Protein AF-A0A7C7JTZ3-F1 (afdb_monomer)

Structure (mmCIF, N/CA/C/O backbone):
data_AF-A0A7C7JTZ3-F1
#
_entry.id   AF-A0A7C7JTZ3-F1
#
loop_
_atom_site.group_PDB
_atom_site.id
_atom_site.type_symbol
_atom_site.label_atom_id
_atom_site.label_alt_id
_atom_site.label_comp_id
_atom_site.label_asym_id
_atom_site.label_entity_id
_atom_site.label_seq_id
_atom_site.pdbx_PDB_ins_code
_atom_site.Cartn_x
_atom_site.Cartn_y
_atom_site.Cartn_z
_atom_site.occupancy
_atom_site.B_iso_or_equiv
_atom_site.auth_seq_id
_atom_site.auth_comp_id
_atom_site.auth_asym_id
_atom_site.auth_atom_id
_atom_site.pdbx_PDB_model_num
ATOM 1 N N . SER A 1 1 ? -26.915 -16.034 -50.806 1.00 30.05 1 SER A N 1
ATOM 2 C CA . SER A 1 1 ? -27.058 -14.570 -50.838 1.00 30.05 1 SER A CA 1
ATOM 3 C C . SER A 1 1 ? -26.832 -14.041 -49.426 1.00 30.05 1 SER A C 1
ATOM 5 O O . SER A 1 1 ? -27.633 -14.325 -48.550 1.00 30.05 1 SER A O 1
ATOM 7 N N . GLU A 1 2 ? -25.683 -13.461 -49.066 1.00 29.30 2 GLU A N 1
ATOM 8 C CA . GLU A 1 2 ? -24.958 -12.357 -49.740 1.00 29.30 2 GLU A CA 1
ATOM 9 C C . GLU A 1 2 ? -25.869 -11.116 -49.815 1.00 29.30 2 GLU A C 1
ATOM 11 O O . GLU A 1 2 ? -26.897 -11.166 -50.481 1.00 29.30 2 GLU A O 1
ATOM 16 N N . ASN A 1 3 ? -25.588 -9.997 -49.140 1.00 25.86 3 ASN A N 1
ATOM 17 C CA . ASN A 1 3 ? -24.320 -9.267 -49.191 1.00 25.86 3 ASN A CA 1
ATOM 18 C C . ASN A 1 3 ? -24.043 -8.365 -47.968 1.00 25.86 3 ASN A C 1
ATOM 20 O O . ASN A 1 3 ? -24.960 -7.810 -47.376 1.00 25.86 3 ASN A O 1
ATOM 24 N N . ARG A 1 4 ? -22.739 -8.196 -47.700 1.00 25.80 4 ARG A N 1
ATOM 25 C CA . ARG A 1 4 ? -22.006 -7.004 -47.216 1.00 25.80 4 ARG A CA 1
ATOM 26 C C . ARG A 1 4 ? -22.742 -5.934 -46.386 1.00 25.80 4 ARG A C 1
ATOM 28 O O . ARG A 1 4 ? -23.593 -5.209 -46.888 1.00 25.80 4 ARG A O 1
ATOM 35 N N . ILE A 1 5 ? -22.209 -5.708 -45.185 1.00 27.28 5 ILE A N 1
ATOM 36 C CA . ILE A 1 5 ? -22.121 -4.388 -44.545 1.00 27.28 5 ILE A CA 1
ATOM 37 C C . ILE A 1 5 ? -20.621 -4.062 -44.485 1.00 27.28 5 ILE A C 1
ATOM 39 O O . ILE A 1 5 ? -19.844 -4.926 -44.079 1.00 27.28 5 ILE A O 1
ATOM 43 N N . ASP A 1 6 ? -20.210 -2.877 -44.937 1.00 26.05 6 ASP A N 1
ATOM 44 C CA . ASP A 1 6 ? -18.788 -2.532 -45.074 1.00 26.05 6 ASP A CA 1
ATOM 45 C C . ASP A 1 6 ? -18.112 -2.184 -43.738 1.00 26.05 6 ASP A C 1
ATOM 47 O O . ASP A 1 6 ? -18.686 -1.538 -42.858 1.00 26.05 6 ASP A O 1
ATOM 51 N N . GLU A 1 7 ? -16.846 -2.581 -43.607 1.00 28.56 7 GLU A N 1
ATOM 52 C CA . GLU A 1 7 ? -16.004 -2.270 -42.454 1.00 28.56 7 GLU A CA 1
ATOM 53 C C . GLU A 1 7 ? -15.449 -0.840 -42.550 1.00 28.56 7 GLU A C 1
ATOM 55 O O . GLU A 1 7 ? -14.732 -0.502 -43.492 1.00 28.56 7 GLU A O 1
ATOM 60 N N . HIS A 1 8 ? -15.699 -0.008 -41.535 1.00 27.61 8 HIS A N 1
ATOM 61 C CA . HIS A 1 8 ? -14.955 1.237 -41.285 1.00 27.61 8 HIS A CA 1
ATOM 62 C C . HIS A 1 8 ? -14.408 1.253 -39.851 1.00 27.61 8 HIS A C 1
ATOM 64 O O . HIS A 1 8 ? -14.769 2.074 -39.009 1.00 27.61 8 HIS A O 1
ATOM 70 N N . PHE A 1 9 ? -13.515 0.302 -39.577 1.00 28.16 9 PHE A N 1
ATOM 71 C CA . PHE A 1 9 ? -12.684 0.287 -38.377 1.00 28.16 9 PHE A CA 1
ATOM 72 C C . PHE A 1 9 ? -11.387 1.058 -38.667 1.00 28.16 9 PHE A C 1
ATOM 74 O O . PHE A 1 9 ? -10.537 0.558 -39.400 1.00 28.16 9 PHE A O 1
ATOM 81 N N . ASP A 1 10 ? -11.228 2.274 -38.132 1.00 27.84 10 ASP A N 1
ATOM 82 C CA . ASP A 1 10 ? -9.996 3.066 -38.294 1.00 27.84 10 ASP A CA 1
ATOM 83 C C . ASP A 1 10 ? -8.884 2.547 -37.356 1.00 27.84 10 ASP A C 1
ATOM 85 O O . ASP A 1 10 ? -8.991 2.715 -36.138 1.00 27.84 10 ASP A O 1
ATOM 89 N N . PRO A 1 11 ? -7.785 1.953 -37.869 1.00 28.22 11 PRO A N 1
ATOM 90 C CA . PRO A 1 11 ? -6.717 1.423 -37.024 1.00 28.22 11 PRO A CA 1
ATOM 91 C C . PRO A 1 11 ? -5.703 2.494 -36.580 1.00 28.22 11 PRO A C 1
ATOM 93 O O . PRO A 1 11 ? -4.749 2.179 -35.866 1.00 28.22 11 PRO A O 1
ATOM 96 N N . LYS A 1 12 ? -5.822 3.753 -37.033 1.00 28.28 12 LYS A N 1
ATOM 97 C CA . LYS A 1 12 ? -4.743 4.756 -36.968 1.00 28.28 12 LYS A CA 1
ATOM 98 C C . LYS A 1 12 ? -4.912 5.790 -35.856 1.00 28.28 12 LYS A C 1
ATOM 100 O O . LYS A 1 12 ? -4.815 6.995 -36.083 1.00 28.28 12 LYS A O 1
ATOM 105 N N . ARG A 1 13 ? -5.022 5.315 -34.608 1.00 27.22 13 ARG A N 1
ATOM 106 C CA . ARG A 1 13 ? -4.842 6.181 -33.423 1.00 27.22 13 ARG A CA 1
ATOM 107 C C . ARG A 1 13 ? -3.953 5.631 -32.305 1.00 27.22 13 ARG A C 1
ATOM 109 O O . ARG A 1 13 ? -4.123 5.976 -31.140 1.00 27.22 13 ARG A O 1
ATOM 116 N N . ILE A 1 14 ? -2.938 4.852 -32.679 1.00 26.67 14 ILE A N 1
ATOM 117 C CA . ILE A 1 14 ? -1.765 4.617 -31.827 1.00 26.67 14 ILE A CA 1
ATOM 118 C C . ILE A 1 14 ? -0.846 5.846 -31.926 1.00 26.67 14 ILE A C 1
ATOM 120 O O . ILE A 1 14 ? -0.224 6.072 -32.963 1.00 26.67 14 ILE A O 1
ATOM 124 N N . GLU A 1 15 ? -0.732 6.635 -30.854 1.00 24.88 15 GLU A N 1
ATOM 125 C CA . GLU A 1 15 ? 0.334 7.640 -30.747 1.00 24.88 15 GLU A CA 1
ATOM 126 C C . GLU A 1 15 ? 1.686 6.928 -30.579 1.00 24.88 15 GLU A C 1
ATOM 128 O O . GLU A 1 15 ? 1.947 6.276 -29.568 1.00 24.88 15 GLU A O 1
ATOM 133 N N . SER A 1 16 ? 2.560 7.031 -31.583 1.00 24.28 16 SER A N 1
ATOM 134 C CA . SER A 1 16 ? 3.843 6.324 -31.614 1.00 24.28 16 SER A CA 1
ATOM 135 C C . SER A 1 16 ? 4.852 6.906 -30.611 1.00 24.28 16 SER A C 1
ATOM 137 O O . SER A 1 16 ? 5.523 7.905 -30.890 1.00 24.28 16 SER A O 1
ATOM 139 N N . ILE A 1 17 ? 4.999 6.264 -29.450 1.00 26.88 17 ILE A N 1
ATOM 140 C CA . ILE A 1 17 ? 6.024 6.602 -28.454 1.00 26.88 17 ILE A CA 1
ATOM 141 C C . ILE A 1 17 ? 7.334 5.879 -28.810 1.00 26.88 17 ILE A C 1
ATOM 143 O O . ILE A 1 17 ? 7.501 4.697 -28.523 1.00 26.88 17 ILE A O 1
ATOM 147 N N . ASN A 1 18 ? 8.278 6.598 -29.422 1.00 24.00 18 ASN A N 1
ATOM 148 C CA . ASN A 1 18 ? 9.592 6.059 -29.795 1.00 24.00 18 ASN A CA 1
ATOM 149 C C . ASN A 1 18 ? 10.451 5.736 -28.559 1.00 24.00 18 ASN A C 1
ATOM 151 O O . ASN A 1 18 ? 10.996 6.646 -27.933 1.00 24.00 18 ASN A O 1
ATOM 155 N N . LEU A 1 19 ? 10.604 4.450 -28.229 1.00 27.91 19 LEU A N 1
ATOM 156 C CA . LEU A 1 19 ? 11.497 3.940 -27.182 1.00 27.91 19 LEU A CA 1
ATOM 157 C C . LEU A 1 19 ? 12.121 2.593 -27.598 1.00 27.91 19 LEU A C 1
ATOM 159 O O . LEU A 1 19 ? 11.537 1.836 -28.370 1.00 27.91 19 LEU A O 1
ATOM 163 N N . THR A 1 20 ? 13.313 2.305 -27.068 1.00 23.97 20 THR A N 1
ATOM 164 C CA . THR A 1 20 ? 14.224 1.247 -27.540 1.00 23.97 20 THR A CA 1
ATOM 165 C C . THR A 1 20 ? 14.934 0.589 -26.346 1.00 23.97 20 THR A C 1
ATOM 167 O O . THR A 1 20 ? 15.264 1.246 -25.358 1.00 23.97 20 THR A O 1
ATOM 170 N N . LEU A 1 21 ? 15.191 -0.719 -26.439 1.00 30.52 21 LEU A N 1
ATOM 171 C CA . LEU A 1 21 ? 16.138 -1.478 -25.600 1.00 30.52 21 LEU A CA 1
ATOM 172 C C . LEU A 1 21 ? 16.841 -2.546 -26.467 1.00 30.52 21 LEU A C 1
ATOM 174 O O . LEU A 1 21 ? 16.678 -2.490 -27.668 1.00 30.52 21 LEU A O 1
ATOM 178 N N . TYR A 1 22 ? 17.574 -3.530 -25.935 1.00 29.16 22 TYR A N 1
ATOM 179 C CA . TYR A 1 22 ? 17.990 -4.726 -26.705 1.00 29.16 22 TYR A CA 1
ATOM 180 C C . TYR A 1 22 ? 18.096 -5.958 -25.771 1.00 29.16 22 TYR A C 1
ATOM 182 O O . TYR A 1 22 ? 18.015 -5.825 -24.545 1.00 29.16 22 TYR A O 1
ATOM 190 N N . ARG A 1 23 ? 18.184 -7.163 -26.356 1.00 22.94 23 ARG A N 1
ATOM 191 C CA . ARG A 1 23 ? 18.029 -8.491 -25.708 1.00 22.94 23 ARG A CA 1
ATOM 192 C C . ARG A 1 23 ? 19.306 -8.970 -24.985 1.00 22.94 23 ARG A C 1
ATOM 194 O O . ARG A 1 23 ? 20.402 -8.678 -25.445 1.00 22.94 23 ARG A O 1
ATOM 201 N N . TYR A 1 24 ? 19.175 -9.766 -23.911 1.00 28.22 24 TYR A N 1
ATOM 202 C CA . TYR A 1 24 ? 20.323 -10.302 -23.148 1.00 28.22 24 TYR A CA 1
ATOM 203 C C . TYR A 1 24 ? 20.185 -11.752 -22.680 1.00 28.22 24 TYR A C 1
ATOM 205 O O . TYR A 1 24 ? 19.133 -12.167 -22.194 1.00 28.22 24 TYR A O 1
ATOM 213 N N . LEU A 1 25 ? 21.321 -12.455 -22.686 1.00 22.59 25 LEU A N 1
ATOM 214 C CA . LEU A 1 25 ? 21.583 -13.610 -21.825 1.00 22.59 25 LEU A CA 1
ATOM 215 C C . LEU A 1 25 ? 21.685 -13.160 -20.357 1.00 22.59 25 LEU A C 1
ATOM 217 O O . LEU A 1 25 ? 22.253 -12.111 -20.055 1.00 22.59 25 LEU A O 1
ATOM 221 N N . THR A 1 26 ? 21.167 -13.967 -19.432 1.00 24.83 26 THR A N 1
ATOM 222 C CA . THR A 1 26 ? 21.327 -13.752 -17.985 1.00 24.83 26 THR A CA 1
ATOM 223 C C . THR A 1 26 ? 21.881 -15.024 -17.363 1.00 24.83 26 THR A C 1
ATOM 225 O O . THR A 1 26 ? 21.195 -16.038 -17.378 1.00 24.83 26 THR A O 1
ATOM 228 N N . TYR A 1 27 ? 23.095 -14.972 -16.811 1.00 24.34 27 TYR A N 1
ATOM 229 C CA . TYR A 1 27 ? 23.677 -16.100 -16.081 1.00 24.34 27 TYR A CA 1
ATOM 230 C C . TYR A 1 27 ? 23.463 -15.939 -14.571 1.00 24.34 27 TYR A C 1
ATOM 232 O O . TYR A 1 27 ? 23.728 -14.879 -13.993 1.00 24.34 27 TYR A O 1
ATOM 240 N N . THR A 1 28 ? 23.036 -17.019 -13.931 1.00 24.34 28 THR A N 1
ATOM 241 C CA . THR A 1 28 ? 23.018 -17.218 -12.477 1.00 24.34 28 THR A CA 1
ATOM 242 C C . THR A 1 28 ? 23.644 -18.578 -12.212 1.00 24.34 28 THR A C 1
ATOM 244 O O . THR A 1 28 ? 23.187 -19.558 -12.787 1.00 24.34 28 THR A O 1
ATOM 247 N N . LYS A 1 29 ? 24.703 -18.632 -11.394 1.00 23.83 29 LYS A N 1
ATOM 248 C CA . LYS A 1 29 ? 25.282 -19.894 -10.925 1.00 23.83 29 LYS A CA 1
ATOM 249 C C . LYS A 1 29 ? 24.763 -20.175 -9.518 1.00 23.83 29 LYS A C 1
ATOM 251 O O . LYS A 1 29 ? 25.088 -19.413 -8.616 1.00 23.83 29 LYS A O 1
ATOM 256 N N . GLU A 1 30 ? 24.026 -21.268 -9.376 1.00 24.66 30 GLU A N 1
ATOM 257 C CA . GLU A 1 30 ? 23.642 -21.945 -8.132 1.00 24.66 30 GLU A CA 1
ATOM 258 C C . GLU A 1 30 ? 23.160 -23.345 -8.556 1.00 24.66 30 GLU A C 1
ATOM 260 O O . GLU A 1 30 ? 22.302 -23.439 -9.430 1.00 24.66 30 GLU A O 1
ATOM 265 N N . GLY A 1 31 ? 23.759 -24.411 -8.010 1.00 27.39 31 GLY A N 1
ATOM 266 C CA . GLY A 1 31 ? 23.623 -25.778 -8.544 1.00 27.39 31 GLY A CA 1
ATOM 267 C C . GLY A 1 31 ? 24.502 -26.056 -9.777 1.00 27.39 31 GLY A C 1
ATOM 268 O O . GLY A 1 31 ? 24.976 -25.125 -10.434 1.00 27.39 31 GLY A O 1
ATOM 269 N N . ASP A 1 32 ? 24.733 -27.341 -10.066 1.00 25.12 32 ASP A N 1
ATOM 270 C C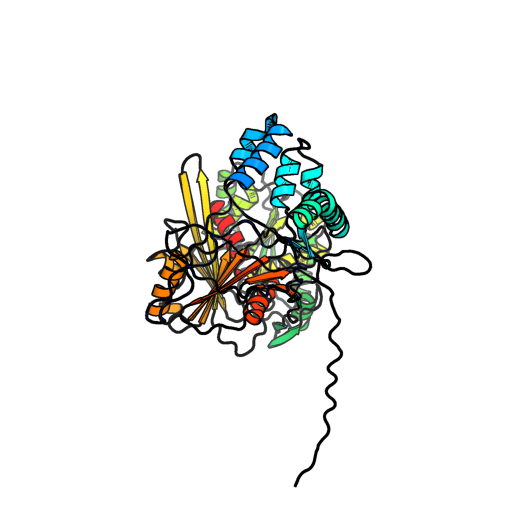A . ASP A 1 32 ? 25.545 -27.822 -11.202 1.00 25.12 32 ASP A CA 1
ATOM 271 C C . ASP A 1 32 ? 24.679 -28.395 -12.356 1.00 25.12 32 ASP A C 1
ATOM 273 O O . ASP A 1 32 ? 25.187 -29.066 -13.254 1.00 25.12 32 ASP A O 1
ATOM 277 N N . ASP A 1 33 ? 23.372 -28.103 -12.367 1.00 23.61 33 ASP A N 1
ATOM 278 C CA . ASP A 1 33 ? 22.416 -28.574 -13.381 1.00 23.61 33 ASP A CA 1
ATOM 279 C C . ASP A 1 33 ? 22.288 -27.626 -14.591 1.00 23.61 33 ASP A C 1
ATOM 281 O O . ASP A 1 33 ? 22.148 -26.405 -14.457 1.00 23.61 33 ASP A O 1
ATOM 285 N N . LEU A 1 34 ? 22.288 -28.191 -15.806 1.00 22.20 34 LEU A N 1
ATOM 286 C CA . LEU A 1 34 ? 22.141 -27.427 -17.051 1.00 22.20 34 LEU A CA 1
ATOM 287 C C . LEU A 1 34 ? 20.689 -26.986 -17.299 1.00 22.20 34 LEU A C 1
ATOM 289 O O . LEU A 1 34 ? 19.790 -27.810 -17.459 1.00 22.20 34 LEU A O 1
ATOM 293 N N . ILE A 1 35 ? 20.494 -25.681 -17.509 1.00 22.86 35 ILE A N 1
ATOM 294 C CA . ILE A 1 35 ? 19.283 -25.123 -18.129 1.00 22.86 35 ILE A CA 1
ATOM 295 C C . ILE A 1 35 ? 19.574 -24.861 -19.612 1.00 22.86 35 ILE A C 1
ATOM 297 O O . ILE A 1 35 ? 20.495 -24.116 -19.950 1.00 22.86 35 ILE A O 1
ATOM 301 N N . SER A 1 36 ? 18.787 -25.459 -20.507 1.00 21.36 36 SER A N 1
ATOM 302 C CA . SER A 1 36 ? 18.920 -25.260 -21.953 1.00 21.36 36 SER A CA 1
ATOM 303 C C . SER A 1 36 ? 18.385 -23.893 -22.404 1.00 21.36 36 SER A C 1
ATOM 305 O O . SER A 1 36 ? 17.415 -23.365 -21.860 1.00 21.36 36 SER A O 1
ATOM 307 N N . ILE A 1 37 ? 19.020 -23.311 -23.427 1.00 24.36 37 ILE A N 1
ATOM 308 C CA . ILE A 1 37 ? 18.621 -22.032 -24.029 1.00 24.36 37 ILE A CA 1
ATOM 309 C C . ILE A 1 37 ? 18.588 -22.209 -25.553 1.00 24.36 37 ILE A C 1
ATOM 311 O O . ILE A 1 37 ? 19.629 -22.448 -26.161 1.00 24.36 37 ILE A O 1
ATOM 315 N N . ASP A 1 38 ? 17.414 -22.069 -26.178 1.00 21.98 38 ASP A N 1
ATOM 316 C CA . ASP A 1 38 ? 17.297 -22.007 -27.644 1.00 21.98 38 ASP A CA 1
ATOM 317 C C . ASP A 1 38 ? 17.670 -20.596 -28.138 1.00 21.98 38 ASP A C 1
ATOM 319 O O . ASP A 1 38 ? 17.090 -19.589 -27.714 1.00 21.98 38 ASP A O 1
ATOM 323 N N . VAL A 1 39 ? 18.666 -20.516 -29.026 1.00 25.95 39 VAL A N 1
ATOM 324 C CA . VAL A 1 39 ? 19.197 -19.262 -29.574 1.00 25.95 39 VAL A CA 1
ATOM 325 C C . VAL A 1 39 ? 19.335 -19.371 -31.089 1.00 25.95 39 VAL A C 1
ATOM 327 O O . VAL A 1 39 ? 20.321 -19.883 -31.616 1.00 25.95 39 VAL A O 1
ATOM 330 N N . ARG A 1 40 ? 18.374 -18.797 -31.815 1.00 23.50 40 ARG A N 1
ATOM 331 C CA . ARG A 1 40 ? 18.474 -18.622 -33.269 1.00 23.50 40 ARG A CA 1
ATOM 332 C C . ARG A 1 40 ? 19.255 -17.353 -33.604 1.00 23.50 40 ARG A C 1
ATOM 334 O O . ARG A 1 40 ? 18.686 -16.264 -33.655 1.00 23.50 40 ARG A O 1
ATOM 341 N N . VAL A 1 41 ? 20.554 -17.505 -33.845 1.00 25.22 41 VAL A N 1
ATOM 342 C CA . VAL A 1 41 ? 21.380 -16.491 -34.519 1.00 25.22 41 VAL A CA 1
ATOM 343 C C . VAL A 1 41 ? 21.202 -16.650 -36.029 1.00 25.22 41 VAL A C 1
ATOM 345 O O . VAL A 1 41 ? 21.241 -17.769 -36.537 1.00 25.22 41 VAL A O 1
ATOM 348 N N . ARG A 1 42 ? 21.034 -15.545 -36.765 1.00 23.86 42 ARG A N 1
ATOM 349 C CA . ARG A 1 42 ? 21.122 -15.547 -38.231 1.00 23.86 42 ARG A CA 1
ATOM 350 C C . ARG A 1 42 ? 22.388 -14.812 -38.645 1.00 23.86 42 ARG A C 1
ATOM 352 O O . ARG A 1 42 ? 22.439 -13.591 -38.563 1.00 23.86 42 ARG A O 1
ATOM 359 N N . GLN A 1 43 ? 23.390 -15.559 -39.097 1.00 24.61 43 GLN A N 1
ATOM 360 C CA . GLN A 1 43 ? 24.540 -14.973 -39.772 1.00 24.61 43 GLN A CA 1
ATOM 361 C C . GLN A 1 43 ? 24.066 -14.409 -41.118 1.00 24.61 43 GLN A C 1
ATOM 363 O O . GLN A 1 43 ? 23.607 -15.155 -41.983 1.00 24.61 43 GLN A O 1
ATOM 368 N N . ILE A 1 44 ? 24.144 -13.090 -41.272 1.00 25.25 44 ILE A N 1
ATOM 369 C CA . ILE A 1 44 ? 24.187 -12.445 -42.583 1.00 25.25 44 ILE A CA 1
ATOM 370 C C . ILE A 1 44 ? 25.678 -12.356 -42.899 1.00 25.25 44 ILE A C 1
ATOM 372 O O . ILE A 1 44 ? 26.435 -11.793 -42.112 1.00 25.25 44 ILE A O 1
ATOM 376 N N . GLY A 1 45 ? 26.110 -13.040 -43.955 1.00 26.67 45 GLY A N 1
ATOM 377 C CA . GLY A 1 45 ? 27.515 -13.091 -44.347 1.00 26.67 45 GLY A CA 1
ATOM 378 C C . GLY A 1 45 ? 27.812 -12.125 -45.483 1.00 26.67 45 GLY A C 1
ATOM 379 O O . GLY A 1 45 ? 26.932 -11.856 -46.298 1.00 26.67 45 GLY A O 1
ATOM 380 N N . ASP A 1 46 ? 29.067 -11.698 -45.562 1.00 29.81 46 ASP A N 1
ATOM 381 C CA . ASP A 1 46 ? 29.650 -11.093 -46.757 1.00 29.81 46 ASP A CA 1
ATOM 382 C C . ASP A 1 46 ? 30.593 -12.085 -47.448 1.00 29.81 46 ASP A C 1
ATOM 384 O O . ASP A 1 46 ? 31.111 -13.029 -46.842 1.00 29.81 46 ASP A O 1
ATOM 388 N N . THR A 1 47 ? 30.783 -11.897 -48.751 1.00 30.78 47 THR A N 1
ATOM 389 C CA . THR A 1 47 ? 31.563 -12.794 -49.609 1.00 30.78 47 THR A CA 1
ATOM 390 C C . THR A 1 47 ? 33.060 -12.724 -49.328 1.00 30.78 47 THR A C 1
ATOM 392 O O . THR A 1 47 ? 33.670 -11.667 -49.482 1.00 30.78 47 THR A O 1
ATOM 395 N N . LEU A 1 48 ? 33.676 -13.880 -49.069 1.00 27.05 48 LEU A N 1
ATOM 396 C CA . LEU A 1 48 ? 35.111 -14.060 -49.287 1.00 27.05 48 LEU A CA 1
ATOM 397 C C . LEU A 1 48 ? 35.396 -14.010 -50.795 1.00 27.05 48 LEU A C 1
ATOM 399 O O . LEU A 1 48 ? 35.045 -14.935 -51.531 1.00 27.05 48 LEU A O 1
ATOM 403 N N . THR A 1 49 ? 36.036 -12.936 -51.253 1.00 29.66 49 THR A N 1
ATOM 404 C CA . THR A 1 49 ? 36.761 -12.930 -52.530 1.00 29.66 49 THR A CA 1
ATOM 405 C C . THR A 1 49 ? 37.975 -13.864 -52.451 1.00 29.66 49 THR A C 1
ATOM 407 O O . THR A 1 49 ? 38.428 -14.207 -51.360 1.00 29.66 49 THR A O 1
ATOM 410 N N . GLY A 1 50 ? 38.470 -14.323 -53.604 1.00 34.03 50 GLY A N 1
ATOM 411 C CA . GLY A 1 50 ? 39.486 -15.378 -53.680 1.00 34.03 50 GLY A CA 1
ATOM 412 C C . GLY A 1 50 ? 40.865 -15.042 -53.090 1.00 34.03 50 GLY A C 1
ATOM 413 O O . GLY A 1 50 ? 41.168 -13.902 -52.755 1.00 34.03 50 GLY A O 1
ATOM 414 N N . ASP A 1 51 ? 41.699 -16.086 -53.053 1.00 28.78 51 ASP A N 1
ATOM 415 C CA . ASP A 1 51 ? 43.168 -16.064 -52.934 1.00 28.78 51 ASP A CA 1
ATOM 416 C C . ASP A 1 51 ? 43.850 -15.935 -51.552 1.00 28.78 51 ASP A C 1
ATOM 418 O O . ASP A 1 51 ? 45.073 -15.841 -51.495 1.00 28.78 51 ASP A O 1
ATOM 422 N N . GLU A 1 52 ? 43.137 -16.148 -50.435 1.00 29.39 52 GLU A N 1
ATOM 423 C CA . GLU A 1 52 ? 43.769 -16.492 -49.130 1.00 29.39 52 GLU A CA 1
ATOM 424 C C . GLU A 1 52 ? 43.444 -17.917 -48.609 1.00 29.39 52 GLU A C 1
ATOM 426 O O . GLU A 1 52 ? 43.695 -18.266 -47.456 1.00 29.39 52 GLU A O 1
ATOM 431 N N . VAL A 1 53 ? 42.941 -18.817 -49.464 1.00 33.38 53 VAL A N 1
ATOM 432 C CA . VAL A 1 53 ? 42.462 -20.166 -49.065 1.00 33.38 53 VAL A CA 1
ATOM 433 C C . VAL A 1 53 ? 43.581 -21.236 -49.028 1.00 33.38 53 VAL A C 1
ATOM 435 O O . VAL A 1 53 ? 43.357 -22.405 -49.343 1.00 33.38 53 VAL A O 1
ATOM 438 N N . VAL A 1 54 ? 44.813 -20.880 -48.628 1.00 34.16 54 VAL A N 1
ATOM 439 C CA . VAL A 1 54 ? 45.931 -21.846 -48.482 1.00 34.16 54 VAL A CA 1
ATOM 440 C C . VAL A 1 54 ? 46.839 -21.551 -47.274 1.00 34.16 54 VAL A C 1
ATOM 442 O O . VAL A 1 54 ? 47.992 -21.166 -47.461 1.00 34.16 54 VAL A O 1
ATOM 445 N N . LYS A 1 55 ? 46.346 -21.797 -46.042 1.00 30.56 55 LYS A N 1
ATOM 446 C CA . LYS A 1 55 ? 47.095 -22.367 -44.879 1.00 30.56 55 LYS A CA 1
ATOM 447 C C . LYS A 1 55 ? 46.296 -22.344 -43.552 1.00 30.56 55 LYS A C 1
ATOM 449 O O . LYS A 1 55 ? 46.682 -21.654 -42.623 1.00 30.56 55 LYS A O 1
ATOM 454 N N . ASP A 1 56 ? 45.261 -23.182 -43.419 1.00 28.72 56 ASP A N 1
ATOM 455 C CA . ASP A 1 56 ? 45.192 -24.096 -42.254 1.00 28.72 56 ASP A CA 1
ATOM 456 C C . ASP A 1 56 ? 44.207 -25.270 -42.461 1.00 28.72 56 ASP A C 1
ATOM 458 O O . ASP A 1 56 ? 42.994 -25.177 -42.257 1.00 28.72 56 ASP A O 1
ATOM 462 N N . ARG A 1 57 ? 44.719 -26.425 -42.905 1.00 28.89 57 ARG A N 1
ATOM 463 C CA . ARG A 1 57 ? 43.909 -27.638 -43.137 1.00 28.89 57 ARG A CA 1
ATOM 464 C C . ARG A 1 57 ? 43.754 -28.460 -41.851 1.00 28.89 57 ARG A C 1
ATOM 466 O O . ARG A 1 57 ? 44.303 -29.556 -41.759 1.00 28.89 57 ARG A O 1
ATOM 473 N N . LYS A 1 58 ? 42.971 -27.969 -40.881 1.00 30.05 58 LYS A N 1
ATOM 474 C CA . LYS A 1 58 ? 42.585 -28.768 -39.693 1.00 30.05 58 LYS A CA 1
ATOM 475 C C . LYS A 1 58 ? 41.140 -28.647 -39.192 1.00 30.05 58 LYS A C 1
ATOM 477 O O . LYS A 1 58 ? 40.765 -29.430 -38.327 1.00 30.05 58 LYS A O 1
ATOM 482 N N . PHE A 1 59 ? 40.308 -27.757 -39.745 1.00 26.61 59 PHE A N 1
ATOM 483 C CA . PHE A 1 59 ? 38.961 -27.498 -39.196 1.00 26.61 59 PHE A CA 1
ATOM 484 C C . PHE A 1 59 ? 37.802 -28.324 -39.804 1.00 26.61 59 PHE A C 1
ATOM 486 O O . PHE A 1 59 ? 36.680 -28.269 -39.312 1.00 26.61 59 PHE A O 1
ATOM 493 N N . PHE A 1 60 ? 38.045 -29.125 -40.848 1.00 27.77 60 PHE A N 1
ATOM 494 C CA . PHE A 1 60 ? 37.016 -29.952 -41.499 1.00 27.77 60 PHE A CA 1
ATOM 495 C C . PHE A 1 60 ? 37.354 -31.447 -41.429 1.00 27.77 60 PHE A C 1
ATOM 497 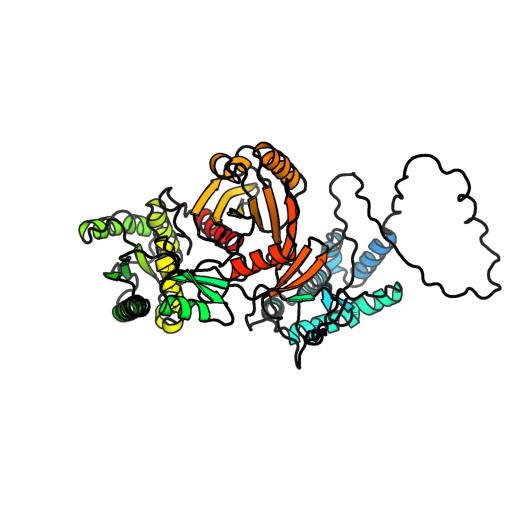O O . PHE A 1 60 ? 38.088 -31.938 -42.283 1.00 27.77 60 PHE A O 1
ATOM 504 N N . ASN A 1 61 ? 36.799 -32.173 -40.442 1.00 26.56 61 ASN A N 1
ATOM 505 C CA . ASN A 1 61 ? 36.595 -33.634 -40.552 1.00 26.56 61 ASN A CA 1
ATOM 506 C C . ASN A 1 61 ? 35.648 -34.308 -39.522 1.00 26.56 61 ASN A C 1
ATOM 508 O O . ASN A 1 61 ? 35.533 -35.530 -39.541 1.00 26.56 61 ASN A O 1
ATOM 512 N N . VAL A 1 62 ? 34.933 -33.575 -38.652 1.00 26.22 62 VAL A N 1
ATOM 513 C CA . VAL A 1 62 ? 34.031 -34.175 -37.628 1.00 26.22 62 VAL A CA 1
ATOM 514 C C . VAL A 1 62 ? 32.555 -33.781 -37.832 1.00 26.22 62 VAL A C 1
ATOM 516 O O . VAL A 1 62 ? 31.818 -33.522 -36.891 1.00 26.22 62 VAL A O 1
ATOM 519 N N . LEU A 1 63 ? 32.099 -33.748 -39.090 1.00 27.28 63 LEU A N 1
ATOM 520 C CA . LEU A 1 63 ? 30.682 -33.555 -39.447 1.00 27.28 63 LEU A CA 1
ATOM 521 C C . LEU A 1 63 ? 30.204 -34.557 -40.512 1.00 27.28 63 LEU A C 1
ATOM 523 O O . LEU A 1 63 ? 29.637 -34.182 -41.537 1.00 27.28 63 LEU A O 1
ATOM 527 N N . ARG A 1 64 ? 30.417 -35.860 -40.268 1.00 26.38 64 ARG A N 1
ATOM 528 C CA . ARG A 1 64 ? 29.691 -36.930 -40.981 1.00 26.38 64 ARG A CA 1
ATOM 529 C C . ARG A 1 64 ? 29.744 -38.290 -40.267 1.00 26.38 64 ARG A C 1
ATOM 531 O O . ARG A 1 64 ? 30.582 -39.123 -40.589 1.00 26.38 64 ARG A O 1
ATOM 538 N N . GLN A 1 65 ? 28.774 -38.559 -39.387 1.00 24.09 65 GLN A N 1
ATOM 539 C CA . GLN A 1 65 ? 28.022 -39.826 -39.421 1.00 24.09 65 GLN A CA 1
ATOM 540 C C . GLN A 1 65 ? 26.773 -39.827 -38.516 1.00 24.09 65 GLN A C 1
ATOM 542 O O . GLN A 1 65 ? 26.826 -39.396 -37.374 1.00 24.09 65 GLN A O 1
ATOM 547 N N . LYS A 1 66 ? 25.696 -40.409 -39.063 1.00 24.28 66 LYS A N 1
ATOM 548 C CA . LYS A 1 66 ? 24.547 -41.062 -38.401 1.00 24.28 66 LYS A CA 1
ATOM 549 C C . LYS A 1 66 ? 23.727 -40.272 -37.367 1.00 24.28 66 LYS A C 1
ATOM 551 O O . LYS A 1 66 ? 24.063 -40.149 -36.198 1.00 24.28 66 LYS A O 1
ATOM 556 N N . SER A 1 67 ? 22.519 -39.928 -37.799 1.00 37.56 67 SER A N 1
ATOM 557 C CA . SER A 1 67 ? 21.349 -39.706 -36.951 1.00 37.56 67 SER A CA 1
ATOM 558 C C . SER A 1 67 ? 20.909 -40.988 -36.221 1.00 37.56 67 SER A C 1
ATOM 560 O O . SER A 1 67 ? 20.320 -41.853 -36.862 1.00 37.56 67 SER A O 1
ATOM 562 N N . THR A 1 68 ? 21.114 -41.080 -34.902 1.00 29.62 68 THR A N 1
ATOM 563 C CA . THR A 1 68 ? 20.296 -41.886 -33.960 1.00 29.62 68 THR A CA 1
ATOM 564 C C . THR A 1 68 ? 20.668 -41.564 -32.509 1.00 29.62 68 THR A C 1
ATOM 566 O O . THR A 1 68 ? 21.811 -41.786 -32.120 1.00 29.62 68 THR A O 1
ATOM 569 N N . GLY A 1 69 ? 19.686 -41.173 -31.689 1.00 27.05 69 GLY A N 1
ATOM 570 C CA . GLY A 1 69 ? 19.817 -41.089 -30.226 1.00 27.05 69 GLY A CA 1
ATOM 571 C C . GLY A 1 69 ? 20.377 -39.767 -29.676 1.00 27.05 69 GLY A C 1
ATOM 572 O O . GLY A 1 69 ? 21.222 -39.145 -30.302 1.00 27.05 69 GLY A O 1
ATOM 573 N N . LYS A 1 70 ? 19.864 -39.385 -28.492 1.00 24.00 70 LYS A N 1
ATOM 574 C CA . LYS A 1 70 ? 20.237 -38.264 -27.595 1.00 24.00 70 LYS A CA 1
ATOM 575 C C . LYS A 1 70 ? 20.614 -36.911 -28.235 1.00 24.00 70 LYS A C 1
ATOM 577 O O . LYS A 1 70 ? 21.634 -36.754 -28.894 1.00 24.00 70 LYS A O 1
ATOM 582 N N . LEU A 1 71 ? 19.856 -35.876 -27.863 1.00 23.11 71 LEU A N 1
ATOM 583 C CA . LEU A 1 71 ? 20.340 -34.493 -27.882 1.00 23.11 71 LEU A CA 1
ATOM 584 C C . LEU A 1 71 ? 21.546 -34.380 -26.937 1.00 23.11 71 LEU A C 1
ATOM 586 O O . LEU A 1 71 ? 21.375 -34.337 -25.720 1.00 23.11 71 LEU A O 1
ATOM 590 N N . ASN A 1 72 ? 22.755 -34.354 -27.496 1.00 23.38 72 ASN A N 1
ATOM 591 C CA . ASN A 1 72 ? 23.952 -34.017 -26.734 1.00 23.38 72 ASN A CA 1
ATOM 592 C C . ASN A 1 72 ? 23.908 -32.529 -26.369 1.00 23.38 72 ASN A C 1
ATOM 594 O O . ASN A 1 72 ? 23.673 -31.675 -27.227 1.00 23.38 72 ASN A O 1
ATOM 598 N N . SER A 1 73 ? 24.154 -32.223 -25.099 1.00 25.53 73 SER A N 1
ATOM 599 C CA . SER A 1 73 ? 24.373 -30.861 -24.625 1.00 25.53 73 SER A CA 1
ATOM 600 C C . SER A 1 73 ? 25.609 -30.268 -25.298 1.00 25.53 73 SER A C 1
ATOM 602 O O . SER A 1 73 ? 26.707 -30.806 -25.165 1.00 25.53 73 SER A O 1
ATOM 604 N N . ILE A 1 74 ? 25.439 -29.143 -25.994 1.00 25.39 74 ILE A N 1
ATOM 605 C CA . ILE A 1 74 ? 26.568 -28.302 -26.395 1.00 25.39 74 ILE A CA 1
ATOM 606 C C . ILE A 1 74 ? 27.007 -27.548 -25.140 1.00 25.39 74 ILE A C 1
ATOM 608 O O . ILE A 1 74 ? 26.376 -26.565 -24.746 1.00 25.39 74 ILE A O 1
ATOM 612 N N . GLU A 1 75 ? 28.055 -28.042 -24.485 1.00 24.30 75 GLU A N 1
ATOM 613 C CA . GLU A 1 75 ? 28.737 -27.284 -23.440 1.00 24.30 75 GLU A CA 1
ATOM 614 C C . GLU A 1 75 ? 29.333 -26.010 -24.051 1.00 24.30 75 GLU A C 1
ATOM 616 O O . GLU A 1 75 ? 29.908 -26.030 -25.140 1.00 24.30 75 GLU A O 1
ATOM 621 N N . TRP A 1 76 ? 29.169 -24.884 -23.359 1.00 26.44 76 TRP A N 1
ATOM 622 C CA . TRP A 1 76 ? 29.803 -23.634 -23.762 1.00 26.44 76 TRP A CA 1
ATOM 623 C C . TRP A 1 76 ? 31.249 -23.628 -23.278 1.00 26.44 76 TRP A C 1
ATOM 625 O O . TRP A 1 76 ? 31.492 -23.641 -22.069 1.00 26.44 76 TRP A O 1
ATOM 635 N N . GLU A 1 77 ? 32.200 -23.536 -24.210 1.00 30.88 77 GLU A N 1
ATOM 636 C CA . GLU A 1 77 ? 33.577 -23.184 -23.865 1.00 30.88 77 GLU A CA 1
ATOM 637 C C . GLU A 1 77 ? 33.605 -21.848 -23.103 1.00 30.88 77 GLU A C 1
ATOM 639 O O . GLU A 1 77 ? 32.785 -20.948 -23.315 1.00 30.88 77 GLU A O 1
ATOM 644 N N . GLU A 1 78 ? 34.517 -21.750 -22.137 1.00 34.66 78 GLU A N 1
ATOM 645 C CA . GLU A 1 78 ? 34.431 -20.747 -21.079 1.00 34.66 78 GLU A CA 1
ATOM 646 C C . GLU A 1 78 ? 34.512 -19.302 -21.591 1.00 34.66 78 GLU A C 1
ATOM 648 O O . GLU A 1 78 ? 35.287 -18.973 -22.491 1.00 34.66 78 GLU A O 1
ATOM 653 N N . VAL A 1 79 ? 33.805 -18.388 -20.911 1.00 38.88 79 VAL A N 1
ATOM 654 C CA . VAL A 1 79 ? 34.030 -16.942 -21.071 1.00 38.88 79 VAL A CA 1
ATOM 655 C C . VAL A 1 79 ? 35.499 -16.636 -20.780 1.00 38.88 79 VAL A C 1
ATOM 657 O O . VAL A 1 79 ? 35.923 -16.697 -19.620 1.00 38.88 79 VAL A O 1
ATOM 660 N N . ASP A 1 80 ? 36.227 -16.296 -21.846 1.00 41.09 80 ASP A N 1
ATOM 661 C CA . ASP A 1 80 ? 37.681 -16.150 -21.904 1.00 41.09 80 ASP A CA 1
ATOM 662 C C . ASP A 1 80 ? 38.260 -15.492 -20.641 1.00 41.09 80 ASP A C 1
ATOM 664 O O . ASP A 1 80 ? 38.134 -14.284 -20.395 1.00 41.09 80 ASP A O 1
ATOM 668 N N . LYS A 1 81 ? 38.910 -16.333 -19.828 1.00 41.66 81 LYS A N 1
ATOM 669 C CA . LYS A 1 81 ? 39.535 -15.947 -18.560 1.00 41.66 81 LYS A CA 1
ATOM 670 C C . LYS A 1 81 ? 40.591 -14.861 -18.769 1.00 41.66 81 LYS A C 1
ATOM 672 O O . LYS A 1 81 ? 40.725 -13.998 -17.904 1.00 41.66 81 LYS A O 1
ATOM 677 N N . LYS A 1 82 ? 41.280 -14.859 -19.916 1.00 42.16 82 LYS A N 1
ATOM 678 C CA . LYS A 1 82 ? 42.325 -13.890 -20.247 1.00 42.16 82 LYS A CA 1
ATOM 679 C C . LYS A 1 82 ? 41.746 -12.484 -20.386 1.00 42.16 82 LYS A C 1
ATOM 681 O O . LYS A 1 82 ? 42.219 -11.582 -19.712 1.00 42.16 82 LYS A O 1
ATOM 686 N N . LYS A 1 83 ? 40.648 -12.311 -21.133 1.00 42.53 83 LYS A N 1
ATOM 687 C CA . LYS A 1 83 ? 39.988 -10.999 -21.327 1.00 42.53 83 LYS A CA 1
ATOM 688 C C . LYS A 1 83 ? 39.472 -10.380 -20.023 1.00 42.53 83 LYS A C 1
ATOM 690 O O . LYS A 1 83 ? 39.500 -9.162 -19.862 1.00 42.53 83 LYS A O 1
ATOM 695 N N . ILE A 1 84 ? 39.025 -11.205 -19.072 1.00 41.59 84 ILE A N 1
ATOM 696 C CA . ILE A 1 84 ? 38.634 -10.737 -17.730 1.00 41.59 84 ILE A CA 1
ATOM 697 C C . ILE A 1 84 ? 39.860 -10.244 -16.945 1.00 41.59 84 ILE A C 1
ATOM 699 O O . ILE A 1 84 ? 39.776 -9.228 -16.250 1.00 41.59 84 ILE A O 1
ATOM 703 N N . GLU A 1 85 ? 40.995 -10.929 -17.067 1.00 45.16 85 GLU A N 1
ATOM 704 C CA . GLU A 1 85 ? 42.232 -10.563 -16.378 1.00 45.16 85 GLU A CA 1
ATOM 705 C C . GLU A 1 85 ? 42.944 -9.370 -17.034 1.00 45.16 85 GLU A C 1
ATOM 707 O O . GLU A 1 85 ? 43.385 -8.477 -16.318 1.00 45.16 85 GLU A O 1
ATOM 712 N N . ASP A 1 86 ? 42.941 -9.259 -18.364 1.00 45.56 86 ASP A N 1
ATOM 713 C CA . ASP A 1 86 ? 43.438 -8.096 -19.112 1.00 45.56 86 ASP A CA 1
ATOM 714 C C . ASP A 1 86 ? 42.660 -6.818 -18.734 1.00 45.56 86 ASP A C 1
ATOM 716 O O . ASP A 1 86 ? 43.255 -5.766 -18.484 1.00 45.56 86 ASP A O 1
ATOM 720 N N . ALA A 1 87 ? 41.331 -6.912 -18.581 1.00 41.16 87 ALA A N 1
ATOM 721 C CA . ALA A 1 87 ? 40.498 -5.801 -18.115 1.00 41.16 87 ALA A CA 1
ATOM 722 C C . ALA A 1 87 ? 40.805 -5.392 -16.659 1.00 41.16 87 ALA A C 1
ATOM 724 O O . ALA A 1 87 ? 40.848 -4.197 -16.346 1.00 41.16 87 ALA A O 1
ATOM 725 N N . LYS A 1 88 ? 41.071 -6.354 -15.760 1.00 43.56 88 LYS A N 1
ATOM 726 C CA . LYS A 1 88 ? 41.559 -6.057 -14.399 1.00 43.56 88 LYS A CA 1
ATOM 727 C C . LYS A 1 88 ? 42.937 -5.400 -14.442 1.00 43.56 88 LYS A C 1
ATOM 729 O O . LYS A 1 88 ? 43.126 -4.375 -13.795 1.00 43.56 88 LYS A O 1
ATOM 734 N N . LEU A 1 89 ? 43.879 -5.955 -15.208 1.00 46.38 89 LEU A N 1
ATOM 735 C CA . LEU A 1 89 ? 45.248 -5.453 -15.351 1.00 46.38 89 LEU A CA 1
ATOM 736 C C . LEU A 1 89 ? 45.261 -4.017 -15.879 1.00 46.38 89 LEU A C 1
ATOM 738 O O . LEU A 1 89 ? 45.979 -3.183 -15.334 1.00 46.38 89 LEU A O 1
ATOM 742 N N . TYR A 1 90 ? 44.412 -3.687 -16.857 1.00 47.06 90 TYR A N 1
ATOM 743 C CA . TYR A 1 90 ? 44.222 -2.313 -17.324 1.00 47.06 90 TYR A CA 1
ATOM 744 C C . TYR A 1 90 ? 43.765 -1.372 -16.196 1.00 47.06 90 TYR A C 1
ATOM 746 O O . TYR A 1 90 ? 44.314 -0.279 -16.042 1.00 47.06 90 TYR A O 1
ATOM 754 N N . ILE A 1 91 ? 42.795 -1.779 -15.371 1.00 39.31 91 ILE A N 1
ATOM 755 C CA . ILE A 1 91 ? 42.300 -0.944 -14.264 1.00 39.31 91 ILE A CA 1
ATOM 756 C C . ILE A 1 91 ? 43.354 -0.811 -13.154 1.00 39.31 91 ILE A C 1
ATOM 758 O O . ILE A 1 91 ? 43.575 0.293 -12.664 1.00 39.31 91 ILE A O 1
ATOM 762 N N . VAL A 1 92 ? 44.054 -1.892 -12.795 1.00 46.12 92 VAL A N 1
ATOM 763 C CA . VAL A 1 92 ? 45.143 -1.881 -11.799 1.00 46.12 92 VAL A CA 1
ATOM 764 C C . VAL A 1 92 ? 46.313 -1.007 -12.263 1.00 46.12 92 VAL A C 1
ATOM 766 O O . VAL A 1 92 ? 46.833 -0.224 -11.473 1.00 46.12 92 VAL A O 1
ATOM 769 N N . LYS A 1 93 ? 46.686 -1.077 -13.547 1.00 44.47 93 LYS A N 1
ATOM 770 C CA . LYS A 1 93 ? 47.758 -0.271 -14.154 1.00 44.47 93 LYS A CA 1
ATOM 771 C C . LYS A 1 93 ? 47.460 1.231 -14.126 1.00 44.47 93 LYS A C 1
ATOM 773 O O . LYS A 1 93 ? 48.377 2.018 -13.922 1.00 44.47 93 LYS A O 1
ATOM 778 N N . ASN A 1 94 ? 46.201 1.627 -14.325 1.00 44.03 94 ASN A N 1
ATOM 779 C CA . ASN A 1 94 ? 45.802 3.039 -14.389 1.00 44.03 94 ASN A CA 1
ATOM 780 C C . ASN A 1 94 ? 45.316 3.615 -13.040 1.00 44.03 94 ASN A C 1
ATOM 782 O O . ASN A 1 94 ? 45.367 4.827 -12.849 1.00 44.03 94 ASN A O 1
ATOM 786 N N . TYR A 1 95 ? 44.869 2.776 -12.096 1.00 44.28 95 TYR A N 1
ATOM 787 C CA . TYR A 1 95 ? 44.320 3.193 -10.794 1.00 44.28 95 TYR A CA 1
ATOM 788 C C . TYR A 1 95 ? 44.850 2.317 -9.631 1.00 44.28 95 TYR A C 1
ATOM 790 O O . TYR A 1 95 ? 44.065 1.692 -8.908 1.00 44.28 95 TYR A O 1
ATOM 798 N N . PRO A 1 96 ? 46.181 2.242 -9.413 1.00 45.34 96 PRO A N 1
ATOM 799 C CA . PRO A 1 96 ? 46.811 1.216 -8.569 1.00 45.34 96 PRO A CA 1
ATOM 800 C C . PRO A 1 96 ? 46.363 1.242 -7.101 1.00 45.34 96 PRO A C 1
ATOM 802 O O . PRO A 1 96 ? 46.131 0.195 -6.500 1.00 45.34 96 PRO A O 1
ATOM 805 N N . HIS A 1 97 ? 46.131 2.429 -6.538 1.00 43.25 97 HIS A N 1
ATOM 806 C CA . HIS A 1 97 ? 45.618 2.622 -5.174 1.00 43.25 97 HIS A CA 1
ATOM 807 C C . HIS A 1 97 ? 44.160 2.142 -4.978 1.00 43.25 97 HIS A C 1
ATOM 809 O O . HIS A 1 97 ? 43.639 2.183 -3.865 1.00 43.25 97 HIS A O 1
ATOM 815 N N . GLN A 1 98 ? 43.494 1.660 -6.035 1.00 43.22 98 GLN A N 1
ATOM 816 C CA . GLN A 1 98 ? 42.128 1.124 -5.996 1.00 43.22 98 GLN A CA 1
ATOM 817 C C . GLN A 1 98 ? 42.055 -0.388 -6.253 1.00 43.22 98 GLN A C 1
ATOM 819 O O . GLN A 1 98 ? 40.993 -0.977 -6.049 1.00 43.22 98 GLN A O 1
ATOM 824 N N . ALA A 1 99 ? 43.168 -1.027 -6.641 1.00 40.06 99 ALA A N 1
ATOM 825 C CA . ALA A 1 99 ? 43.235 -2.425 -7.081 1.00 40.06 99 ALA A CA 1
ATOM 826 C C . ALA A 1 99 ? 42.460 -3.401 -6.176 1.00 40.06 99 ALA A C 1
ATOM 828 O O . ALA A 1 99 ? 41.655 -4.193 -6.663 1.00 40.06 99 ALA A O 1
ATOM 829 N N . LYS A 1 100 ? 42.620 -3.274 -4.851 1.00 41.06 100 LYS A N 1
ATOM 830 C CA . LYS A 1 100 ? 41.983 -4.147 -3.849 1.00 41.06 100 LYS A CA 1
ATOM 831 C C . LYS A 1 100 ? 40.443 -4.101 -3.870 1.00 41.06 100 LYS A C 1
ATOM 833 O O . LYS A 1 100 ? 39.803 -5.119 -3.645 1.00 41.06 100 LYS A O 1
ATOM 838 N N . LYS A 1 101 ? 39.841 -2.954 -4.218 1.00 41.66 101 LYS A N 1
ATOM 839 C CA . LYS A 1 101 ? 38.377 -2.796 -4.381 1.00 41.66 101 LYS A CA 1
ATOM 840 C C . LYS A 1 101 ? 37.861 -3.295 -5.742 1.00 41.66 101 LYS A C 1
ATOM 842 O O . LYS A 1 101 ? 36.650 -3.411 -5.931 1.00 41.66 101 LYS A O 1
ATOM 847 N N . VAL A 1 102 ? 38.762 -3.554 -6.695 1.00 38.38 102 VAL A N 1
ATOM 848 C CA . VAL A 1 102 ? 38.450 -4.043 -8.051 1.00 38.38 102 VAL A CA 1
ATOM 849 C C . VAL A 1 102 ? 38.583 -5.566 -8.126 1.00 38.38 102 VAL A C 1
ATOM 851 O O . VAL A 1 102 ? 37.756 -6.212 -8.764 1.00 38.38 102 VAL A O 1
ATOM 854 N N . SER A 1 103 ? 39.544 -6.158 -7.408 1.00 40.25 103 SER A N 1
ATOM 855 C CA . SER A 1 103 ? 39.669 -7.617 -7.250 1.00 40.25 103 SER A CA 1
ATOM 856 C C . SER A 1 103 ? 38.454 -8.272 -6.578 1.00 40.25 103 SER A C 1
ATOM 858 O O . SER A 1 103 ? 38.166 -9.433 -6.842 1.00 40.25 103 SER A O 1
ATOM 860 N N . GLU A 1 104 ? 37.715 -7.523 -5.756 1.00 40.94 104 GLU A N 1
ATOM 861 C CA . GLU A 1 104 ? 36.495 -7.963 -5.054 1.00 40.94 104 GLU A CA 1
ATOM 862 C C . GLU A 1 104 ? 35.214 -7.865 -5.921 1.00 40.94 104 GLU A C 1
ATOM 864 O O . GLU A 1 104 ? 34.097 -8.018 -5.423 1.00 40.94 104 GLU A O 1
ATOM 869 N N . ILE A 1 105 ? 35.331 -7.571 -7.223 1.00 40.78 105 ILE A N 1
ATOM 870 C CA . ILE A 1 105 ? 34.182 -7.528 -8.139 1.00 40.78 105 ILE A CA 1
ATOM 871 C C . ILE A 1 105 ? 33.905 -8.938 -8.677 1.00 40.78 105 ILE A C 1
ATOM 873 O O . ILE A 1 105 ? 34.492 -9.371 -9.668 1.00 40.78 105 ILE A O 1
ATOM 877 N N . GLU A 1 106 ? 32.964 -9.639 -8.039 1.00 38.00 106 GLU A N 1
ATOM 878 C CA . GLU A 1 106 ? 32.390 -10.879 -8.575 1.00 38.00 106 GLU A CA 1
ATOM 879 C C . GLU A 1 106 ? 31.838 -10.692 -9.999 1.00 38.00 106 GLU A C 1
ATOM 881 O O . GLU A 1 106 ? 31.347 -9.62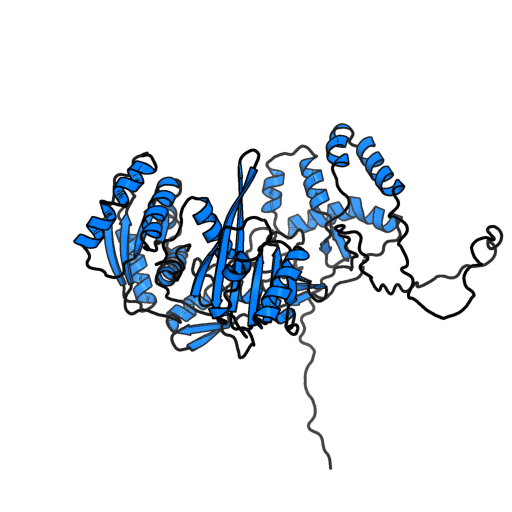1 -10.376 1.00 38.00 106 GLU A O 1
ATOM 886 N N . LYS A 1 107 ? 31.891 -11.761 -10.804 1.00 41.88 107 LYS A N 1
ATOM 887 C CA . LYS A 1 107 ? 31.479 -11.716 -12.212 1.00 41.88 107 LYS A CA 1
ATOM 888 C C . LYS A 1 107 ? 29.980 -11.378 -12.350 1.00 41.88 107 LYS A C 1
ATOM 890 O O . LYS A 1 107 ? 29.124 -12.043 -11.770 1.00 41.88 107 LYS A O 1
ATOM 895 N N . THR A 1 108 ? 29.682 -10.440 -13.258 1.00 39.62 108 THR A N 1
ATOM 896 C CA . THR A 1 108 ? 28.353 -10.015 -13.776 1.00 39.62 108 THR A CA 1
ATOM 897 C C . THR A 1 108 ? 27.482 -9.087 -12.904 1.00 39.62 108 THR A C 1
ATOM 899 O O . THR A 1 108 ? 27.293 -9.323 -11.714 1.00 39.62 108 THR A O 1
ATOM 902 N N . LYS A 1 109 ? 26.867 -8.067 -13.549 1.00 32.59 109 LYS A N 1
ATOM 903 C CA . LYS A 1 109 ? 25.406 -7.748 -13.593 1.00 32.59 109 LYS A CA 1
ATOM 904 C C . LYS A 1 109 ? 25.122 -6.273 -13.991 1.00 32.59 109 LYS A C 1
ATOM 906 O O . LYS A 1 109 ? 25.939 -5.388 -13.754 1.00 32.59 109 LYS A O 1
ATOM 911 N N . TYR A 1 110 ? 23.893 -6.033 -14.480 1.00 31.78 110 TYR A N 1
ATOM 912 C CA . TYR A 1 110 ? 23.173 -4.744 -14.665 1.00 31.78 110 TYR A CA 1
ATOM 913 C C . TYR A 1 110 ? 23.421 -3.905 -15.939 1.00 31.78 110 TYR A C 1
ATOM 915 O O . TYR A 1 110 ? 24.509 -3.386 -16.159 1.00 31.78 110 TYR A O 1
ATOM 923 N N . LEU A 1 111 ? 22.337 -3.703 -16.710 1.00 32.06 111 LEU A N 1
ATOM 924 C CA . LEU A 1 111 ? 22.267 -3.081 -18.046 1.00 32.06 111 LEU A CA 1
ATOM 925 C C . LEU A 1 111 ? 20.951 -2.268 -18.194 1.00 32.06 111 LEU A C 1
ATOM 927 O O . LEU A 1 111 ? 19.966 -2.582 -17.521 1.00 32.06 111 LEU A O 1
ATOM 931 N N . TYR A 1 112 ? 20.947 -1.193 -18.994 1.00 40.09 112 TYR A N 1
ATOM 932 C CA . TYR A 1 112 ? 19.811 -0.286 -19.300 1.00 40.09 112 TYR A CA 1
ATOM 933 C C . TYR A 1 112 ? 20.011 0.244 -20.725 1.00 40.09 112 TYR A C 1
ATOM 935 O O . TYR A 1 112 ? 21.163 0.301 -21.142 1.00 40.09 112 TYR A O 1
ATOM 943 N N . LEU A 1 113 ? 18.975 0.737 -21.415 1.00 34.28 113 LEU A N 1
ATOM 944 C CA . LEU A 1 113 ? 19.152 1.436 -22.694 1.00 34.28 113 LEU A CA 1
ATOM 945 C C . LEU A 1 113 ? 18.219 2.650 -22.862 1.00 34.28 113 LEU A C 1
ATOM 947 O O . LEU A 1 113 ? 17.347 2.883 -22.023 1.00 34.28 113 LEU A O 1
ATOM 951 N N . ASP A 1 114 ? 18.458 3.434 -23.916 1.00 35.78 114 ASP A N 1
ATOM 952 C CA . ASP A 1 114 ? 17.621 4.545 -24.385 1.00 35.78 114 ASP A CA 1
ATOM 953 C C . ASP A 1 114 ? 17.000 4.270 -25.768 1.00 35.78 114 ASP A C 1
ATOM 955 O O . ASP A 1 114 ? 17.300 3.273 -26.422 1.00 35.78 114 ASP A O 1
ATOM 959 N N . GLU A 1 115 ? 16.175 5.217 -26.223 1.00 29.86 115 GLU A N 1
ATOM 960 C CA . GLU A 1 115 ? 15.526 5.302 -27.544 1.00 29.86 115 GLU A CA 1
ATOM 961 C C . GLU A 1 115 ? 16.444 5.093 -28.770 1.00 29.86 115 GLU A C 1
ATOM 963 O O . GLU A 1 115 ? 15.945 4.788 -29.852 1.00 29.86 115 GLU A O 1
ATOM 968 N N . HIS A 1 116 ? 17.764 5.221 -28.605 1.00 29.86 116 HIS A N 1
ATOM 969 C CA . HIS A 1 116 ? 18.769 5.102 -29.660 1.00 29.86 116 HIS A CA 1
ATOM 970 C C . HIS A 1 116 ? 19.642 3.835 -29.527 1.00 29.86 116 HIS A C 1
ATOM 972 O O . HIS A 1 116 ? 20.559 3.655 -30.322 1.00 29.86 116 HIS A O 1
ATOM 978 N N . GLY A 1 117 ? 19.371 2.949 -28.558 1.00 30.77 117 GLY A N 1
ATOM 979 C CA . GLY A 1 117 ? 20.046 1.649 -28.424 1.00 30.77 117 GLY A CA 1
ATOM 980 C C . GLY A 1 117 ? 21.321 1.644 -27.570 1.00 30.77 117 GLY A C 1
ATOM 981 O O . GLY A 1 117 ? 22.116 0.715 -27.663 1.00 30.77 117 GLY A O 1
ATOM 982 N N . ASN A 1 118 ? 21.539 2.641 -26.709 1.00 34.16 118 ASN A N 1
ATOM 983 C CA . ASN A 1 118 ? 22.805 2.804 -25.975 1.00 34.16 118 ASN A CA 1
ATOM 984 C C . ASN A 1 118 ? 22.840 2.089 -24.598 1.00 34.16 118 ASN A C 1
ATOM 986 O O . ASN A 1 118 ? 21.995 2.386 -23.764 1.00 34.16 118 ASN A O 1
ATOM 990 N N . ILE A 1 119 ? 23.818 1.213 -24.290 1.00 38.34 119 ILE A N 1
ATOM 991 C CA . ILE A 1 119 ? 23.898 0.472 -22.994 1.00 38.34 119 ILE A CA 1
ATOM 992 C C . ILE A 1 119 ? 24.493 1.253 -21.818 1.00 38.34 119 ILE A C 1
ATOM 994 O O . ILE A 1 119 ? 25.708 1.385 -21.676 1.00 38.34 119 ILE A O 1
ATOM 998 N N . TYR A 1 120 ? 23.678 1.576 -20.820 1.00 41.97 120 TYR A N 1
ATOM 999 C CA . TYR A 1 120 ? 24.153 2.215 -19.591 1.00 41.97 120 TYR A CA 1
ATOM 1000 C C . TYR A 1 120 ? 24.464 1.223 -18.456 1.00 41.97 120 TYR A C 1
ATOM 1002 O O . TYR A 1 120 ? 23.678 0.320 -18.165 1.00 41.97 120 TYR A O 1
ATOM 1010 N N . PHE A 1 121 ? 25.582 1.464 -17.747 1.00 47.44 121 PHE A N 1
ATOM 1011 C CA . PHE A 1 121 ? 26.094 0.654 -16.621 1.00 47.44 121 PHE A CA 1
ATOM 1012 C C . PHE A 1 121 ? 26.175 1.434 -15.281 1.00 47.44 121 PHE A C 1
ATOM 1014 O O . PHE A 1 121 ? 27.255 1.848 -14.854 1.00 47.44 121 PHE A O 1
ATOM 1021 N N . PRO A 1 122 ? 25.072 1.668 -14.546 1.00 40.94 122 PRO A N 1
ATOM 1022 C CA . PRO A 1 122 ? 25.083 2.581 -13.401 1.00 40.94 122 PRO A CA 1
ATOM 1023 C C . PRO A 1 122 ? 25.525 1.999 -12.055 1.00 40.94 122 PRO A C 1
ATOM 1025 O O . PRO A 1 122 ? 25.756 2.786 -11.143 1.00 40.94 122 PRO A O 1
ATOM 1028 N N . ILE A 1 123 ? 25.702 0.677 -11.899 1.00 43.59 123 ILE A N 1
ATOM 1029 C CA . ILE A 1 123 ? 26.467 0.158 -10.742 1.00 43.59 123 ILE A CA 1
ATOM 1030 C C . ILE A 1 123 ? 27.964 0.410 -10.949 1.00 43.59 123 ILE A C 1
ATOM 1032 O O . ILE A 1 123 ? 28.628 0.834 -10.006 1.00 43.59 123 ILE A O 1
ATOM 1036 N N . PHE A 1 124 ? 28.466 0.259 -12.180 1.00 41.81 124 PHE A N 1
ATOM 1037 C CA . PHE A 1 124 ? 29.820 0.682 -12.538 1.00 41.81 124 PHE A CA 1
ATOM 1038 C C . PHE A 1 124 ? 29.988 2.193 -12.341 1.00 41.81 124 PHE A C 1
ATOM 1040 O O . PHE A 1 124 ? 30.866 2.590 -11.589 1.00 41.81 124 PHE A O 1
ATOM 1047 N N . LEU A 1 125 ? 29.102 3.039 -12.891 1.00 42.50 125 LEU A N 1
ATOM 1048 C CA . LEU A 1 125 ? 29.171 4.495 -12.666 1.00 42.50 125 LEU A CA 1
ATOM 1049 C C . LEU A 1 125 ? 29.075 4.870 -11.181 1.00 42.50 125 LEU A C 1
ATOM 1051 O O . LEU A 1 125 ? 29.810 5.746 -10.740 1.00 42.50 125 LEU A O 1
ATOM 1055 N N . ARG A 1 126 ? 28.212 4.206 -10.398 1.00 43.56 126 ARG A N 1
ATOM 1056 C CA . ARG A 1 126 ? 28.111 4.460 -8.956 1.00 43.56 126 ARG A CA 1
ATOM 1057 C C . ARG A 1 126 ? 29.412 4.104 -8.232 1.00 43.56 126 ARG A C 1
ATOM 1059 O O . ARG A 1 126 ? 29.963 4.983 -7.581 1.00 43.56 126 ARG A O 1
ATOM 1066 N N . LYS A 1 127 ? 29.923 2.875 -8.388 1.00 44.66 127 LYS A N 1
ATOM 1067 C CA . LYS A 1 127 ? 31.193 2.457 -7.768 1.00 44.66 127 LYS A CA 1
ATOM 1068 C C . LYS A 1 127 ? 32.378 3.298 -8.262 1.00 44.66 127 LYS A C 1
ATOM 1070 O O . LYS A 1 127 ? 33.264 3.593 -7.476 1.00 44.66 127 LYS A O 1
ATOM 1075 N N . PHE A 1 128 ? 32.384 3.714 -9.530 1.00 42.62 128 PHE A N 1
ATOM 1076 C CA . PHE A 1 128 ? 33.421 4.570 -10.115 1.00 42.62 128 PHE A CA 1
ATOM 1077 C C . PHE A 1 128 ? 33.413 5.978 -9.500 1.00 42.62 128 PHE A C 1
ATOM 1079 O O . PHE A 1 128 ? 34.470 6.484 -9.148 1.00 42.62 128 PHE A O 1
ATOM 1086 N N . VAL A 1 129 ? 32.241 6.594 -9.298 1.00 43.22 129 VAL A N 1
ATOM 1087 C CA . VAL A 1 129 ? 32.127 7.900 -8.616 1.00 43.22 129 VAL A CA 1
ATOM 1088 C C . VAL A 1 129 ? 32.444 7.782 -7.119 1.00 43.22 129 VAL A C 1
ATOM 1090 O O . VAL A 1 129 ? 33.180 8.612 -6.596 1.00 43.22 129 VAL A O 1
ATOM 1093 N N . GLU A 1 130 ? 31.982 6.722 -6.447 1.00 43.09 130 GLU A N 1
ATOM 1094 C CA . GLU A 1 130 ? 32.372 6.391 -5.061 1.00 43.09 130 GLU A CA 1
ATOM 1095 C C . GLU A 1 130 ? 33.892 6.136 -4.928 1.00 43.09 130 GLU A C 1
ATOM 1097 O O . GLU A 1 130 ? 34.463 6.319 -3.857 1.00 43.09 130 GLU A O 1
ATOM 1102 N N . ALA A 1 131 ? 34.574 5.770 -6.018 1.00 40.94 131 ALA A N 1
ATOM 1103 C CA . ALA A 1 131 ? 36.024 5.605 -6.071 1.00 40.94 131 ALA A CA 1
ATOM 1104 C C . ALA A 1 131 ? 36.799 6.872 -6.492 1.00 40.94 131 ALA A C 1
ATOM 1106 O O . ALA A 1 131 ? 38.021 6.894 -6.376 1.00 40.94 131 ALA A O 1
ATOM 1107 N N . GLN A 1 132 ? 36.136 7.940 -6.952 1.00 43.59 132 GLN A N 1
ATOM 1108 C CA . GLN A 1 132 ? 36.791 9.196 -7.361 1.00 43.59 132 GLN A CA 1
ATOM 1109 C C . GLN A 1 132 ? 36.969 10.202 -6.204 1.00 43.59 132 GLN A C 1
ATOM 1111 O O . GLN A 1 132 ? 37.357 11.339 -6.442 1.00 43.59 132 GLN A O 1
ATOM 1116 N N . GLY A 1 133 ? 36.689 9.815 -4.955 1.00 38.56 133 GLY A N 1
ATOM 1117 C CA . GLY A 1 133 ? 37.007 10.610 -3.757 1.00 38.56 133 GLY A CA 1
ATOM 1118 C C . GLY A 1 133 ? 36.080 11.797 -3.452 1.00 38.56 133 GLY A C 1
ATOM 1119 O O . GLY A 1 133 ? 36.116 12.297 -2.332 1.00 38.56 133 GLY A O 1
ATOM 1120 N N . ASN A 1 134 ? 35.200 12.205 -4.377 1.00 46.22 134 ASN A N 1
ATOM 1121 C CA . ASN A 1 134 ? 34.212 13.284 -4.187 1.00 46.22 134 ASN A CA 1
ATOM 1122 C C . ASN A 1 134 ? 33.034 12.884 -3.262 1.00 46.22 134 ASN A C 1
ATOM 1124 O O . ASN A 1 134 ? 31.849 13.028 -3.596 1.00 46.22 134 ASN A O 1
ATOM 1128 N N . GLU A 1 135 ? 33.335 12.384 -2.064 1.00 50.25 135 GLU A N 1
ATOM 1129 C CA . GLU A 1 135 ? 32.337 12.079 -1.045 1.00 50.25 135 GLU A CA 1
ATOM 1130 C C . GLU A 1 135 ? 31.781 13.357 -0.406 1.00 50.25 135 GLU A C 1
ATOM 1132 O O . GLU A 1 135 ? 32.323 13.892 0.557 1.00 50.25 135 GLU A O 1
ATOM 1137 N N . ASN A 1 136 ? 30.635 13.821 -0.910 1.00 46.72 136 ASN A N 1
ATOM 1138 C CA . ASN A 1 136 ? 29.365 13.798 -0.156 1.00 46.72 136 ASN A CA 1
ATOM 1139 C C . ASN A 1 136 ? 28.263 14.593 -0.870 1.00 46.72 136 ASN A C 1
ATOM 1141 O O . ASN A 1 136 ? 27.096 14.201 -0.825 1.00 46.72 136 ASN A O 1
ATOM 1145 N N . GLN A 1 137 ? 28.607 15.703 -1.527 1.00 42.12 137 GLN A N 1
ATOM 1146 C CA . GLN A 1 137 ? 27.613 16.651 -2.043 1.00 42.12 137 GLN A CA 1
ATOM 1147 C C . GLN A 1 137 ? 27.063 16.227 -3.417 1.00 42.12 137 GLN A C 1
ATOM 1149 O O . GLN A 1 137 ? 25.845 16.149 -3.596 1.00 42.12 137 GLN A O 1
ATOM 1154 N N . GLU A 1 138 ? 27.925 15.822 -4.357 1.00 41.09 138 GLU A N 1
ATOM 1155 C CA . GLU A 1 138 ? 27.480 15.320 -5.667 1.00 41.09 138 GLU A CA 1
ATOM 1156 C C . GLU A 1 138 ? 26.686 14.010 -5.559 1.00 41.09 138 GLU A C 1
ATOM 1158 O O . GLU A 1 138 ? 25.619 13.882 -6.158 1.00 41.09 138 GLU A O 1
ATOM 1163 N N . ILE A 1 139 ? 27.144 13.045 -4.753 1.00 43.56 139 ILE A N 1
ATOM 1164 C CA . ILE A 1 139 ? 26.483 11.734 -4.605 1.00 43.56 139 ILE A CA 1
ATOM 1165 C C . ILE A 1 139 ? 25.080 11.870 -3.981 1.00 43.56 139 ILE A C 1
ATOM 1167 O O . ILE A 1 139 ? 24.161 11.137 -4.362 1.00 43.56 139 ILE A O 1
ATOM 1171 N N . ARG A 1 140 ? 24.864 12.849 -3.087 1.00 41.28 140 ARG A N 1
ATOM 1172 C CA . ARG A 1 140 ? 23.517 13.203 -2.599 1.00 41.28 140 ARG A CA 1
ATOM 1173 C C . ARG A 1 140 ? 22.657 13.775 -3.734 1.00 41.28 140 ARG A C 1
ATOM 1175 O O . ARG A 1 140 ? 21.544 13.286 -3.947 1.00 41.28 140 ARG A O 1
ATOM 1182 N N . ASN A 1 141 ? 23.201 14.700 -4.529 1.00 51.75 141 ASN A N 1
ATOM 1183 C CA . ASN A 1 141 ? 22.522 15.260 -5.704 1.00 51.75 141 ASN A CA 1
ATOM 1184 C C . ASN A 1 141 ? 22.171 14.190 -6.759 1.00 51.75 141 ASN A C 1
ATOM 1186 O O . ASN A 1 141 ? 21.111 14.265 -7.378 1.00 51.75 141 ASN A O 1
ATOM 1190 N N . TYR A 1 142 ? 22.970 13.128 -6.926 1.00 54.41 142 TYR A N 1
ATOM 1191 C CA . TYR A 1 142 ? 22.668 12.030 -7.860 1.00 54.41 142 TYR A CA 1
ATOM 1192 C C . TYR A 1 142 ? 21.343 11.296 -7.580 1.00 54.41 142 TYR A C 1
ATOM 1194 O O . TYR A 1 142 ? 20.825 10.629 -8.483 1.00 54.41 142 TYR A O 1
ATOM 1202 N N . ARG A 1 143 ? 20.734 11.419 -6.390 1.00 52.66 143 ARG A N 1
ATOM 1203 C CA . ARG A 1 143 ? 19.370 10.907 -6.141 1.00 52.66 143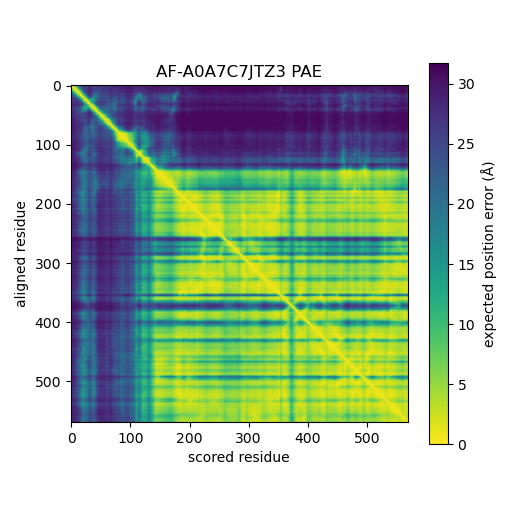 ARG A CA 1
ATOM 1204 C C . ARG A 1 143 ? 18.280 11.879 -6.592 1.00 52.66 143 ARG A C 1
ATOM 1206 O O . ARG A 1 143 ? 17.302 11.421 -7.174 1.00 52.66 143 ARG A O 1
ATOM 1213 N N . THR A 1 144 ? 18.469 13.180 -6.390 1.00 66.69 144 THR A N 1
ATOM 1214 C CA . THR A 1 144 ? 17.509 14.234 -6.761 1.00 66.69 144 THR A CA 1
ATOM 1215 C C . THR A 1 144 ? 17.647 14.728 -8.201 1.00 66.69 144 THR A C 1
ATOM 1217 O O . THR A 1 144 ? 16.739 15.398 -8.671 1.00 66.69 144 THR A O 1
ATOM 1220 N N . LEU A 1 145 ? 18.719 14.371 -8.928 1.00 73.81 145 LEU A N 1
ATOM 1221 C CA . LEU A 1 145 ? 18.915 14.752 -10.335 1.00 73.81 145 LEU A CA 1
ATOM 1222 C C . LEU A 1 145 ? 17.654 14.551 -11.186 1.00 73.81 145 LEU A C 1
ATOM 1224 O O . LEU A 1 145 ? 17.135 13.430 -11.295 1.00 73.81 145 LEU A O 1
ATOM 1228 N N . GLU A 1 146 ? 17.251 15.639 -11.840 1.00 82.69 146 GLU A N 1
ATOM 1229 C CA . GLU A 1 146 ? 16.144 15.696 -12.790 1.00 82.69 146 GLU A CA 1
ATOM 1230 C C . GLU A 1 146 ? 16.380 14.820 -14.033 1.00 82.69 146 GLU A C 1
ATOM 1232 O O . GLU A 1 146 ? 17.538 14.632 -14.433 1.00 82.69 146 GLU A O 1
ATOM 1237 N N . PRO A 1 147 ? 15.311 14.285 -14.666 1.00 81.31 147 PRO A N 1
ATOM 1238 C CA . PRO A 1 147 ? 15.399 13.358 -15.796 1.00 81.31 147 PRO A CA 1
ATOM 1239 C C . PRO A 1 147 ? 16.358 13.811 -16.899 1.00 81.31 147 PRO A C 1
ATOM 1241 O O . PRO A 1 147 ? 17.278 13.066 -17.227 1.00 81.31 147 PRO A O 1
ATOM 1244 N N . GLN A 1 148 ? 16.230 15.050 -17.386 1.00 81.94 148 GLN A N 1
ATOM 1245 C CA . GLN A 1 148 ? 17.111 15.613 -18.412 1.00 81.94 148 GLN A CA 1
ATOM 1246 C C . GLN A 1 148 ? 18.590 15.626 -18.003 1.00 81.94 148 GLN A C 1
ATOM 1248 O O . GLN A 1 148 ? 19.437 15.164 -18.766 1.00 81.94 148 GLN A O 1
ATOM 1253 N N . ARG A 1 149 ? 18.924 16.114 -16.798 1.00 79.31 149 ARG A N 1
ATOM 1254 C CA . ARG A 1 149 ? 20.326 16.204 -16.351 1.00 79.31 149 ARG A CA 1
ATOM 1255 C C . ARG A 1 149 ? 20.925 14.818 -16.115 1.00 79.31 149 ARG A C 1
ATOM 1257 O O . ARG A 1 149 ? 22.081 14.597 -16.470 1.00 79.31 149 ARG A O 1
ATOM 1264 N N . ARG A 1 150 ? 20.148 13.867 -15.579 1.00 77.31 150 ARG A N 1
ATOM 1265 C CA . ARG A 1 150 ? 20.595 12.471 -15.468 1.00 77.31 150 ARG A CA 1
ATOM 1266 C C . ARG A 1 150 ? 20.826 11.856 -16.843 1.00 77.31 150 ARG A C 1
ATOM 1268 O O . ARG A 1 150 ? 21.878 11.259 -17.040 1.00 77.31 150 ARG A O 1
ATOM 1275 N N . HIS A 1 151 ? 19.877 12.013 -17.764 1.00 76.88 151 HIS A N 1
ATOM 1276 C CA . HIS A 1 151 ? 19.971 11.479 -19.119 1.00 76.88 151 HIS A CA 1
ATOM 1277 C C . HIS A 1 151 ? 21.232 11.983 -19.824 1.00 76.88 151 HIS A C 1
ATOM 1279 O O . HIS A 1 151 ? 22.018 11.170 -20.290 1.00 76.88 151 HIS A O 1
ATOM 1285 N N . THR A 1 152 ? 21.498 13.294 -19.811 1.00 74.31 152 THR A N 1
ATOM 1286 C CA . THR A 1 152 ? 22.699 13.871 -20.439 1.00 74.31 152 THR A CA 1
ATOM 1287 C C . THR A 1 152 ? 24.004 13.312 -19.855 1.00 74.31 152 THR A C 1
ATOM 1289 O O . THR A 1 152 ? 24.872 12.900 -20.621 1.00 74.31 152 THR A O 1
ATOM 1292 N N . ILE A 1 153 ? 24.142 13.231 -18.523 1.00 70.88 153 ILE A N 1
ATOM 1293 C CA . ILE A 1 153 ? 25.346 12.669 -17.872 1.00 70.88 153 ILE A CA 1
ATOM 1294 C C . ILE A 1 153 ? 25.544 11.196 -18.262 1.00 70.88 153 ILE A C 1
ATOM 1296 O O . ILE A 1 153 ? 26.656 10.760 -18.558 1.00 70.88 153 ILE A O 1
ATOM 1300 N N . VAL A 1 154 ? 24.455 10.428 -18.273 1.00 65.81 154 VAL A N 1
ATOM 1301 C CA . VAL A 1 154 ? 24.449 8.995 -18.585 1.00 65.81 154 VAL A CA 1
ATOM 1302 C C . VAL A 1 154 ? 24.795 8.763 -20.070 1.00 65.81 154 VAL A C 1
ATOM 1304 O O . VAL A 1 154 ? 25.744 8.032 -20.355 1.00 65.81 154 VAL A O 1
ATOM 1307 N N . ALA A 1 155 ? 24.149 9.490 -20.990 1.00 67.56 155 ALA A N 1
ATOM 1308 C CA . ALA A 1 155 ? 24.411 9.513 -22.437 1.00 67.56 155 ALA A CA 1
ATOM 1309 C C . ALA A 1 155 ? 25.829 9.977 -22.814 1.00 67.56 155 ALA A C 1
ATOM 1311 O O . ALA A 1 155 ? 26.394 9.538 -23.818 1.00 67.56 155 ALA A O 1
ATOM 1312 N N . GLN A 1 156 ? 26.431 10.870 -22.026 1.00 69.75 156 GLN A N 1
ATOM 1313 C CA . GLN A 1 156 ? 27.830 11.257 -22.190 1.00 69.75 156 GLN A CA 1
ATOM 1314 C C . GLN A 1 156 ? 28.769 10.114 -21.781 1.00 69.75 156 GLN A C 1
ATOM 1316 O O . GLN A 1 156 ? 29.560 9.651 -22.601 1.00 69.75 156 GLN A O 1
ATOM 1321 N N . LYS A 1 157 ? 28.663 9.619 -20.538 1.00 64.50 157 LYS A N 1
ATOM 1322 C CA . LYS A 1 157 ? 29.599 8.615 -19.995 1.00 64.50 157 LYS A CA 1
ATOM 1323 C C . LYS A 1 157 ? 29.567 7.285 -20.755 1.00 64.50 157 LYS A C 1
ATOM 1325 O O . LYS A 1 157 ? 30.553 6.556 -20.743 1.00 64.50 157 LYS A O 1
ATOM 1330 N N . TYR A 1 158 ? 28.466 6.982 -21.437 1.00 59.16 158 TYR A N 1
ATOM 1331 C CA . TYR A 1 158 ? 28.375 5.864 -22.372 1.00 59.16 158 TYR A CA 1
ATOM 1332 C C . TYR A 1 158 ? 29.205 6.052 -23.642 1.00 59.16 158 TYR A C 1
ATOM 1334 O O . TYR A 1 158 ? 30.024 5.191 -23.964 1.00 59.16 158 TYR A O 1
ATOM 1342 N N . ARG A 1 159 ? 29.017 7.180 -24.340 1.00 67.31 159 ARG A N 1
ATOM 1343 C CA . ARG A 1 159 ? 29.730 7.480 -25.591 1.00 67.31 159 ARG A CA 1
ATOM 1344 C C . ARG A 1 159 ? 31.239 7.556 -25.379 1.00 67.31 159 ARG A C 1
ATOM 1346 O O . ARG A 1 159 ? 31.996 7.128 -26.239 1.00 67.31 159 ARG A O 1
ATOM 1353 N N . GLU A 1 160 ? 31.658 8.024 -24.204 1.00 71.50 160 GLU A N 1
ATOM 1354 C CA . GLU A 1 160 ? 33.060 8.036 -23.777 1.00 71.50 160 GLU A CA 1
ATOM 1355 C C . GLU A 1 160 ? 33.647 6.640 -23.493 1.00 71.50 160 GLU A C 1
ATOM 1357 O O . GLU A 1 160 ? 34.819 6.422 -23.783 1.00 71.50 160 GLU A O 1
ATOM 1362 N N . LYS A 1 161 ? 32.892 5.714 -22.873 1.00 61.72 161 LYS A N 1
ATOM 1363 C CA . LYS A 1 161 ? 33.473 4.493 -22.263 1.00 61.72 161 LYS A CA 1
ATOM 1364 C C . LYS A 1 161 ? 33.024 3.157 -22.846 1.00 61.72 161 LYS A C 1
ATOM 1366 O O . LYS A 1 161 ? 33.716 2.169 -22.640 1.00 61.72 161 LYS A O 1
ATOM 1371 N N . ILE A 1 162 ? 31.866 3.093 -23.497 1.00 57.41 162 ILE A N 1
ATOM 1372 C CA . ILE A 1 162 ? 31.220 1.827 -23.879 1.00 57.41 162 ILE A CA 1
ATOM 1373 C C . ILE A 1 162 ? 31.040 1.726 -25.396 1.00 57.41 162 ILE A C 1
ATOM 1375 O O . ILE A 1 162 ? 31.313 0.675 -25.964 1.00 57.41 162 ILE A O 1
ATOM 1379 N N . THR A 1 163 ? 30.662 2.816 -26.078 1.00 62.59 163 THR A N 1
ATOM 1380 C CA . THR A 1 163 ? 30.612 2.849 -27.553 1.00 62.59 163 THR A CA 1
ATOM 1381 C C . THR A 1 163 ? 31.927 2.417 -28.226 1.00 62.59 163 THR A C 1
ATOM 1383 O O . THR A 1 163 ? 31.835 1.710 -29.228 1.00 62.59 163 THR A O 1
ATOM 1386 N N . PRO A 1 164 ? 33.132 2.760 -27.715 1.00 73.31 164 PRO A N 1
ATOM 1387 C CA . PRO A 1 164 ? 34.384 2.247 -28.274 1.00 73.31 164 PRO A CA 1
ATOM 1388 C C . PRO A 1 164 ? 34.497 0.719 -28.170 1.00 73.31 164 PRO A C 1
ATOM 1390 O O . PRO A 1 164 ? 34.737 0.069 -29.181 1.00 73.31 164 PRO A O 1
ATOM 1393 N N . LEU A 1 165 ? 34.222 0.148 -26.989 1.00 55.00 165 LEU A N 1
ATOM 1394 C CA . LEU A 1 165 ? 34.279 -1.301 -26.743 1.00 55.00 165 LEU A CA 1
ATOM 1395 C C . LEU A 1 165 ? 33.305 -2.071 -27.647 1.00 55.00 165 LEU A C 1
ATOM 1397 O O . LEU A 1 165 ? 33.637 -3.109 -28.202 1.00 55.00 165 LEU A O 1
ATOM 1401 N N . LEU A 1 166 ? 32.089 -1.562 -27.834 1.00 56.25 166 LEU A N 1
ATOM 1402 C CA . LEU A 1 166 ? 31.097 -2.228 -28.683 1.00 56.25 166 LEU A CA 1
ATOM 1403 C C . LEU A 1 166 ? 31.536 -2.280 -30.151 1.00 56.25 166 LEU A C 1
ATOM 1405 O O . LEU A 1 166 ? 31.313 -3.287 -30.813 1.00 56.25 166 LEU A O 1
ATOM 1409 N N . LYS A 1 167 ? 32.215 -1.233 -30.636 1.00 64.81 167 LYS A N 1
ATOM 1410 C CA . LYS A 1 167 ? 32.829 -1.225 -31.971 1.00 64.81 167 LYS A CA 1
ATOM 1411 C C . LYS A 1 167 ? 34.032 -2.168 -32.057 1.00 64.81 167 LYS A C 1
ATOM 1413 O O . LYS A 1 167 ? 34.138 -2.900 -33.031 1.00 64.81 167 LYS A O 1
ATOM 1418 N N . GLU A 1 168 ? 34.891 -2.184 -31.037 1.00 63.06 168 GLU A N 1
ATOM 1419 C CA . GLU A 1 168 ? 36.050 -3.088 -30.917 1.00 63.06 168 GLU A CA 1
ATOM 1420 C C . GLU A 1 168 ? 35.650 -4.570 -31.031 1.00 63.06 168 GLU A C 1
ATOM 1422 O O . GLU A 1 168 ? 36.313 -5.333 -31.726 1.00 63.06 168 GLU A O 1
ATOM 1427 N N . TYR A 1 169 ? 34.529 -4.964 -30.416 1.00 56.31 169 TYR A N 1
ATOM 1428 C CA . TYR A 1 169 ? 34.014 -6.341 -30.453 1.00 56.31 169 TYR A CA 1
ATOM 1429 C C . TYR A 1 169 ? 32.950 -6.601 -31.538 1.00 56.31 169 TYR A C 1
ATOM 1431 O O . TYR A 1 169 ? 32.345 -7.671 -31.538 1.00 56.31 169 TYR A O 1
ATOM 1439 N N . ASN A 1 170 ? 32.709 -5.647 -32.448 1.00 68.69 170 ASN A N 1
ATOM 1440 C CA . ASN A 1 170 ? 31.651 -5.690 -33.472 1.00 68.69 170 ASN A CA 1
ATOM 1441 C C . ASN A 1 170 ? 30.254 -6.077 -32.922 1.00 68.69 170 ASN A C 1
ATOM 1443 O O . ASN A 1 170 ? 29.497 -6.829 -33.536 1.00 68.69 170 ASN A O 1
ATOM 1447 N N . ILE A 1 171 ? 29.921 -5.583 -31.728 1.00 53.97 171 ILE A N 1
ATOM 1448 C CA . ILE A 1 171 ? 28.641 -5.825 -31.058 1.00 53.97 171 ILE A CA 1
ATOM 1449 C C . ILE A 1 171 ? 27.671 -4.716 -31.466 1.00 53.97 171 ILE A C 1
ATOM 1451 O O . ILE A 1 171 ? 27.648 -3.643 -30.854 1.00 53.97 171 ILE A O 1
ATOM 1455 N N . GLU A 1 172 ? 26.841 -4.977 -32.477 1.00 52.69 172 GLU A N 1
ATOM 1456 C CA . GLU A 1 172 ? 25.679 -4.126 -32.729 1.00 52.69 172 GLU A CA 1
ATOM 1457 C C . GLU A 1 172 ? 24.678 -4.246 -31.571 1.00 52.69 172 GLU A C 1
ATOM 1459 O O . GLU A 1 172 ? 24.375 -5.332 -31.069 1.00 52.69 172 GLU A O 1
ATOM 1464 N N . LEU A 1 173 ? 24.158 -3.097 -31.144 1.00 51.22 173 LEU A N 1
ATOM 1465 C CA . LEU A 1 173 ? 23.131 -3.008 -30.122 1.00 51.22 173 LEU A CA 1
ATOM 1466 C C . LEU A 1 173 ? 21.796 -2.659 -30.745 1.00 51.22 173 LEU A C 1
ATOM 1468 O O . LEU A 1 173 ? 21.714 -1.629 -31.417 1.00 51.22 173 LEU A O 1
ATOM 1472 N N . GLN A 1 174 ? 20.828 -3.571 -30.450 1.00 48.38 174 GLN A N 1
ATOM 1473 C CA . GLN A 1 174 ? 18.206 -4.464 -31.183 1.00 48.38 174 GLN A CA 1
ATOM 1474 C C . GLN A 1 174 ? 16.803 -4.056 -30.495 1.00 48.38 174 GLN A C 1
ATOM 1476 O O . GLN A 1 174 ? 16.413 -4.709 -29.518 1.00 48.38 174 GLN A O 1
ATOM 1481 N N . PRO A 1 175 ? 16.014 -3.062 -31.000 1.00 49.75 175 PRO A N 1
ATOM 1482 C CA . PRO A 1 175 ? 14.999 -2.355 -30.209 1.00 49.75 175 PRO A CA 1
ATOM 1483 C C . PRO A 1 175 ? 13.939 -3.229 -29.523 1.00 49.75 175 PRO A C 1
ATOM 1485 O O . PRO A 1 175 ? 13.008 -3.705 -30.165 1.00 49.75 175 PRO A O 1
ATOM 1488 N N . ILE A 1 176 ? 13.979 -3.339 -28.185 1.00 55.16 176 ILE A N 1
ATOM 1489 C CA . ILE A 1 176 ? 12.771 -3.706 -27.425 1.00 55.16 176 ILE A CA 1
ATOM 1490 C C . ILE A 1 176 ? 11.822 -2.506 -27.452 1.00 55.16 176 ILE A C 1
ATOM 1492 O O . ILE A 1 176 ? 11.905 -1.602 -26.621 1.00 55.16 176 ILE A O 1
ATOM 1496 N N . GLN A 1 177 ? 10.919 -2.541 -28.425 1.00 58.50 177 GLN A N 1
ATOM 1497 C CA . GLN A 1 177 ? 9.806 -1.609 -28.598 1.00 58.50 177 GLN A CA 1
ATOM 1498 C C . GLN A 1 177 ? 8.554 -2.057 -27.820 1.00 58.50 177 GLN A C 1
ATOM 1500 O O . GLN A 1 177 ? 7.504 -1.436 -27.935 1.00 58.50 177 GLN A O 1
ATOM 1505 N N . ASN A 1 178 ? 8.677 -3.090 -26.972 1.00 75.25 178 ASN A N 1
ATOM 1506 C CA . ASN A 1 178 ? 7.645 -3.623 -26.068 1.00 75.25 178 ASN A CA 1
ATOM 1507 C C . ASN A 1 178 ? 7.338 -2.669 -24.888 1.00 75.25 178 ASN A C 1
ATOM 1509 O O . ASN A 1 178 ? 7.269 -3.090 -23.726 1.00 75.25 178 ASN A O 1
ATOM 1513 N N . PHE A 1 179 ? 7.219 -1.376 -25.178 1.00 83.12 179 PHE A N 1
ATOM 1514 C CA . PHE A 1 179 ? 6.669 -0.379 -24.279 1.00 83.12 179 PHE A CA 1
ATOM 1515 C C . PHE A 1 179 ? 5.163 -0.297 -24.502 1.00 83.12 179 PHE A C 1
ATOM 1517 O O . PHE A 1 179 ? 4.706 -0.075 -25.619 1.00 83.12 179 PHE A O 1
ATOM 1524 N N . ALA A 1 180 ? 4.400 -0.439 -23.427 1.00 90.31 180 ALA A N 1
ATOM 1525 C CA . ALA A 1 180 ? 2.949 -0.324 -23.447 1.00 90.31 180 ALA A CA 1
ATOM 1526 C C . ALA A 1 180 ? 2.468 0.493 -22.242 1.00 90.31 180 ALA A C 1
ATOM 1528 O O . ALA A 1 180 ? 3.231 0.775 -21.310 1.00 90.31 180 ALA A O 1
ATOM 1529 N N . LYS A 1 181 ? 1.205 0.920 -22.283 1.00 93.56 181 LYS A N 1
ATOM 1530 C CA . LYS A 1 181 ? 0.571 1.727 -21.240 1.00 93.56 181 LYS A CA 1
ATOM 1531 C C . LYS A 1 181 ? -0.691 1.020 -20.762 1.00 93.56 181 LYS A C 1
ATOM 1533 O O . LYS A 1 181 ? -1.637 0.872 -21.526 1.00 93.56 181 LYS A O 1
ATOM 1538 N N . LEU A 1 182 ? -0.669 0.629 -19.493 1.00 94.69 182 LEU A N 1
ATOM 1539 C CA . LEU A 1 182 ? -1.790 0.032 -18.773 1.00 94.69 182 LEU A CA 1
ATOM 1540 C C . LEU A 1 182 ? -3.007 0.965 -18.743 1.00 94.69 182 LEU A C 1
ATOM 1542 O O . LEU A 1 182 ? -2.872 2.193 -18.822 1.00 94.69 182 LEU A O 1
ATOM 1546 N N . HIS A 1 183 ? -4.196 0.383 -18.596 1.00 92.44 183 HIS A N 1
ATOM 1547 C CA . HIS A 1 183 ? -5.440 1.142 -18.586 1.00 92.44 183 HIS A CA 1
ATOM 1548 C C . HIS A 1 183 ? -5.652 1.890 -17.260 1.00 92.44 183 HIS A C 1
ATOM 1550 O O . HIS A 1 183 ? -5.031 1.609 -16.230 1.00 92.44 183 HIS A O 1
ATOM 1556 N N . THR A 1 184 ? -6.532 2.893 -17.290 1.00 91.50 184 THR A N 1
ATOM 1557 C CA . THR A 1 184 ? -6.833 3.717 -16.112 1.00 91.50 184 THR A CA 1
ATOM 1558 C C . THR A 1 184 ? -7.637 2.920 -15.086 1.00 91.50 184 THR A C 1
ATOM 1560 O O . THR A 1 184 ? -8.694 2.380 -15.399 1.00 91.50 184 THR A O 1
ATOM 1563 N N . THR A 1 185 ? -7.132 2.836 -13.853 1.00 92.81 185 THR A N 1
ATOM 1564 C CA . THR A 1 185 ? -7.780 2.078 -12.774 1.00 92.81 185 THR A CA 1
ATOM 1565 C C . THR A 1 185 ? -9.153 2.658 -12.432 1.00 92.81 185 THR A C 1
ATOM 1567 O O . THR A 1 185 ? -9.315 3.878 -12.323 1.00 92.81 185 THR A O 1
ATOM 1570 N N . GLN A 1 186 ? -10.125 1.775 -12.208 1.00 95.19 186 GLN A N 1
ATOM 1571 C CA . GLN A 1 186 ? -11.471 2.115 -11.758 1.00 95.19 186 GLN A CA 1
ATOM 1572 C C . GLN A 1 186 ? -11.703 1.678 -10.306 1.00 95.19 186 GLN A C 1
ATOM 1574 O O . GLN A 1 186 ? -11.080 0.737 -9.815 1.00 95.19 186 GLN A O 1
ATOM 1579 N N . PHE A 1 187 ? -12.603 2.379 -9.619 1.00 96.62 187 PHE A N 1
ATOM 1580 C CA . PHE A 1 187 ? -12.880 2.212 -8.193 1.00 96.62 187 PHE A CA 1
ATOM 1581 C C . PHE A 1 187 ? -14.376 2.211 -7.915 1.00 96.62 187 PHE A C 1
ATOM 1583 O O . PHE A 1 187 ? -15.113 2.967 -8.545 1.00 96.62 187 PHE A O 1
ATOM 1590 N N . LEU A 1 188 ? -14.796 1.417 -6.935 1.00 96.44 188 LEU A N 1
ATOM 1591 C CA . LEU A 1 188 ? -16.108 1.511 -6.306 1.00 96.44 188 LEU A CA 1
ATOM 1592 C C . LEU A 1 188 ? -16.049 2.510 -5.145 1.00 96.44 188 LEU A C 1
ATOM 1594 O O . LEU A 1 188 ? -15.120 2.484 -4.335 1.00 96.44 188 LEU A O 1
ATOM 1598 N N . VAL A 1 189 ? -17.058 3.374 -5.060 1.00 96.94 189 VAL A N 1
ATOM 1599 C CA . VAL A 1 189 ? -17.303 4.288 -3.931 1.00 96.94 189 VAL A CA 1
ATOM 1600 C C . VAL A 1 189 ? -18.737 4.110 -3.411 1.00 96.94 189 VAL A C 1
ATOM 1602 O O . VAL A 1 189 ? -19.441 3.191 -3.837 1.00 96.94 189 VAL A O 1
ATOM 1605 N N . GLY A 1 190 ? -19.184 4.966 -2.485 1.00 95.81 190 GLY A N 1
ATOM 1606 C CA . GLY A 1 190 ? -20.508 4.868 -1.865 1.00 95.81 190 GLY A CA 1
ATOM 1607 C C . GLY A 1 190 ? -21.661 4.705 -2.861 1.00 95.81 190 GLY A C 1
ATOM 1608 O O . GLY A 1 190 ? -21.659 5.266 -3.961 1.00 95.81 190 GLY A O 1
ATOM 1609 N N . GLY A 1 191 ? -22.634 3.867 -2.493 1.00 90.88 191 GLY A N 1
ATOM 1610 C CA . GLY A 1 191 ? -23.757 3.492 -3.360 1.00 90.88 191 GLY A CA 1
ATOM 1611 C C . GLY A 1 191 ? -23.375 2.648 -4.586 1.00 90.88 191 GLY A C 1
ATOM 1612 O O . GLY A 1 191 ? -24.154 2.596 -5.531 1.00 90.88 191 GLY A O 1
ATOM 1613 N N . GLY A 1 192 ? -22.185 2.033 -4.610 1.00 93.38 192 GLY A N 1
ATOM 1614 C CA . GLY A 1 192 ? -21.719 1.200 -5.728 1.00 93.38 192 GLY A CA 1
ATOM 1615 C C . GLY A 1 192 ? -21.303 1.986 -6.977 1.00 93.38 192 GLY A C 1
ATOM 1616 O O . GLY A 1 192 ? -21.177 1.411 -8.055 1.00 93.38 192 GLY A O 1
ATOM 1617 N N . ASN A 1 193 ? -21.097 3.302 -6.860 1.00 96.62 193 ASN A N 1
ATOM 1618 C CA . ASN A 1 193 ? -20.718 4.148 -7.992 1.00 96.62 193 ASN A CA 1
ATOM 1619 C C . ASN A 1 193 ? -19.298 3.808 -8.477 1.00 96.62 193 ASN A C 1
ATOM 1621 O O . ASN A 1 193 ? -18.364 3.775 -7.675 1.00 96.62 193 ASN A O 1
ATOM 1625 N N . VAL A 1 194 ? -19.126 3.618 -9.790 1.00 96.69 194 VAL A N 1
ATOM 1626 C CA . VAL A 1 194 ? -17.816 3.365 -10.418 1.00 96.69 194 VAL A CA 1
ATOM 1627 C C . VAL A 1 194 ? -17.165 4.683 -10.846 1.00 96.69 194 VAL A C 1
ATOM 1629 O O . VAL A 1 194 ? -17.794 5.505 -11.513 1.00 96.69 194 VAL A O 1
ATOM 1632 N N . VAL A 1 195 ? -15.893 4.887 -10.494 1.00 96.44 195 VAL A N 1
ATOM 1633 C CA . VAL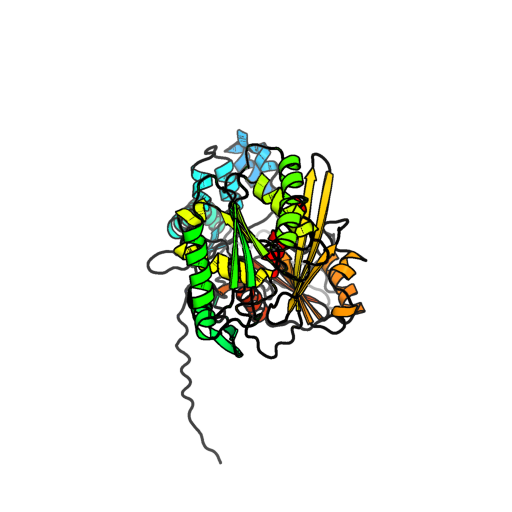 A 1 195 ? -15.113 6.085 -10.849 1.00 96.44 195 VAL A CA 1
ATOM 1634 C C . VAL A 1 195 ? -13.721 5.717 -11.364 1.00 96.44 195 VAL A C 1
ATOM 1636 O O . VAL A 1 195 ? -12.981 4.977 -10.723 1.00 96.44 195 VAL A O 1
ATOM 1639 N N . THR A 1 196 ? -13.337 6.285 -12.508 1.00 95.25 196 THR A N 1
ATOM 1640 C CA . THR A 1 196 ? -11.995 6.152 -13.098 1.00 95.25 196 THR A CA 1
ATOM 1641 C C . THR A 1 196 ? -11.012 7.154 -12.478 1.00 95.25 196 THR A C 1
ATOM 1643 O O . THR A 1 196 ? -11.320 8.340 -12.373 1.00 95.25 196 THR A O 1
ATOM 1646 N N . LYS A 1 197 ? -9.803 6.710 -12.109 1.00 91.06 197 LYS A N 1
ATOM 1647 C CA . LYS A 1 197 ? -8.725 7.561 -11.571 1.00 91.06 197 LYS A CA 1
ATOM 1648 C C . LYS A 1 197 ? -7.889 8.155 -12.710 1.00 91.06 197 LYS A C 1
ATOM 1650 O O . LYS A 1 197 ? -7.047 7.473 -13.288 1.00 91.06 197 LYS A O 1
ATOM 1655 N N . SER A 1 198 ? -8.104 9.437 -13.003 1.00 87.25 198 SER A N 1
ATOM 1656 C CA . SER A 1 198 ? -7.401 10.192 -14.055 1.00 87.25 198 SER A CA 1
ATOM 1657 C C . SER A 1 198 ? -6.457 11.267 -13.499 1.00 87.25 198 SER A C 1
ATOM 1659 O O . SER A 1 198 ? -5.353 11.454 -14.010 1.00 87.25 198 SER A O 1
ATOM 1661 N N . GLY A 1 199 ? -6.862 11.940 -12.422 1.00 86.69 199 GLY A N 1
ATOM 1662 C CA . GLY A 1 199 ? -6.143 13.020 -11.758 1.00 86.69 199 GLY A CA 1
ATOM 1663 C C . GLY A 1 199 ? -5.763 12.714 -10.307 1.00 86.69 199 GLY A C 1
ATOM 1664 O O . GLY A 1 199 ? -5.755 11.572 -9.838 1.00 86.69 199 GLY A O 1
ATOM 1665 N N . TYR A 1 200 ? -5.382 13.767 -9.582 1.00 85.56 200 TYR A N 1
ATOM 1666 C CA . TYR A 1 200 ? -4.893 13.672 -8.202 1.00 85.56 200 TYR A CA 1
ATOM 1667 C C . TYR A 1 200 ? -6.035 13.632 -7.168 1.00 85.56 200 TYR A C 1
ATOM 1669 O O . TYR A 1 200 ? -5.981 12.852 -6.224 1.00 85.56 200 TYR A O 1
ATOM 1677 N N . TYR A 1 201 ? -7.095 14.428 -7.361 1.00 91.19 201 TYR A N 1
ATOM 1678 C CA . TYR A 1 201 ? -8.201 14.566 -6.398 1.00 91.19 201 TYR A CA 1
ATOM 1679 C C . TYR A 1 201 ? -9.457 13.746 -6.738 1.00 91.19 201 TYR A C 1
ATOM 1681 O O . TYR A 1 201 ? -10.439 13.827 -6.007 1.00 91.19 201 TYR A O 1
ATOM 1689 N N . ASP A 1 202 ? -9.463 12.967 -7.821 1.00 94.06 202 ASP A N 1
ATOM 1690 C CA . ASP A 1 202 ? -10.651 12.282 -8.357 1.00 94.06 202 ASP A CA 1
ATOM 1691 C C . ASP A 1 202 ? -11.377 11.441 -7.301 1.00 94.06 202 ASP A C 1
ATOM 1693 O O . ASP A 1 202 ? -12.579 11.598 -7.109 1.00 94.06 202 ASP A O 1
ATOM 1697 N N . LEU A 1 203 ? -10.635 10.619 -6.552 1.00 94.88 203 LEU A N 1
ATOM 1698 C CA . LEU A 1 203 ? -11.189 9.758 -5.501 1.00 94.88 203 LEU A CA 1
ATOM 1699 C C . LEU A 1 203 ? -11.672 10.565 -4.288 1.00 94.88 203 LEU A C 1
ATOM 1701 O O . LEU A 1 203 ? -12.722 10.268 -3.730 1.00 94.88 203 LEU A O 1
ATOM 1705 N N . VAL A 1 204 ? -10.978 11.650 -3.933 1.00 95.19 204 VAL A N 1
ATOM 1706 C CA . VAL A 1 204 ? -11.418 12.579 -2.876 1.00 95.19 204 VAL A CA 1
ATOM 1707 C C . VAL A 1 204 ? -12.748 13.238 -3.261 1.00 95.19 204 VAL A C 1
ATOM 1709 O O . VAL A 1 204 ? -13.664 13.322 -2.446 1.00 95.19 204 VAL A O 1
ATOM 1712 N N . ASN A 1 205 ? -12.884 13.653 -4.522 1.00 96.19 205 ASN A N 1
ATOM 1713 C CA . ASN A 1 205 ? -14.112 14.224 -5.070 1.00 96.19 205 ASN A CA 1
ATOM 1714 C C . ASN A 1 205 ? -15.243 13.194 -5.190 1.00 96.19 205 ASN A C 1
ATOM 1716 O O . ASN A 1 205 ? -16.391 13.527 -4.900 1.00 96.19 205 ASN A O 1
ATOM 1720 N N . ALA A 1 206 ? -14.930 11.959 -5.587 1.00 96.94 206 ALA A N 1
ATOM 1721 C CA . ALA A 1 206 ? -15.884 10.861 -5.683 1.00 96.94 206 ALA A CA 1
ATOM 1722 C C . ALA A 1 206 ? -16.480 10.516 -4.317 1.00 96.94 206 ALA A C 1
ATOM 1724 O O . ALA A 1 206 ? -17.697 10.559 -4.153 1.00 96.94 206 ALA A O 1
ATOM 1725 N N . VAL A 1 207 ? -15.628 10.271 -3.320 1.00 96.94 207 VAL A N 1
ATOM 1726 C CA . VAL A 1 207 ? -16.055 9.927 -1.958 1.00 96.94 207 VAL A CA 1
ATOM 1727 C C . VAL A 1 207 ? -16.819 11.084 -1.304 1.00 96.94 207 VAL A C 1
ATOM 1729 O O . VAL A 1 207 ? -17.829 10.860 -0.645 1.00 96.94 207 VAL A O 1
ATOM 1732 N N . ARG A 1 208 ? -16.440 12.341 -1.574 1.00 96.38 208 ARG A N 1
ATOM 1733 C CA . ARG A 1 208 ? -17.210 13.526 -1.150 1.00 96.38 208 ARG A CA 1
ATOM 1734 C C . ARG A 1 208 ? -18.595 13.632 -1.810 1.00 96.38 208 ARG A C 1
ATOM 1736 O O . ARG A 1 208 ? -19.528 14.152 -1.204 1.00 96.38 208 ARG A O 1
ATOM 1743 N N . ARG A 1 209 ? -18.746 13.175 -3.059 1.00 96.75 209 ARG A N 1
ATOM 1744 C CA . ARG A 1 209 ? -20.010 13.250 -3.817 1.00 96.75 209 ARG A CA 1
ATOM 1745 C C . ARG A 1 209 ? -20.969 12.111 -3.462 1.00 96.75 209 ARG A C 1
ATOM 1747 O O . ARG A 1 209 ? -22.158 12.367 -3.247 1.00 96.75 209 ARG A O 1
ATOM 1754 N N . TYR A 1 210 ? -20.446 10.889 -3.416 1.00 97.50 210 TYR A N 1
ATOM 1755 C CA . TYR A 1 210 ? -21.204 9.635 -3.363 1.00 97.50 210 TYR A CA 1
ATOM 1756 C C . TYR A 1 210 ? -21.141 8.917 -2.003 1.00 97.50 210 TYR A C 1
ATOM 1758 O O . TYR A 1 210 ? -21.932 8.011 -1.764 1.00 97.50 210 TYR A O 1
ATOM 1766 N N . GLY A 1 211 ? -20.247 9.335 -1.102 1.00 96.81 211 GLY A N 1
ATOM 1767 C CA . GLY A 1 211 ? -19.962 8.648 0.158 1.00 96.81 211 GLY A CA 1
ATOM 1768 C C . GLY A 1 211 ? -18.810 7.644 0.045 1.00 96.81 211 GLY A C 1
ATOM 1769 O O . GLY A 1 211 ? -18.270 7.390 -1.035 1.00 96.81 211 GLY A O 1
ATOM 1770 N N . LEU A 1 212 ? -18.429 7.087 1.192 1.00 97.00 212 LEU A N 1
ATOM 1771 C CA . LEU A 1 212 ? -17.439 6.015 1.318 1.00 97.00 212 LEU A CA 1
ATOM 1772 C C . LEU A 1 212 ? -18.045 4.706 0.794 1.00 97.00 212 LEU A C 1
ATOM 1774 O O . LEU A 1 212 ? -19.254 4.510 0.905 1.00 97.00 212 LEU A O 1
ATOM 1778 N N . TYR A 1 213 ? -17.218 3.804 0.263 1.00 96.62 213 TYR A N 1
ATOM 1779 C CA . TYR A 1 213 ? -17.657 2.455 -0.111 1.00 96.62 213 TYR A CA 1
ATOM 1780 C C . TYR A 1 213 ? -18.198 1.674 1.102 1.00 96.62 213 TYR A C 1
ATOM 1782 O O . TYR A 1 213 ? -19.283 1.101 1.031 1.00 96.62 213 TYR A O 1
ATOM 1790 N N . LYS A 1 214 ? -17.483 1.728 2.232 1.00 95.19 214 LYS A N 1
ATOM 1791 C CA . LYS A 1 214 ? -17.855 1.104 3.510 1.00 95.19 214 LYS A CA 1
ATOM 1792 C C . LYS A 1 214 ? -17.810 2.159 4.614 1.00 95.19 214 LYS A C 1
ATOM 1794 O O . LYS A 1 214 ? -16.801 2.849 4.756 1.00 95.19 214 LYS A O 1
ATOM 1799 N N . ILE A 1 215 ? -18.907 2.294 5.357 1.00 94.38 215 ILE A N 1
ATOM 1800 C CA . ILE A 1 215 ? -19.170 3.410 6.275 1.00 94.38 215 ILE A CA 1
ATOM 1801 C C . ILE A 1 215 ? -19.890 2.937 7.544 1.00 94.38 215 ILE A C 1
ATOM 1803 O O . ILE A 1 215 ? -20.856 2.179 7.465 1.00 94.38 215 ILE A O 1
ATOM 1807 N N . ARG A 1 216 ? -19.449 3.425 8.706 1.00 93.62 216 ARG A N 1
ATOM 1808 C CA . ARG A 1 216 ? -20.148 3.317 9.995 1.00 93.62 216 ARG A CA 1
ATOM 1809 C C . ARG A 1 216 ? -20.995 4.548 10.307 1.00 93.62 216 ARG A C 1
ATOM 1811 O O . ARG A 1 216 ? -20.769 5.635 9.781 1.00 93.62 216 ARG A O 1
ATOM 1818 N N . GLU A 1 217 ? -21.920 4.396 11.248 1.00 91.06 217 GLU A N 1
ATOM 1819 C CA . GLU A 1 217 ? -22.847 5.461 11.647 1.00 91.06 217 GLU A CA 1
ATOM 1820 C C . GLU A 1 217 ? -22.163 6.678 12.291 1.00 91.06 217 GLU A C 1
ATOM 1822 O O . GLU A 1 217 ? -22.602 7.805 12.059 1.00 91.06 217 GLU A O 1
ATOM 1827 N N . ILE A 1 218 ? -21.112 6.474 13.101 1.00 93.50 218 ILE A N 1
ATOM 1828 C CA . ILE A 1 218 ? -20.430 7.541 13.854 1.00 93.50 218 ILE A CA 1
ATOM 1829 C C . ILE A 1 218 ? -18.957 7.224 14.166 1.00 93.50 218 ILE A C 1
ATOM 1831 O O . ILE A 1 218 ? -18.603 6.095 14.506 1.00 93.50 218 ILE A O 1
ATOM 1835 N N . TYR A 1 219 ? -18.098 8.248 14.114 1.00 94.81 219 TYR A N 1
ATOM 1836 C CA . TYR A 1 219 ? -16.694 8.186 14.545 1.00 94.81 219 TYR A CA 1
ATOM 1837 C C . TYR A 1 219 ? -16.493 8.920 15.881 1.00 94.81 219 TYR A C 1
ATOM 1839 O O . TYR A 1 219 ? -16.642 10.143 15.947 1.00 94.81 219 TYR A O 1
ATOM 1847 N N . ASN A 1 220 ? -16.114 8.197 16.940 1.00 93.50 220 ASN A N 1
ATOM 1848 C CA . ASN A 1 220 ? -15.798 8.777 18.252 1.00 93.50 220 ASN A CA 1
ATOM 1849 C C . ASN A 1 220 ? -14.293 9.066 18.355 1.00 93.50 220 ASN A C 1
ATOM 1851 O O . ASN A 1 220 ? -13.468 8.154 18.270 1.00 93.50 220 ASN A O 1
ATOM 1855 N N . LEU A 1 221 ? -13.923 10.334 18.526 1.00 94.06 221 LEU A N 1
ATOM 1856 C CA . LEU A 1 221 ? -12.550 10.821 18.405 1.00 94.06 221 LEU A CA 1
ATOM 1857 C C . LEU A 1 221 ? -12.133 11.620 19.640 1.00 94.06 221 LEU A C 1
ATOM 1859 O O . LEU A 1 221 ? -12.803 12.576 20.023 1.00 94.06 221 LEU A O 1
ATOM 1863 N N . VAL A 1 222 ? -10.976 11.281 20.213 1.00 92.12 222 VAL A N 1
ATOM 1864 C CA . VAL A 1 222 ? -10.384 12.015 21.345 1.00 92.12 222 VAL A CA 1
ATOM 1865 C C . VAL A 1 222 ? -9.088 12.677 20.885 1.00 92.12 222 VAL A C 1
ATOM 1867 O O . VAL A 1 222 ? -8.070 12.012 20.700 1.00 92.12 222 VAL A O 1
ATOM 1870 N N . VAL A 1 223 ? -9.108 13.994 20.679 1.00 93.06 223 VAL A N 1
ATOM 1871 C CA . VAL A 1 223 ? -7.916 14.768 20.308 1.00 93.06 223 VAL A CA 1
ATOM 1872 C C . VAL A 1 223 ? -7.082 15.039 21.556 1.00 93.06 223 VAL A C 1
ATOM 1874 O O . VAL A 1 223 ? -7.495 15.782 22.447 1.00 93.06 223 VAL A O 1
ATOM 1877 N N . VAL A 1 224 ? -5.893 14.441 21.601 1.00 88.88 224 VAL A N 1
ATOM 1878 C CA . VAL A 1 224 ? -4.926 14.573 22.692 1.00 88.88 224 VAL A CA 1
ATOM 1879 C C . VAL A 1 224 ? -3.869 15.591 22.288 1.00 88.88 224 VAL A C 1
ATOM 1881 O O . VAL A 1 224 ? -3.023 15.333 21.428 1.00 88.88 224 VAL A O 1
ATOM 1884 N N . ASN A 1 225 ? -3.907 16.757 22.923 1.00 88.31 225 ASN A N 1
ATOM 1885 C CA . ASN A 1 225 ? -2.891 17.784 22.753 1.00 88.31 225 ASN A CA 1
ATOM 1886 C C . ASN A 1 225 ? -1.672 17.477 23.634 1.00 88.31 225 ASN A C 1
ATOM 1888 O O . ASN A 1 225 ? -1.789 17.503 24.862 1.00 88.31 225 ASN A O 1
ATOM 1892 N N . THR A 1 226 ? -0.504 17.226 23.031 1.00 84.31 226 THR A N 1
ATOM 1893 C CA . THR A 1 226 ? 0.768 17.116 23.770 1.00 84.31 226 THR A CA 1
ATOM 1894 C C . THR A 1 226 ? 1.585 18.412 23.758 1.00 84.31 226 THR A C 1
ATOM 1896 O O . THR A 1 226 ? 2.693 18.422 24.296 1.00 84.31 226 THR A O 1
ATOM 1899 N N . ILE A 1 227 ? 1.103 19.481 23.113 1.00 85.75 227 ILE A N 1
ATOM 1900 C CA . ILE A 1 227 ? 1.862 20.718 22.888 1.00 85.75 227 ILE A CA 1
ATOM 1901 C C . ILE A 1 227 ? 1.476 21.763 23.949 1.00 85.75 227 ILE A C 1
ATOM 1903 O O . ILE A 1 227 ? 0.319 22.198 23.977 1.00 85.75 227 ILE A O 1
ATOM 1907 N N . PRO A 1 228 ? 2.413 22.201 24.817 1.00 83.25 228 PRO A N 1
ATOM 1908 C CA . PRO A 1 228 ? 2.141 23.242 25.803 1.00 83.25 228 PRO A CA 1
ATOM 1909 C C . PRO A 1 228 ? 1.605 24.519 25.151 1.00 83.25 228 PRO A C 1
ATOM 1911 O O . PRO A 1 228 ? 2.114 24.959 24.122 1.00 83.25 228 PRO A O 1
ATOM 1914 N N . ASN A 1 229 ? 0.586 25.118 25.769 1.00 84.00 229 ASN A N 1
ATOM 1915 C CA . ASN A 1 229 ? -0.037 26.388 25.374 1.00 84.00 229 ASN A CA 1
ATOM 1916 C C . ASN A 1 229 ? -0.631 26.448 23.947 1.00 84.00 229 ASN A C 1
ATOM 1918 O O . ASN A 1 229 ? -1.084 27.512 23.527 1.00 84.00 229 ASN A O 1
ATOM 1922 N N . TYR A 1 230 ? -0.683 25.340 23.197 1.00 87.19 230 TYR A N 1
ATOM 1923 C CA . TYR A 1 230 ? -1.281 25.334 21.861 1.00 87.19 230 TYR A CA 1
ATOM 1924 C C . TYR A 1 230 ? -2.809 25.197 21.902 1.00 87.19 230 TYR A C 1
ATOM 1926 O O . TYR A 1 230 ? -3.350 24.267 22.499 1.00 87.19 230 TYR A O 1
ATOM 1934 N N . ASN A 1 231 ? -3.512 26.094 21.205 1.00 88.88 231 ASN A N 1
ATOM 1935 C CA . ASN A 1 231 ? -4.964 26.044 21.063 1.00 88.88 231 ASN A CA 1
ATOM 1936 C C . ASN A 1 231 ? -5.377 25.152 19.877 1.00 88.88 231 ASN A C 1
ATOM 1938 O O . ASN A 1 231 ? -5.456 25.600 18.732 1.00 88.88 231 ASN A O 1
ATOM 1942 N N . ILE A 1 232 ? -5.711 23.894 20.170 1.00 92.19 232 ILE A N 1
ATOM 1943 C CA . ILE A 1 232 ? -6.136 22.897 19.172 1.00 92.19 232 ILE A CA 1
ATOM 1944 C C . ILE A 1 232 ? -7.495 23.182 18.506 1.00 92.19 232 ILE A C 1
ATOM 1946 O O . ILE A 1 232 ? -7.854 22.483 17.559 1.00 92.19 232 ILE A O 1
ATOM 1950 N N . SER A 1 233 ? -8.245 24.203 18.939 1.00 93.25 233 SER A N 1
ATOM 1951 C CA . SER A 1 233 ? -9.588 24.512 18.411 1.00 93.25 233 SER A CA 1
ATOM 1952 C C . SER A 1 233 ? -9.610 24.707 16.892 1.00 93.25 233 SER A C 1
ATOM 1954 O O . SER A 1 233 ? -10.553 24.279 16.234 1.00 93.25 233 SER A O 1
ATOM 1956 N N . HIS A 1 234 ? -8.560 25.295 16.304 1.00 92.25 234 HIS A N 1
ATOM 1957 C CA . HIS A 1 234 ? -8.464 25.451 14.848 1.00 92.25 234 HIS A CA 1
ATOM 1958 C C . HIS A 1 234 ? -8.393 24.095 14.123 1.00 92.25 234 HIS A C 1
ATOM 1960 O O . HIS A 1 234 ? -9.145 23.858 13.177 1.00 92.25 234 HIS A O 1
ATOM 1966 N N . PHE A 1 235 ? -7.547 23.180 14.610 1.00 95.12 235 PHE A N 1
ATOM 1967 C CA . PHE A 1 235 ? -7.427 21.821 14.081 1.00 95.12 235 PHE A CA 1
ATOM 1968 C C . PHE A 1 235 ? -8.740 21.036 14.229 1.00 95.12 235 PHE A C 1
ATOM 1970 O O . PHE A 1 235 ? -9.207 20.431 13.265 1.00 95.12 235 PHE A O 1
ATOM 1977 N N . VAL A 1 236 ? -9.369 21.102 15.407 1.00 96.44 236 VAL A N 1
ATOM 1978 C CA . VAL A 1 236 ? -10.651 20.438 15.703 1.00 96.44 236 VAL A CA 1
ATOM 1979 C C . VAL A 1 236 ? -11.767 20.955 14.792 1.00 96.44 236 VAL A C 1
ATOM 1981 O O . VAL A 1 236 ? -12.488 20.156 14.194 1.00 96.44 236 VAL A O 1
ATOM 1984 N N . ASN A 1 237 ? -11.869 22.275 14.609 1.00 96.00 237 ASN A N 1
ATOM 1985 C CA . ASN A 1 237 ? -12.867 22.890 13.733 1.00 96.00 237 ASN A CA 1
ATOM 1986 C C . ASN A 1 237 ? -12.654 22.521 12.258 1.00 96.00 237 ASN A C 1
ATOM 1988 O O . ASN A 1 237 ? -13.628 22.225 11.565 1.00 96.00 237 ASN A O 1
ATOM 1992 N N . MET A 1 238 ? -11.404 22.476 11.779 1.00 95.88 238 MET A N 1
ATOM 1993 C CA . MET A 1 238 ? -11.100 22.000 10.424 1.00 95.88 238 MET A CA 1
ATOM 1994 C C . MET A 1 238 ? -11.439 20.519 10.240 1.00 95.88 238 MET A C 1
ATOM 1996 O O . MET A 1 238 ? -12.048 20.162 9.233 1.00 95.88 238 MET A O 1
ATOM 2000 N N . LEU A 1 239 ? -11.093 19.662 11.205 1.00 96.94 239 LEU A N 1
ATOM 2001 C CA . LEU A 1 239 ? -11.387 18.231 11.139 1.00 96.94 239 LEU A CA 1
ATOM 2002 C C . LEU A 1 239 ? -12.901 17.976 11.156 1.00 96.94 239 LEU A C 1
ATOM 2004 O O . LEU A 1 239 ? -13.417 17.325 10.253 1.00 96.94 239 LEU A O 1
ATOM 2008 N N . SER A 1 240 ? -13.626 18.575 12.105 1.00 97.19 240 SER A N 1
ATOM 2009 C CA . SER A 1 240 ? -15.094 18.535 12.184 1.00 97.19 240 SER A CA 1
ATOM 2010 C C . SER A 1 240 ? -15.760 19.074 10.907 1.00 97.19 240 SER A C 1
ATOM 2012 O O . SER A 1 240 ? -16.739 18.508 10.418 1.00 97.19 240 SER A O 1
ATOM 2014 N N . GLY A 1 241 ? -15.195 20.132 10.313 1.00 97.31 241 GLY A N 1
ATOM 2015 C CA . GLY A 1 241 ? -15.613 20.653 9.012 1.00 97.31 241 GLY A CA 1
ATOM 2016 C C . GLY A 1 241 ? -15.449 19.641 7.875 1.00 97.31 241 GLY A C 1
ATOM 2017 O O . GLY A 1 241 ? -16.347 19.523 7.045 1.00 97.31 241 GLY A O 1
ATOM 2018 N N . LYS A 1 242 ? -14.357 18.863 7.861 1.00 96.50 242 LYS A N 1
ATOM 2019 C CA . LYS A 1 242 ? -14.148 17.793 6.873 1.00 96.50 242 LYS A CA 1
ATOM 2020 C C . LYS A 1 242 ? -15.034 16.570 7.104 1.00 96.50 242 LYS A C 1
ATOM 2022 O O . LYS A 1 242 ? -15.539 16.040 6.122 1.00 96.50 242 LYS A O 1
ATOM 2027 N N . PHE A 1 243 ? -15.319 16.173 8.344 1.00 97.50 243 PHE A N 1
ATOM 2028 C CA . PHE A 1 243 ? -16.342 15.149 8.602 1.00 97.50 243 PHE A CA 1
ATOM 2029 C C . PHE A 1 243 ? -17.708 15.578 8.029 1.00 97.50 243 PHE A C 1
ATOM 2031 O O . PHE A 1 243 ? -18.295 14.837 7.241 1.00 97.50 243 PHE A O 1
ATOM 2038 N N . ARG A 1 244 ? -18.150 16.823 8.279 1.00 97.25 244 ARG A N 1
ATOM 2039 C CA . ARG A 1 244 ? -19.381 17.370 7.671 1.00 97.25 244 ARG A CA 1
ATOM 2040 C C . ARG A 1 244 ? -19.337 17.445 6.140 1.00 97.25 244 ARG A C 1
ATOM 2042 O O . ARG A 1 244 ? -20.320 17.087 5.499 1.00 97.25 244 ARG A O 1
ATOM 2049 N N . GLU A 1 245 ? -18.222 17.872 5.542 1.00 96.19 245 GLU A N 1
ATOM 2050 C CA . GLU A 1 245 ? -18.063 17.941 4.076 1.00 96.19 245 GLU A CA 1
ATOM 2051 C C . GLU A 1 245 ? -18.239 16.570 3.397 1.00 96.19 245 GLU A C 1
ATOM 2053 O O . GLU A 1 245 ? -18.765 16.497 2.289 1.00 96.19 245 GLU A O 1
ATOM 2058 N N . PHE A 1 246 ? -17.847 15.491 4.078 1.00 96.56 246 PHE A N 1
ATOM 2059 C CA . PHE A 1 246 ? -17.987 14.109 3.611 1.00 96.56 246 PHE A CA 1
ATOM 2060 C C . PHE A 1 246 ? -19.269 13.415 4.113 1.00 96.56 246 PHE A C 1
ATOM 2062 O O . PHE A 1 246 ? -19.429 12.215 3.907 1.00 96.56 246 PHE A O 1
ATOM 2069 N N . ARG A 1 247 ? -20.201 14.164 4.729 1.00 96.19 247 ARG A N 1
ATOM 2070 C CA . ARG A 1 247 ? -21.470 13.668 5.308 1.00 96.19 247 ARG A CA 1
ATOM 2071 C C . ARG A 1 247 ? -21.285 12.592 6.392 1.00 96.19 247 ARG A C 1
ATOM 2073 O O . ARG A 1 247 ? -22.135 11.724 6.559 1.00 96.19 247 ARG A O 1
ATOM 2080 N N . LEU A 1 248 ? -20.178 12.658 7.126 1.00 96.88 248 LEU A N 1
ATOM 2081 C CA . LEU A 1 248 ? -19.829 11.729 8.198 1.00 96.88 248 LEU A CA 1
ATOM 2082 C C . LEU A 1 248 ? -20.191 12.309 9.569 1.00 96.88 248 LEU A C 1
ATOM 2084 O O . LEU A 1 248 ? -19.836 13.450 9.875 1.00 96.88 248 LEU A O 1
ATOM 2088 N N . ASN A 1 249 ? -20.818 11.506 10.430 1.00 95.75 249 ASN A N 1
ATOM 2089 C CA . ASN A 1 249 ? -21.071 11.896 11.817 1.00 95.75 249 ASN A CA 1
ATOM 2090 C C . ASN A 1 249 ? -19.817 11.658 12.665 1.00 95.75 249 ASN A C 1
ATOM 2092 O O . ASN A 1 249 ? -19.259 10.561 12.670 1.00 95.75 249 ASN A O 1
ATOM 2096 N N . CYS A 1 250 ? -19.385 12.658 13.429 1.00 95.25 250 CYS A N 1
ATOM 2097 C CA . CYS A 1 250 ? -18.271 12.515 14.361 1.00 95.25 250 CYS A CA 1
ATOM 2098 C C . CYS A 1 250 ? -18.587 13.150 15.715 1.00 95.25 250 CYS A C 1
ATOM 2100 O O . CYS A 1 250 ? -19.066 14.284 15.777 1.00 95.25 250 CYS A O 1
ATOM 2102 N N . ASN A 1 251 ? -18.227 12.460 16.793 1.00 93.25 251 ASN A N 1
ATOM 2103 C CA . ASN A 1 251 ? -18.113 13.052 18.118 1.00 93.25 251 ASN A CA 1
ATOM 2104 C C . ASN A 1 251 ? -16.626 13.340 18.359 1.00 93.25 251 ASN A C 1
ATOM 2106 O O . ASN A 1 251 ? -15.835 12.403 18.443 1.00 93.25 251 ASN A O 1
ATOM 2110 N N . ILE A 1 252 ? -16.232 14.618 18.397 1.00 94.19 252 ILE A N 1
ATOM 2111 C CA . ILE A 1 252 ? -14.833 15.019 18.611 1.00 94.19 252 ILE A CA 1
ATOM 2112 C C . ILE A 1 252 ? -14.710 15.702 19.966 1.00 94.19 252 ILE A C 1
ATOM 2114 O O . ILE A 1 252 ? -15.203 16.811 20.163 1.00 94.19 252 ILE A O 1
ATOM 2118 N N . GLN A 1 253 ? -13.999 15.047 20.874 1.00 90.69 253 GLN A N 1
ATOM 2119 C CA . GLN A 1 253 ? -13.660 15.552 22.197 1.00 90.69 253 GLN A CA 1
ATOM 2120 C C . GLN A 1 253 ? -12.179 15.931 22.261 1.00 90.69 253 GLN A C 1
ATOM 2122 O O . GLN A 1 253 ? -11.370 15.532 21.419 1.00 90.69 253 GLN A O 1
ATOM 2127 N N . THR A 1 254 ? -11.816 16.725 23.264 1.00 90.56 254 THR A N 1
ATOM 2128 C CA . THR A 1 254 ? -10.490 17.332 23.397 1.00 90.56 254 THR A CA 1
ATOM 2129 C C . THR A 1 254 ? -9.944 17.151 24.806 1.00 90.56 254 THR A C 1
ATOM 2131 O O . THR A 1 254 ? -10.637 17.396 25.789 1.00 90.56 254 THR A O 1
ATOM 2134 N N . THR A 1 255 ? -8.674 16.765 24.923 1.00 86.06 255 THR A N 1
ATOM 2135 C CA . THR A 1 255 ? -7.974 16.735 26.212 1.00 86.06 255 THR A CA 1
ATOM 2136 C C . THR A 1 255 ? -6.545 17.260 26.085 1.00 86.06 255 THR A C 1
ATOM 2138 O O . THR A 1 255 ? -5.851 17.024 25.092 1.00 86.06 255 THR A O 1
ATOM 2141 N N . ASN A 1 256 ? -6.106 18.011 27.095 1.00 82.62 256 ASN A N 1
ATOM 2142 C CA . ASN A 1 256 ? -4.770 18.591 27.175 1.00 82.62 256 ASN A CA 1
ATOM 2143 C C . ASN A 1 256 ? -3.893 17.711 28.069 1.00 82.62 256 ASN A C 1
ATOM 2145 O O . ASN A 1 256 ? -3.954 17.809 29.293 1.00 82.62 256 ASN A O 1
ATOM 2149 N N . PHE A 1 257 ? -3.047 16.875 27.467 1.00 73.06 257 PHE A N 1
ATOM 2150 C CA . PHE A 1 257 ? -2.107 16.032 28.204 1.00 73.06 257 PHE A CA 1
ATOM 2151 C C . PHE A 1 257 ? -0.727 16.697 28.213 1.00 73.06 257 PHE A C 1
ATOM 2153 O O . PHE A 1 257 ? 0.212 16.261 27.549 1.00 73.06 257 PHE A O 1
ATOM 2160 N N . VAL A 1 258 ? -0.625 17.818 28.927 1.00 61.47 258 VAL A N 1
ATOM 2161 C CA . VAL A 1 258 ? 0.555 18.695 28.928 1.00 61.47 258 VAL A CA 1
ATOM 2162 C C . VAL A 1 258 ? 1.446 18.389 30.133 1.00 61.47 258 VAL A C 1
ATOM 2164 O O . VAL A 1 258 ? 1.349 19.065 31.152 1.00 61.47 258 VAL A O 1
ATOM 2167 N N . ASN A 1 259 ? 2.330 17.387 30.018 1.00 53.69 259 ASN A N 1
ATOM 2168 C CA . ASN A 1 259 ? 3.636 17.431 30.698 1.00 53.69 259 ASN A CA 1
ATOM 2169 C C . ASN A 1 259 ? 4.667 16.441 30.110 1.00 53.69 259 ASN A C 1
ATOM 2171 O O . ASN A 1 259 ? 5.035 15.434 30.726 1.00 53.69 259 ASN A O 1
ATOM 2175 N N . TRP A 1 260 ? 5.121 16.728 28.885 1.00 60.75 260 TRP A N 1
ATOM 2176 C CA . TRP A 1 260 ? 6.149 15.960 28.169 1.00 60.75 260 TRP A CA 1
ATOM 2177 C C . TRP A 1 260 ? 7.504 16.670 28.181 1.00 60.75 260 TRP A C 1
ATOM 2179 O O . TRP A 1 260 ? 8.088 16.973 27.139 1.00 60.75 260 TRP A O 1
ATOM 2189 N N . GLU A 1 261 ? 8.032 16.908 29.380 1.00 54.53 261 GLU A N 1
ATOM 2190 C CA . GLU A 1 261 ? 9.472 17.124 29.553 1.00 54.53 261 GLU A CA 1
ATOM 2191 C C . GLU A 1 261 ? 10.265 15.915 29.010 1.00 54.53 261 GLU A C 1
ATOM 2193 O O . GLU A 1 261 ? 9.676 14.883 28.665 1.00 54.53 261 GLU A O 1
ATOM 2198 N N . ARG A 1 262 ? 11.603 16.009 28.957 1.00 55.50 262 ARG A N 1
ATOM 2199 C CA . ARG A 1 262 ? 12.520 14.966 28.436 1.00 55.50 262 ARG A CA 1
ATOM 2200 C C . ARG A 1 262 ? 12.619 13.722 29.344 1.00 55.50 262 ARG A C 1
ATOM 2202 O O . ARG A 1 262 ? 13.697 13.316 29.764 1.00 55.50 262 ARG A O 1
ATOM 2209 N N . ASN A 1 263 ? 11.472 13.125 29.636 1.00 57.22 263 ASN A N 1
ATOM 2210 C CA . ASN A 1 263 ? 11.301 11.874 30.353 1.00 57.22 263 ASN A CA 1
ATOM 2211 C C . ASN A 1 263 ? 11.768 10.698 29.479 1.00 57.22 263 ASN A C 1
ATOM 2213 O O . ASN A 1 263 ? 11.735 10.763 28.248 1.00 57.22 263 ASN A O 1
ATOM 2217 N N . ASN A 1 264 ? 12.184 9.609 30.122 1.00 68.81 264 ASN A N 1
ATOM 2218 C CA . ASN A 1 264 ? 12.513 8.362 29.433 1.00 68.81 264 ASN A CA 1
ATOM 2219 C C . ASN A 1 264 ? 11.246 7.646 28.910 1.00 68.81 264 ASN A C 1
ATOM 2221 O O . ASN A 1 264 ? 10.122 7.989 29.283 1.00 68.81 264 ASN A O 1
ATOM 2225 N N . GLU A 1 265 ? 11.437 6.641 28.044 1.00 72.06 265 GLU A N 1
ATOM 2226 C CA . GLU A 1 265 ? 10.346 5.868 27.417 1.00 72.06 265 GLU A CA 1
ATOM 2227 C C . GLU A 1 265 ? 9.382 5.290 28.482 1.00 72.06 265 GLU A C 1
ATOM 2229 O O . GLU A 1 265 ? 8.170 5.410 28.348 1.00 72.06 265 GLU A O 1
ATOM 2234 N N . TYR A 1 266 ? 9.914 4.807 29.609 1.00 74.06 266 TYR A N 1
ATOM 2235 C CA . TYR A 1 266 ? 9.151 4.218 30.717 1.00 74.06 266 TYR A CA 1
ATOM 2236 C C . TYR A 1 266 ? 8.224 5.203 31.463 1.00 74.06 266 TYR A C 1
ATOM 2238 O O . TYR A 1 266 ? 7.074 4.873 31.756 1.00 74.06 266 TYR A O 1
ATOM 2246 N N . GLU A 1 267 ? 8.674 6.425 31.769 1.00 73.38 267 GLU A N 1
ATOM 2247 C CA . GLU A 1 267 ? 7.814 7.437 32.410 1.00 73.38 267 GLU A CA 1
ATOM 2248 C C . GLU A 1 267 ? 6.744 7.978 31.450 1.00 73.38 267 GLU A C 1
ATOM 2250 O O . GLU A 1 267 ? 5.636 8.294 31.885 1.00 73.38 267 GLU A O 1
ATOM 2255 N N . ILE A 1 268 ? 7.033 8.020 30.143 1.00 74.00 268 ILE A N 1
ATOM 2256 C CA . ILE A 1 268 ? 6.025 8.276 29.103 1.00 74.00 268 ILE A CA 1
ATOM 2257 C C . ILE A 1 268 ? 4.949 7.180 29.150 1.00 74.00 268 ILE A C 1
ATOM 2259 O O . ILE A 1 268 ? 3.757 7.474 29.260 1.00 74.00 268 ILE A O 1
ATOM 2263 N N . GLU A 1 269 ? 5.364 5.916 29.154 1.00 75.12 269 GLU A N 1
ATOM 2264 C CA . GLU A 1 269 ? 4.471 4.757 29.157 1.00 75.12 269 GLU A CA 1
ATOM 2265 C C . GLU A 1 269 ? 3.567 4.674 30.388 1.00 75.12 269 GLU A C 1
ATOM 2267 O O . GLU A 1 269 ? 2.342 4.586 30.271 1.00 75.12 269 GLU A O 1
ATOM 2272 N N . LYS A 1 270 ? 4.154 4.787 31.579 1.00 74.56 270 LYS A N 1
ATOM 2273 C CA . LYS A 1 270 ? 3.452 4.754 32.870 1.00 74.56 270 LYS A CA 1
ATOM 2274 C C . LYS A 1 270 ? 2.364 5.830 32.986 1.00 74.56 270 LYS A C 1
ATOM 2276 O O . LYS A 1 270 ? 1.342 5.609 33.640 1.00 74.56 270 LYS A O 1
ATOM 2281 N N . ARG A 1 271 ? 2.552 6.986 32.335 1.00 73.00 271 ARG A N 1
ATOM 2282 C CA . ARG A 1 271 ? 1.559 8.074 32.271 1.00 73.00 271 ARG A CA 1
ATOM 2283 C C . ARG A 1 271 ? 0.410 7.745 31.312 1.00 73.00 271 ARG A C 1
ATOM 2285 O O . ARG A 1 271 ? -0.743 8.006 31.651 1.00 73.00 271 ARG A O 1
ATOM 2292 N N . ILE A 1 272 ? 0.687 7.130 30.163 1.00 72.75 272 ILE A N 1
ATOM 2293 C CA . ILE A 1 272 ? -0.337 6.776 29.165 1.00 72.75 272 ILE A CA 1
ATOM 2294 C C . ILE A 1 272 ? -1.164 5.574 29.632 1.00 72.75 272 ILE A C 1
ATOM 2296 O O . ILE A 1 272 ? -2.387 5.664 29.736 1.00 72.75 272 ILE A O 1
ATOM 2300 N N . GLY A 1 273 ? -0.499 4.456 29.940 1.00 66.62 273 GLY A N 1
ATOM 2301 C CA . GLY A 1 273 ? -1.146 3.153 30.112 1.00 66.62 273 GLY A CA 1
ATOM 2302 C C . GLY A 1 273 ? -2.160 3.097 31.252 1.00 66.62 273 GLY A C 1
ATOM 2303 O O . GLY A 1 273 ? -3.162 2.397 31.121 1.00 66.62 273 GLY A O 1
ATOM 2304 N N . ASN A 1 274 ? -1.925 3.872 32.320 1.00 65.75 274 ASN A N 1
ATOM 2305 C CA . ASN A 1 274 ? -2.734 3.842 33.541 1.00 65.75 274 ASN A CA 1
ATOM 2306 C C . ASN A 1 274 ? -3.528 5.129 33.820 1.00 65.75 274 ASN A C 1
ATOM 2308 O O . ASN A 1 274 ? -4.553 5.040 34.491 1.00 65.75 274 ASN A O 1
ATOM 2312 N N . LYS A 1 275 ? -3.100 6.316 33.349 1.00 71.25 275 LYS A N 1
ATOM 2313 C CA . LYS A 1 275 ? -3.864 7.567 33.562 1.00 71.25 275 LYS A CA 1
ATOM 2314 C C . LYS A 1 275 ? -4.702 7.964 32.353 1.00 71.25 275 LYS A C 1
ATOM 2316 O O . LYS A 1 275 ? -5.893 8.184 32.523 1.00 71.25 275 LYS A O 1
ATOM 2321 N N . PHE A 1 276 ? -4.117 8.039 31.154 1.00 74.69 276 PHE A N 1
ATOM 2322 C CA . PHE A 1 276 ? -4.851 8.485 29.961 1.00 74.69 276 PHE A CA 1
ATOM 2323 C C . PHE A 1 276 ? -6.035 7.565 29.630 1.00 74.69 276 PHE A C 1
ATOM 2325 O O . PHE A 1 276 ? -7.153 8.042 29.476 1.00 74.69 276 PHE A O 1
ATOM 2332 N N . LEU A 1 277 ? -5.812 6.249 29.582 1.00 74.62 277 LEU A N 1
ATOM 2333 C CA . LEU A 1 277 ? -6.871 5.295 29.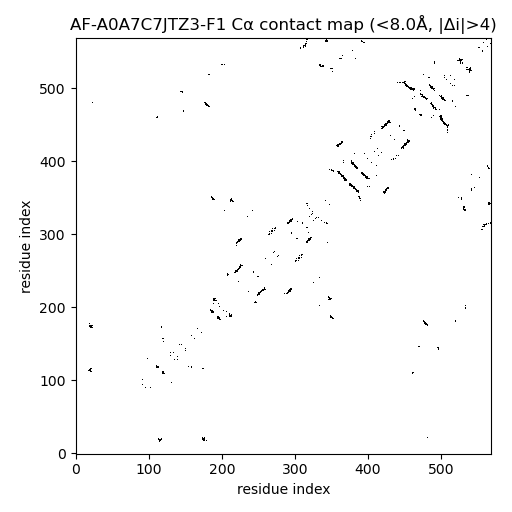228 1.00 74.62 277 LEU A CA 1
ATOM 2334 C C . LEU A 1 277 ? -7.944 5.162 30.310 1.00 74.62 277 LEU A C 1
ATOM 2336 O O . LEU A 1 277 ? -9.123 5.057 29.990 1.00 74.62 277 LEU A O 1
ATOM 2340 N N . LYS A 1 278 ? -7.550 5.241 31.586 1.00 75.44 278 LYS A N 1
ATOM 2341 C CA . LYS A 1 278 ? -8.501 5.312 32.697 1.00 75.44 278 LYS A CA 1
ATOM 2342 C C . LYS A 1 278 ? -9.376 6.569 32.581 1.00 75.44 278 LYS A C 1
ATOM 2344 O O . LYS A 1 278 ? -10.592 6.450 32.586 1.00 75.44 278 LYS A O 1
ATOM 2349 N N . TYR A 1 279 ? -8.760 7.737 32.389 1.00 73.44 279 TYR A N 1
ATOM 2350 C CA . TYR A 1 279 ? -9.461 9.010 32.203 1.00 73.44 279 TYR A CA 1
ATOM 2351 C C . TYR A 1 279 ? -10.430 8.978 31.014 1.00 73.44 279 TYR A C 1
ATOM 2353 O O . TYR A 1 279 ? -11.569 9.404 31.161 1.00 73.44 279 TYR A O 1
ATOM 2361 N N . VAL A 1 280 ? -10.021 8.442 29.857 1.00 70.88 280 VAL A N 1
ATOM 2362 C CA . VAL A 1 280 ? -10.922 8.332 28.698 1.00 70.88 280 VAL A CA 1
ATOM 2363 C C . VAL A 1 280 ? -12.115 7.429 29.008 1.00 70.88 280 VAL A C 1
ATOM 2365 O O . VAL A 1 280 ? -13.241 7.863 28.802 1.00 70.88 280 VAL A O 1
ATOM 2368 N N . ASN A 1 281 ? -11.898 6.239 29.574 1.00 70.75 281 ASN A N 1
ATOM 2369 C CA . ASN A 1 281 ? -12.993 5.321 29.901 1.00 70.75 281 ASN A CA 1
ATOM 2370 C C . ASN A 1 281 ? -13.926 5.862 31.008 1.00 70.75 281 ASN A C 1
ATOM 2372 O O . ASN A 1 281 ? -15.119 5.581 30.985 1.00 70.75 281 ASN A O 1
ATOM 2376 N N . GLU A 1 282 ? -13.406 6.630 31.975 1.00 74.25 282 GLU A N 1
ATOM 2377 C CA . GLU A 1 282 ? -14.200 7.237 33.058 1.00 74.25 282 GLU A CA 1
ATOM 2378 C C . GLU A 1 282 ? -14.986 8.480 32.616 1.00 74.25 282 GLU A C 1
ATOM 2380 O O . GLU A 1 282 ? -16.058 8.747 33.153 1.00 74.25 282 GLU A O 1
ATOM 2385 N N . GLN A 1 283 ? -14.459 9.273 31.678 1.00 67.12 283 GLN A N 1
ATOM 2386 C CA . GLN A 1 283 ? -15.122 10.491 31.192 1.00 67.12 283 GLN A CA 1
ATOM 2387 C C . GLN A 1 283 ? -16.041 10.231 29.996 1.00 67.12 283 GLN A C 1
ATOM 2389 O O . GLN A 1 283 ? -17.041 10.927 29.820 1.00 67.12 283 GLN A O 1
ATOM 2394 N N . TYR A 1 284 ? -15.689 9.264 29.148 1.00 65.44 284 TYR A N 1
ATOM 2395 C CA . TYR A 1 284 ? -16.253 9.100 27.816 1.00 65.44 284 TYR A CA 1
ATOM 2396 C C . TYR A 1 284 ? -16.613 7.627 27.588 1.00 65.44 284 TYR A C 1
ATOM 2398 O O . TYR A 1 284 ? -15.782 6.812 27.190 1.00 65.44 284 TYR A O 1
ATOM 2406 N N . ASN A 1 285 ? -17.880 7.290 27.852 1.00 62.91 285 ASN A N 1
ATOM 2407 C CA . ASN A 1 285 ? -18.430 5.932 27.776 1.00 62.91 285 ASN A CA 1
ATOM 2408 C C . ASN A 1 285 ? -18.594 5.439 26.318 1.00 62.91 285 ASN A C 1
ATOM 2410 O O . ASN A 1 285 ? -19.705 5.232 25.831 1.00 62.91 285 ASN A O 1
ATOM 2414 N N . PHE A 1 286 ? -17.479 5.307 25.601 1.00 62.88 286 PHE A N 1
ATOM 2415 C CA . PHE A 1 286 ? -17.411 4.792 24.239 1.00 62.88 286 PHE A CA 1
ATOM 2416 C C . PHE A 1 286 ? -16.979 3.322 24.238 1.00 62.88 286 PHE A C 1
ATOM 2418 O O . PHE A 1 286 ? -15.905 2.989 24.734 1.00 62.88 286 PHE A O 1
ATOM 2425 N N . SER A 1 287 ? -17.766 2.458 23.595 1.00 63.78 287 SER A N 1
ATOM 2426 C CA . SER A 1 287 ? -17.365 1.081 23.273 1.00 63.78 287 SER A CA 1
ATOM 2427 C C . SER A 1 287 ? -16.232 1.028 22.239 1.00 63.78 287 SER A C 1
ATOM 2429 O O . SER A 1 287 ? -15.321 0.216 22.365 1.00 63.78 287 SER A O 1
ATOM 2431 N N . GLU A 1 288 ? -16.248 1.932 21.254 1.00 77.88 288 GLU A N 1
ATOM 2432 C CA . GLU A 1 288 ? -15.122 2.209 20.355 1.00 77.88 288 GLU A CA 1
ATOM 2433 C C . GLU A 1 288 ? -14.846 3.720 20.297 1.00 77.88 288 GLU A C 1
ATOM 2435 O O . GLU A 1 288 ? -15.741 4.514 19.990 1.00 77.88 288 GLU A O 1
ATOM 2440 N N . PHE A 1 289 ? -13.590 4.109 20.529 1.00 87.19 289 PHE A N 1
ATOM 2441 C CA . PHE A 1 289 ? -13.052 5.447 20.264 1.00 87.19 289 PHE A CA 1
ATOM 2442 C C . PHE A 1 289 ? -11.673 5.336 19.609 1.00 87.19 289 PHE A C 1
ATOM 2444 O O . PHE A 1 289 ? -10.987 4.326 19.770 1.00 87.19 289 PHE A O 1
ATOM 2451 N N . MET A 1 290 ? -11.227 6.393 18.923 1.00 92.06 290 MET A N 1
ATOM 2452 C CA . MET A 1 290 ? -9.843 6.489 18.459 1.00 92.06 290 MET A CA 1
ATOM 2453 C C . MET A 1 290 ? -9.166 7.788 18.934 1.00 92.06 290 MET A C 1
ATOM 2455 O O . MET A 1 290 ? -9.671 8.884 18.669 1.00 92.06 290 MET A O 1
ATOM 2459 N N . PRO A 1 291 ? -8.002 7.708 19.605 1.00 92.38 291 PRO A N 1
ATOM 2460 C CA . PRO A 1 291 ? -7.217 8.879 19.958 1.00 92.38 291 PRO A CA 1
ATOM 2461 C C . PRO A 1 291 ? -6.480 9.471 18.744 1.00 92.38 291 PRO A C 1
ATOM 2463 O O . PRO A 1 291 ? -5.870 8.760 17.935 1.00 92.38 291 PRO A O 1
ATOM 2466 N N . ILE A 1 292 ? -6.492 10.802 18.664 1.00 94.69 292 ILE A N 1
ATOM 2467 C CA . ILE A 1 292 ? -5.717 11.606 17.716 1.00 94.69 292 ILE A CA 1
ATOM 2468 C C . ILE A 1 292 ? -4.631 12.341 18.509 1.00 94.69 292 ILE A C 1
ATOM 2470 O O . ILE A 1 292 ? -4.914 13.319 19.197 1.00 94.69 292 ILE A O 1
ATOM 2474 N N . ILE A 1 293 ? -3.391 11.861 18.433 1.00 91.81 293 ILE A N 1
ATOM 2475 C CA . ILE A 1 293 ? -2.251 12.382 19.192 1.00 91.81 293 ILE A CA 1
ATOM 2476 C C . ILE A 1 293 ? -1.553 13.489 18.392 1.00 91.81 293 ILE A C 1
ATOM 2478 O O . ILE A 1 293 ? -0.929 13.217 17.361 1.00 91.81 293 ILE A O 1
ATOM 2482 N N . ILE A 1 294 ? -1.626 14.730 18.875 1.00 91.62 294 ILE A N 1
ATOM 2483 C CA . ILE A 1 294 ? -0.886 15.867 18.308 1.00 91.62 294 ILE A CA 1
ATOM 2484 C C . ILE A 1 294 ? 0.471 15.957 19.002 1.00 91.62 294 ILE A C 1
ATOM 2486 O O . ILE A 1 294 ? 0.504 16.284 20.184 1.00 91.62 294 ILE A O 1
ATOM 2490 N N . HIS A 1 295 ? 1.568 15.699 18.281 1.00 86.62 295 HIS A N 1
ATOM 2491 C CA . HIS A 1 295 ? 2.925 15.601 18.843 1.00 86.62 295 HIS A CA 1
ATOM 2492 C C . HIS A 1 295 ? 3.962 16.451 18.080 1.00 86.62 295 HIS A C 1
ATOM 2494 O O . HIS A 1 295 ? 3.756 16.748 16.903 1.00 86.62 295 HIS A O 1
ATOM 2500 N N . PRO A 1 296 ? 5.105 16.827 18.686 1.00 83.69 296 PRO A N 1
ATOM 2501 C CA . PRO A 1 296 ? 6.211 17.429 17.945 1.00 83.69 296 PRO A CA 1
ATOM 2502 C C . PRO A 1 296 ? 6.962 16.345 17.156 1.00 83.69 296 PRO A C 1
ATOM 2504 O O . PRO A 1 296 ? 7.231 15.256 17.676 1.00 83.69 296 PRO A O 1
ATOM 2507 N N . LYS A 1 297 ? 7.304 16.625 15.896 1.00 79.12 297 LYS A N 1
ATOM 2508 C CA . LYS A 1 297 ? 7.889 15.658 14.946 1.00 79.12 297 LYS A CA 1
ATOM 2509 C C . LYS A 1 297 ? 9.224 15.081 15.399 1.00 79.12 297 LYS A C 1
ATOM 2511 O O . LYS A 1 297 ? 9.476 13.899 15.179 1.00 79.12 297 LYS A O 1
ATOM 2516 N N . ASP A 1 298 ? 10.048 15.893 16.052 1.00 72.94 298 ASP A N 1
ATOM 2517 C CA . ASP A 1 298 ? 11.393 15.492 16.471 1.00 72.94 298 ASP A CA 1
ATOM 2518 C C . ASP A 1 298 ? 11.388 14.610 17.738 1.00 72.94 298 ASP A C 1
ATOM 2520 O O . ASP A 1 298 ? 12.409 14.017 18.084 1.00 72.94 298 ASP A O 1
ATOM 2524 N N . ASN A 1 299 ? 10.240 14.455 18.416 1.00 74.56 299 ASN A N 1
ATOM 2525 C CA . ASN A 1 299 ? 10.100 13.563 19.569 1.00 74.56 299 ASN A CA 1
ATOM 2526 C C . ASN A 1 299 ? 9.550 12.184 19.160 1.00 74.56 299 ASN A C 1
ATOM 2528 O O . ASN A 1 299 ? 8.372 11.861 19.336 1.00 74.56 299 ASN A O 1
ATOM 2532 N N . SER A 1 300 ? 10.443 11.342 18.639 1.00 77.75 300 SER A N 1
ATOM 2533 C CA . SER A 1 300 ? 10.137 9.954 18.272 1.00 77.75 300 SER A CA 1
ATOM 2534 C C . SER A 1 300 ? 9.828 9.042 19.471 1.00 77.75 300 SER A C 1
ATOM 2536 O O . SER A 1 300 ? 9.209 7.994 19.279 1.00 77.75 300 SER A O 1
ATOM 2538 N N . LEU A 1 301 ? 10.202 9.430 20.700 1.00 80.69 301 LEU A N 1
ATOM 2539 C CA . LEU A 1 301 ? 9.896 8.674 21.922 1.00 80.69 301 LEU A CA 1
ATOM 2540 C C . LEU A 1 301 ? 8.403 8.742 22.262 1.00 80.69 301 LEU A C 1
ATOM 2542 O O . LEU A 1 301 ? 7.798 7.694 22.482 1.00 80.69 301 LEU A O 1
ATOM 2546 N N . ILE A 1 302 ? 7.793 9.938 22.218 1.00 80.50 302 ILE A N 1
ATOM 2547 C CA . ILE A 1 302 ? 6.335 10.098 22.388 1.00 80.50 302 ILE A CA 1
ATOM 2548 C C . ILE A 1 302 ? 5.597 9.231 21.366 1.00 80.50 302 ILE A C 1
ATOM 2550 O O . ILE A 1 302 ? 4.699 8.483 21.749 1.00 80.50 302 ILE A O 1
ATOM 2554 N N . TYR A 1 303 ? 5.996 9.276 20.088 1.00 87.06 303 TYR A N 1
ATOM 2555 C CA . TYR A 1 303 ? 5.384 8.441 19.050 1.00 87.06 303 TYR A CA 1
ATOM 2556 C C . TYR A 1 303 ? 5.499 6.946 19.383 1.00 87.06 303 TYR A C 1
ATOM 2558 O O . TYR A 1 303 ? 4.479 6.264 19.451 1.00 87.06 303 TYR A O 1
ATOM 2566 N N . ARG A 1 304 ? 6.714 6.430 19.626 1.00 86.94 304 ARG A N 1
ATOM 2567 C CA . ARG A 1 304 ? 6.946 4.986 19.809 1.00 86.94 304 ARG A CA 1
ATOM 2568 C C . ARG A 1 304 ? 6.233 4.424 21.039 1.00 86.94 304 ARG A C 1
ATOM 2570 O O . ARG A 1 304 ? 5.512 3.441 20.905 1.00 86.94 304 ARG A O 1
ATOM 2577 N N . ALA A 1 305 ? 6.386 5.057 22.200 1.00 84.81 305 ALA A N 1
ATOM 2578 C CA . ALA A 1 305 ? 5.770 4.604 23.447 1.00 84.81 305 ALA A CA 1
ATOM 2579 C C . ALA A 1 305 ? 4.235 4.714 23.424 1.00 84.81 305 ALA A C 1
ATOM 2581 O O . ALA A 1 305 ? 3.535 3.781 23.816 1.00 84.81 305 ALA A O 1
ATOM 2582 N N . THR A 1 306 ? 3.693 5.820 22.898 1.00 85.56 306 THR A N 1
ATOM 2583 C CA . THR A 1 306 ? 2.234 5.980 22.771 1.00 85.56 306 THR A CA 1
ATOM 2584 C C . THR A 1 306 ? 1.656 4.990 21.765 1.00 85.56 306 THR A C 1
ATOM 2586 O O . THR A 1 306 ? 0.606 4.406 22.021 1.00 85.56 306 THR A O 1
ATOM 2589 N N . LYS A 1 307 ? 2.343 4.749 20.639 1.00 90.06 307 LYS A N 1
ATOM 2590 C CA . LYS A 1 307 ? 1.905 3.755 19.655 1.00 90.06 307 LYS A CA 1
ATOM 2591 C C . LYS A 1 307 ? 1.972 2.337 20.231 1.00 90.06 307 LYS A C 1
ATOM 2593 O O . LYS A 1 307 ? 1.020 1.602 20.010 1.00 90.06 307 LYS A O 1
ATOM 2598 N N . ARG A 1 308 ? 3.014 1.977 20.999 1.00 88.94 308 ARG A N 1
ATOM 2599 C CA . ARG A 1 308 ? 3.139 0.672 21.681 1.00 88.94 308 ARG A CA 1
ATOM 2600 C C . ARG A 1 308 ? 1.920 0.380 22.559 1.00 88.94 308 ARG A C 1
ATOM 2602 O O . ARG A 1 308 ? 1.128 -0.484 22.201 1.00 88.94 308 ARG A O 1
ATOM 2609 N N . ILE A 1 309 ? 1.697 1.173 23.608 1.00 87.44 309 ILE A N 1
ATOM 2610 C CA . ILE A 1 309 ? 0.627 0.929 24.594 1.00 87.44 309 ILE A CA 1
ATOM 2611 C C . ILE A 1 309 ? -0.765 0.848 23.968 1.00 87.44 309 ILE A C 1
ATOM 2613 O O . ILE A 1 309 ? -1.582 0.024 24.378 1.00 87.44 309 ILE A O 1
ATOM 2617 N N . LEU A 1 310 ? -1.071 1.734 23.018 1.00 89.06 310 LEU A N 1
ATOM 2618 C CA . LEU A 1 310 ? -2.392 1.750 22.393 1.00 89.06 310 LEU A CA 1
ATOM 2619 C C . LEU A 1 310 ? -2.607 0.486 21.548 1.00 89.06 310 LEU A C 1
ATOM 2621 O O . LEU A 1 310 ? -3.643 -0.158 21.665 1.00 89.06 310 LEU A O 1
ATOM 2625 N N . ILE A 1 311 ? -1.602 0.072 20.774 1.00 90.19 311 ILE A N 1
ATOM 2626 C CA . ILE A 1 311 ? -1.669 -1.097 19.888 1.00 90.19 311 ILE A CA 1
ATOM 2627 C C . ILE A 1 311 ? -1.640 -2.431 20.667 1.00 90.19 311 ILE A C 1
ATOM 2629 O O . ILE A 1 311 ? -2.399 -3.350 20.338 1.00 90.19 311 ILE A O 1
ATOM 2633 N N . GLU A 1 312 ? -0.883 -2.505 21.766 1.00 87.19 312 GLU A N 1
ATOM 2634 C CA . GLU A 1 312 ? -0.906 -3.616 22.738 1.00 87.19 312 GLU A CA 1
ATOM 2635 C C . GLU A 1 312 ? -2.273 -3.789 23.420 1.00 87.19 312 GLU A C 1
ATOM 2637 O O . GLU A 1 312 ? -2.637 -4.896 23.811 1.00 87.19 312 GLU A O 1
ATOM 2642 N N . LYS A 1 313 ? -3.047 -2.706 23.556 1.00 86.12 313 LYS A N 1
ATOM 2643 C CA . LYS A 1 313 ? -4.398 -2.708 24.144 1.00 86.12 313 LYS A CA 1
ATOM 2644 C C . LYS A 1 313 ? -5.525 -2.750 23.105 1.00 86.12 313 LYS A C 1
ATOM 2646 O O . LYS A 1 313 ? -6.689 -2.657 23.478 1.00 86.12 313 LYS A O 1
ATOM 2651 N N . GLY A 1 314 ? -5.193 -2.886 21.822 1.00 88.00 314 GLY A N 1
ATOM 2652 C CA . GLY A 1 314 ? -6.176 -3.009 20.741 1.00 88.00 314 GLY A CA 1
ATOM 2653 C C . GLY A 1 314 ? -6.852 -1.697 20.342 1.00 88.00 314 GLY A C 1
ATOM 2654 O O . GLY A 1 314 ? -7.977 -1.705 19.856 1.00 88.00 314 GLY A O 1
ATOM 2655 N N . ILE A 1 315 ? -6.177 -0.566 20.550 1.00 89.50 315 ILE A N 1
ATOM 2656 C CA . ILE A 1 315 ? -6.674 0.781 20.261 1.00 89.50 315 ILE A CA 1
ATOM 2657 C C . ILE A 1 315 ? -5.882 1.352 19.066 1.00 89.50 315 ILE A C 1
ATOM 2659 O O . ILE A 1 315 ? -4.718 1.749 19.221 1.00 89.50 315 ILE A O 1
ATOM 2663 N N . PRO A 1 316 ? -6.475 1.418 17.855 1.00 91.75 316 PRO A N 1
ATOM 2664 C CA . PRO A 1 316 ? -5.908 2.153 16.726 1.00 91.75 316 PRO A CA 1
ATOM 2665 C C . PRO A 1 316 ? -5.651 3.624 17.078 1.00 91.75 316 PRO A C 1
ATOM 2667 O O . PRO A 1 316 ? -6.146 4.148 18.070 1.00 91.75 316 PRO A O 1
ATOM 2670 N N . SER A 1 317 ? -4.831 4.324 16.296 1.00 92.94 317 SER A N 1
ATOM 2671 C CA . SER A 1 317 ? -4.410 5.685 16.663 1.00 92.94 317 SER A CA 1
ATOM 2672 C C . SER A 1 317 ? -3.931 6.504 15.472 1.00 92.94 317 SER A C 1
ATOM 2674 O O . SER A 1 317 ? -3.138 6.032 14.647 1.00 92.94 317 SER A O 1
ATOM 2676 N N . GLN A 1 318 ? -4.369 7.763 15.407 1.00 95.38 318 GLN A N 1
ATOM 2677 C CA . GLN A 1 318 ? -3.858 8.745 14.455 1.00 95.38 318 GLN A CA 1
ATOM 2678 C C . GLN A 1 318 ? -2.828 9.637 15.141 1.00 95.38 318 GLN A C 1
ATOM 2680 O O . GLN A 1 318 ? -3.124 10.267 16.147 1.00 95.38 318 GLN A O 1
ATOM 2685 N N . PHE A 1 319 ? -1.630 9.732 14.572 1.00 93.50 319 PHE A N 1
ATOM 2686 C CA . PHE A 1 319 ? -0.636 10.719 14.990 1.00 93.50 319 PHE A CA 1
ATOM 2687 C C . PHE A 1 319 ? -0.638 11.872 13.990 1.00 93.50 319 PHE A C 1
ATOM 2689 O O . PHE A 1 319 ? -0.768 11.654 12.782 1.00 93.50 319 PHE A O 1
ATOM 2696 N N . VAL A 1 320 ? -0.526 13.099 14.489 1.00 93.56 320 VAL A N 1
ATOM 2697 C CA . VAL A 1 320 ? -0.440 14.315 13.677 1.00 93.56 320 VAL A CA 1
ATOM 2698 C C . VAL A 1 320 ? 0.705 15.159 14.220 1.00 93.56 320 VAL A C 1
ATOM 2700 O O . VAL A 1 320 ? 0.741 15.468 15.410 1.00 93.56 320 VAL A O 1
ATOM 2703 N N . SER A 1 321 ? 1.651 15.534 13.360 1.00 91.69 321 SER A N 1
ATOM 2704 C CA . SER A 1 321 ? 2.773 16.367 13.791 1.00 91.69 321 SER A CA 1
ATOM 2705 C C . SER A 1 321 ? 2.341 17.836 13.903 1.00 91.69 321 SER A C 1
ATOM 2707 O O . SER A 1 321 ? 1.609 18.342 13.048 1.00 91.69 321 SER A O 1
ATOM 2709 N N . PHE A 1 322 ? 2.799 18.542 14.933 1.00 90.50 322 PHE A N 1
ATOM 2710 C CA . PHE A 1 322 ? 2.473 19.953 15.176 1.00 90.50 322 PHE A CA 1
ATOM 2711 C C . PHE A 1 322 ? 2.872 20.859 13.997 1.00 90.50 322 PHE A C 1
ATOM 2713 O O . PHE A 1 322 ? 2.141 21.755 13.582 1.00 90.50 322 PHE A O 1
ATOM 2720 N N . GLU A 1 323 ? 3.999 20.552 13.368 1.00 90.12 323 GLU A N 1
ATOM 2721 C CA . GLU A 1 323 ? 4.513 21.205 12.167 1.00 90.12 323 GLU A CA 1
ATOM 2722 C C . GLU A 1 323 ? 3.603 20.939 10.957 1.00 90.12 323 GLU A C 1
ATOM 2724 O O . GLU A 1 323 ? 3.437 21.817 10.114 1.00 90.12 323 GLU A O 1
ATOM 2729 N N . THR A 1 324 ? 2.959 19.768 10.879 1.00 88.88 324 THR A N 1
ATOM 2730 C CA . THR A 1 324 ? 1.959 19.458 9.841 1.00 88.88 324 THR A CA 1
ATOM 2731 C C . THR A 1 324 ? 0.716 20.337 9.995 1.00 88.88 324 THR A C 1
ATOM 2733 O O . THR A 1 324 ? 0.196 20.837 8.997 1.00 88.88 324 THR A O 1
ATOM 2736 N N . ILE A 1 325 ? 0.282 20.567 11.240 1.00 89.94 325 ILE A N 1
ATOM 2737 C CA . ILE A 1 325 ? -0.840 21.453 11.586 1.00 89.94 325 ILE A CA 1
ATOM 2738 C C . ILE A 1 325 ? -0.510 22.913 11.242 1.00 89.94 325 ILE A C 1
ATOM 2740 O O . ILE A 1 325 ? -1.330 23.597 10.639 1.00 89.94 325 ILE A O 1
ATOM 2744 N N . ASN A 1 326 ? 0.704 23.378 11.547 1.00 87.00 326 ASN A N 1
ATOM 2745 C CA . ASN A 1 326 ? 1.082 24.779 11.330 1.00 87.00 326 ASN A CA 1
ATOM 2746 C C . ASN A 1 326 ? 1.458 25.118 9.875 1.00 87.00 326 ASN A C 1
ATOM 2748 O O . ASN A 1 326 ? 1.299 26.265 9.471 1.00 87.00 326 ASN A O 1
ATOM 2752 N N . SER A 1 327 ? 1.983 24.164 9.091 1.00 85.69 327 SER A N 1
ATOM 2753 C CA . SER A 1 327 ? 2.555 24.456 7.759 1.00 85.69 327 SER A CA 1
ATOM 2754 C C . SER A 1 327 ? 1.741 23.967 6.559 1.00 85.69 327 SER A C 1
ATOM 2756 O O . SER A 1 327 ? 1.894 24.523 5.474 1.00 85.69 327 SER A O 1
ATOM 2758 N N . ASN A 1 328 ? 0.909 22.925 6.701 1.00 85.50 328 ASN A N 1
ATOM 2759 C CA . ASN A 1 328 ? 0.303 22.258 5.538 1.00 85.50 328 ASN A CA 1
ATOM 2760 C C . ASN A 1 328 ? -1.096 21.662 5.791 1.00 85.50 328 ASN A C 1
ATOM 2762 O O . ASN A 1 328 ? -1.561 20.826 5.011 1.00 85.50 328 ASN A O 1
ATOM 2766 N N . LEU A 1 329 ? -1.786 22.063 6.866 1.00 86.44 329 LEU A N 1
ATOM 2767 C CA . LEU A 1 329 ? -3.030 21.420 7.311 1.00 86.44 329 LEU A CA 1
ATOM 2768 C C . LEU A 1 329 ? -4.105 21.343 6.219 1.00 86.44 329 LEU A C 1
ATOM 2770 O O . LEU A 1 329 ? -4.727 20.298 6.065 1.00 86.44 329 LEU A O 1
ATOM 2774 N N . ALA A 1 330 ? -4.280 22.394 5.412 1.00 85.50 330 ALA A N 1
ATOM 2775 C CA . ALA A 1 330 ? -5.273 22.424 4.333 1.00 85.50 330 ALA A CA 1
ATOM 2776 C C . ALA A 1 330 ? -5.097 21.306 3.283 1.00 85.50 330 ALA A C 1
ATOM 2778 O O . ALA A 1 330 ? -6.090 20.808 2.757 1.00 85.50 330 ALA A O 1
ATOM 2779 N N . ASN A 1 331 ? -3.857 20.877 3.017 1.00 82.00 331 ASN A N 1
ATOM 2780 C CA . ASN A 1 331 ? -3.564 19.750 2.126 1.00 82.00 331 ASN A CA 1
ATOM 2781 C C . ASN A 1 331 ? -3.559 18.415 2.891 1.00 82.00 331 ASN A C 1
ATOM 2783 O O . ASN A 1 331 ? -4.065 17.409 2.399 1.00 82.00 331 ASN A O 1
ATOM 2787 N N . SER A 1 332 ? -3.008 18.402 4.109 1.00 90.06 332 SER A N 1
ATOM 2788 C CA . SER A 1 332 ? -2.867 17.190 4.926 1.00 90.06 332 SER A CA 1
ATOM 2789 C C . SER A 1 332 ? -4.179 16.695 5.550 1.00 90.06 332 SER A C 1
ATOM 2791 O O . SER A 1 332 ? -4.260 15.525 5.915 1.00 90.06 332 SER A O 1
ATOM 2793 N N . ILE A 1 333 ? -5.213 17.534 5.685 1.00 94.12 333 ILE A N 1
ATOM 2794 C CA . ILE A 1 333 ? -6.455 17.170 6.391 1.00 94.12 333 ILE A CA 1
ATOM 2795 C C . ILE A 1 333 ? -7.220 16.019 5.719 1.00 94.12 333 ILE A C 1
ATOM 2797 O O . ILE A 1 333 ? -7.835 15.223 6.421 1.00 94.12 333 ILE A O 1
ATOM 2801 N N . TYR A 1 334 ? -7.132 15.859 4.393 1.00 94.12 334 TYR A N 1
ATOM 2802 C CA . TYR A 1 334 ? -7.728 14.710 3.694 1.00 94.12 334 TYR A CA 1
ATOM 2803 C C . TYR A 1 334 ? -6.991 13.400 4.007 1.00 94.12 334 TYR A C 1
ATOM 2805 O O . TYR A 1 334 ? -7.633 12.379 4.229 1.00 94.12 334 TYR A O 1
ATOM 2813 N N . ASN A 1 335 ? -5.655 13.439 4.103 1.00 94.38 335 ASN A N 1
ATOM 2814 C CA . ASN A 1 335 ? -4.848 12.291 4.535 1.00 94.38 335 ASN A CA 1
ATOM 2815 C C . ASN A 1 335 ? -5.188 11.902 5.982 1.00 94.38 335 ASN A C 1
ATOM 2817 O O . ASN A 1 335 ? -5.286 10.723 6.302 1.00 94.38 335 ASN A O 1
ATOM 2821 N N . ILE A 1 336 ? -5.392 12.900 6.851 1.00 95.94 336 ILE A N 1
ATOM 2822 C CA . ILE A 1 336 ? -5.807 12.692 8.244 1.00 95.94 336 ILE A CA 1
ATOM 2823 C C . ILE A 1 336 ? -7.217 12.084 8.293 1.00 95.94 336 ILE A C 1
ATOM 2825 O O . ILE A 1 336 ? -7.413 11.110 9.007 1.00 95.94 336 ILE A O 1
ATOM 2829 N N . LEU A 1 337 ? -8.175 12.593 7.508 1.00 96.31 337 LEU A N 1
ATOM 2830 C CA . LEU A 1 337 ? -9.537 12.054 7.442 1.00 96.31 337 LEU A CA 1
ATOM 2831 C C . LEU A 1 337 ? -9.557 10.594 6.962 1.00 96.31 337 LEU A C 1
ATOM 2833 O O . LEU A 1 337 ? -10.124 9.744 7.640 1.00 96.31 337 LEU A O 1
ATOM 2837 N N . PHE A 1 338 ? -8.925 10.287 5.826 1.00 95.81 338 PHE A N 1
ATOM 2838 C CA . PHE A 1 338 ? -8.907 8.923 5.284 1.00 95.81 338 PHE A CA 1
ATOM 2839 C C . PHE A 1 338 ? -8.086 7.963 6.156 1.00 95.81 338 PHE A C 1
ATOM 2841 O O . PHE A 1 338 ? -8.492 6.817 6.334 1.00 95.81 338 PHE A O 1
ATOM 2848 N N . GLY A 1 339 ? -7.006 8.437 6.787 1.00 95.56 339 GLY A N 1
ATOM 2849 C CA . GLY A 1 339 ? -6.253 7.669 7.778 1.00 95.56 339 GLY A CA 1
ATOM 2850 C C . GLY A 1 339 ? -7.038 7.385 9.064 1.00 95.56 339 GLY A C 1
ATOM 2851 O O . GLY A 1 339 ? -6.866 6.318 9.648 1.00 95.56 339 GLY A O 1
ATOM 2852 N N . ILE A 1 340 ? -7.931 8.294 9.480 1.00 96.00 340 ILE A N 1
ATOM 2853 C CA . ILE A 1 340 ? -8.881 8.064 10.578 1.00 96.00 340 ILE A CA 1
ATOM 2854 C C . ILE A 1 340 ? -9.925 7.021 10.174 1.00 96.00 340 ILE A C 1
ATOM 2856 O O . ILE A 1 340 ? -10.060 6.023 10.874 1.00 96.00 340 ILE A O 1
ATOM 2860 N N . VAL A 1 341 ? -10.624 7.233 9.053 1.00 95.38 341 VAL A N 1
ATOM 2861 C CA . VAL A 1 341 ? -11.670 6.330 8.537 1.00 95.38 341 VAL A CA 1
ATOM 2862 C C . VAL A 1 341 ? -11.128 4.903 8.415 1.00 95.38 341 VAL A C 1
ATOM 2864 O O . VAL A 1 341 ? -11.664 3.995 9.045 1.00 95.38 341 VAL A O 1
ATOM 2867 N N . ALA A 1 342 ? -9.993 4.727 7.731 1.00 94.56 342 ALA A N 1
ATOM 2868 C CA . ALA A 1 342 ? -9.359 3.423 7.555 1.00 94.56 342 ALA A CA 1
ATOM 2869 C C . ALA A 1 342 ? -9.146 2.678 8.882 1.00 94.56 342 ALA A C 1
ATOM 2871 O O . ALA A 1 342 ? -9.462 1.499 8.988 1.00 94.56 342 ALA A O 1
ATOM 2872 N N . LYS A 1 343 ? -8.656 3.355 9.927 1.00 94.12 343 LYS A N 1
ATOM 2873 C CA . LYS A 1 343 ? -8.337 2.733 11.228 1.00 94.12 343 LYS A CA 1
ATOM 2874 C C . LYS A 1 343 ? -9.543 2.211 12.002 1.00 94.12 343 LYS A C 1
ATOM 2876 O O . LYS A 1 343 ? -9.356 1.402 12.907 1.00 94.12 343 LYS A O 1
ATOM 2881 N N . PHE A 1 344 ? -10.749 2.639 11.640 1.00 92.56 344 PHE A N 1
ATOM 2882 C CA . PHE A 1 344 ? -11.996 2.075 12.150 1.00 92.56 344 PHE A CA 1
ATOM 2883 C C . PHE A 1 344 ? -12.459 0.817 11.386 1.00 92.56 344 PHE A C 1
ATOM 2885 O O . PHE A 1 344 ? -13.452 0.209 11.781 1.00 92.56 344 PHE A O 1
ATOM 2892 N N . GLY A 1 345 ? -11.753 0.397 10.330 1.00 91.00 345 GLY A N 1
ATOM 2893 C CA . GLY A 1 345 ? -12.167 -0.702 9.445 1.00 91.00 345 GLY A CA 1
ATOM 2894 C C . GLY A 1 345 ? -13.132 -0.270 8.331 1.00 91.00 345 GLY A C 1
ATOM 2895 O O . GLY A 1 345 ? -13.658 -1.121 7.614 1.00 91.00 345 GLY A O 1
ATOM 2896 N N . ASP A 1 346 ? -13.360 1.036 8.189 1.00 94.19 346 ASP A N 1
ATOM 2897 C CA . ASP A 1 346 ? -14.144 1.672 7.131 1.00 94.19 346 ASP A CA 1
ATOM 2898 C C . ASP A 1 346 ? -13.269 1.959 5.900 1.00 94.19 346 ASP A C 1
ATOM 2900 O O . ASP A 1 346 ? -12.071 2.215 6.022 1.00 94.19 346 ASP A O 1
ATOM 2904 N N . GLU A 1 347 ? -13.851 1.975 4.700 1.00 94.50 347 GLU A N 1
ATOM 2905 C CA . GLU A 1 347 ? -13.080 2.010 3.449 1.00 94.50 347 GLU A CA 1
ATOM 2906 C C . GLU A 1 347 ? -13.623 3.091 2.502 1.00 94.50 347 GLU A C 1
ATOM 2908 O O . GLU A 1 347 ? -14.752 2.979 2.014 1.00 94.50 347 GLU A O 1
ATOM 2913 N N . PRO A 1 348 ? -12.845 4.162 2.225 1.00 95.31 348 PRO A N 1
ATOM 2914 C CA . PRO A 1 348 ? -13.289 5.251 1.359 1.00 95.31 348 PRO A CA 1
ATOM 2915 C C . PRO A 1 348 ? -13.666 4.798 -0.056 1.00 95.31 348 PRO A C 1
ATOM 2917 O O . PRO A 1 348 ? -14.685 5.234 -0.585 1.00 95.31 348 PRO A O 1
ATOM 2920 N N . PHE A 1 349 ? -12.857 3.931 -0.663 1.00 96.38 349 PHE A N 1
ATOM 2921 C CA . PHE A 1 349 ? -13.014 3.444 -2.033 1.00 96.38 349 PHE A CA 1
ATOM 2922 C C . PHE A 1 349 ? -12.274 2.112 -2.197 1.00 96.38 349 PHE A C 1
ATOM 2924 O O . PHE A 1 349 ? -11.215 1.952 -1.600 1.00 96.38 349 PHE A O 1
ATOM 2931 N N . VAL A 1 350 ? -12.776 1.198 -3.029 1.00 96.12 350 VAL A N 1
ATOM 2932 C CA . VAL A 1 350 ? -12.134 -0.106 -3.323 1.00 96.12 350 VAL A CA 1
ATOM 2933 C C . VAL A 1 350 ? -11.948 -0.304 -4.827 1.00 96.12 350 VAL A C 1
ATOM 2935 O O . VAL A 1 350 ? -12.489 0.472 -5.614 1.00 96.12 350 VAL A O 1
ATOM 2938 N N . LEU A 1 351 ? -11.166 -1.292 -5.272 1.00 95.25 351 LEU A N 1
ATOM 2939 C CA . LEU A 1 351 ? -10.952 -1.532 -6.706 1.00 95.25 351 LEU A CA 1
ATOM 2940 C C . LEU A 1 351 ? -12.237 -2.014 -7.380 1.00 95.25 351 LEU A C 1
ATOM 2942 O O . LEU A 1 351 ? -12.828 -3.014 -6.973 1.00 95.25 351 LEU A O 1
ATOM 2946 N N . TYR A 1 352 ? -12.623 -1.365 -8.476 1.00 93.38 352 TYR A N 1
ATOM 2947 C CA . TYR A 1 352 ? -13.595 -1.950 -9.388 1.00 93.38 352 TYR A CA 1
ATOM 2948 C C . TYR A 1 352 ? -12.884 -3.021 -10.220 1.00 93.38 352 TYR A C 1
ATOM 2950 O O . TYR A 1 352 ? -11.976 -2.716 -10.993 1.00 93.38 352 TYR A O 1
ATOM 2958 N N . ARG A 1 353 ? -13.299 -4.275 -10.034 1.00 82.31 353 ARG A N 1
ATOM 2959 C CA . ARG A 1 353 ? -12.887 -5.435 -10.831 1.00 82.31 353 ARG A CA 1
ATOM 2960 C C . ARG A 1 353 ? -14.124 -6.128 -11.378 1.00 82.31 353 ARG A C 1
ATOM 2962 O O . ARG A 1 353 ? -15.179 -6.091 -10.744 1.00 82.31 353 ARG A O 1
ATOM 2969 N N . GLY A 1 354 ? -13.975 -6.756 -12.540 1.00 66.81 354 GLY A N 1
ATOM 2970 C CA . GLY A 1 354 ? -15.009 -7.611 -13.117 1.00 66.81 354 GLY A CA 1
ATOM 2971 C C . GLY A 1 354 ? -15.013 -9.013 -12.500 1.00 66.81 354 GLY A C 1
ATOM 2972 O O . GLY A 1 354 ? -14.487 -9.244 -11.411 1.00 66.81 354 GLY A O 1
ATOM 2973 N N . ASN A 1 355 ? -15.565 -9.972 -13.244 1.00 53.91 355 ASN A N 1
ATOM 2974 C CA . ASN A 1 355 ? -15.487 -11.397 -12.917 1.00 53.91 355 ASN A CA 1
ATOM 2975 C C . ASN A 1 355 ? -14.101 -11.955 -13.289 1.00 53.91 355 ASN A C 1
ATOM 2977 O O . ASN A 1 355 ? -13.963 -12.720 -14.239 1.00 53.91 355 ASN A O 1
ATOM 2981 N N . GLU A 1 356 ? -13.070 -11.519 -12.570 1.00 67.75 356 GLU A N 1
ATOM 2982 C CA . GLU A 1 356 ? -11.715 -12.062 -12.670 1.00 67.75 356 GLU A CA 1
ATOM 2983 C C . GLU A 1 356 ? -11.517 -13.151 -11.605 1.00 67.75 356 GLU A C 1
ATOM 2985 O O . GLU A 1 356 ? -11.926 -12.975 -10.456 1.00 67.75 356 GLU A O 1
ATOM 2990 N N . ASP A 1 357 ? -10.882 -14.266 -11.982 1.00 82.06 357 ASP A N 1
ATOM 2991 C CA . ASP A 1 357 ? -10.673 -15.453 -11.135 1.00 82.06 357 ASP A CA 1
ATOM 2992 C C . ASP A 1 357 ? -9.592 -15.229 -10.055 1.00 82.06 357 ASP A C 1
ATOM 2994 O O . ASP A 1 357 ? -8.613 -15.969 -9.986 1.00 82.06 357 ASP A O 1
ATOM 2998 N N . ILE A 1 358 ? -9.730 -14.197 -9.220 1.00 92.31 358 ILE A N 1
ATOM 2999 C CA . ILE A 1 358 ? -8.885 -13.931 -8.046 1.00 92.31 358 ILE A CA 1
ATOM 3000 C C . ILE A 1 358 ? -9.802 -13.771 -6.839 1.00 92.31 358 ILE A C 1
ATOM 3002 O O . ILE A 1 358 ? -10.680 -12.913 -6.836 1.00 92.31 358 ILE A O 1
ATOM 3006 N N . ASP A 1 359 ? -9.575 -14.569 -5.798 1.00 94.12 359 ASP A N 1
ATOM 3007 C CA . ASP A 1 359 ? -10.249 -14.414 -4.509 1.00 94.12 359 ASP A CA 1
ATOM 3008 C C . ASP A 1 359 ? -9.490 -13.433 -3.605 1.00 94.12 359 ASP A C 1
ATOM 3010 O O . ASP A 1 359 ? -10.104 -12.579 -2.965 1.00 94.12 359 ASP A O 1
ATOM 3014 N N . TYR A 1 360 ? -8.154 -13.545 -3.580 1.00 94.94 360 TYR A N 1
ATOM 3015 C CA . TYR A 1 360 ? -7.291 -12.836 -2.634 1.00 94.94 360 TYR A CA 1
ATOM 3016 C C . TYR A 1 360 ? -5.995 -12.308 -3.249 1.00 94.94 360 TYR A C 1
ATOM 3018 O O . TYR A 1 360 ? -5.294 -13.007 -3.987 1.00 94.94 360 TYR A O 1
ATOM 3026 N N . PHE A 1 361 ? -5.605 -11.112 -2.809 1.00 95.31 361 PHE A N 1
ATOM 3027 C CA . PHE A 1 361 ? -4.221 -10.657 -2.842 1.00 95.31 361 PHE A CA 1
ATOM 3028 C C . PHE A 1 361 ? -3.562 -10.884 -1.480 1.00 95.31 361 PHE A C 1
ATOM 3030 O O . PHE A 1 361 ? -4.113 -10.521 -0.441 1.00 95.31 361 PHE A O 1
ATOM 3037 N N . ILE A 1 362 ? -2.340 -11.412 -1.485 1.00 94.31 362 ILE A N 1
ATOM 3038 C CA . ILE A 1 362 ? -1.520 -11.594 -0.286 1.00 94.31 362 ILE A CA 1
ATOM 3039 C C . ILE A 1 362 ? -0.235 -10.779 -0.418 1.00 94.31 362 ILE A C 1
ATOM 3041 O O . ILE A 1 362 ? 0.545 -10.953 -1.354 1.00 94.31 362 ILE A O 1
ATOM 3045 N N . GLY A 1 363 ? 0.016 -9.894 0.544 1.00 91.44 363 GLY A N 1
ATOM 3046 C CA . GLY A 1 363 ? 1.352 -9.347 0.780 1.00 91.44 363 GLY A CA 1
ATOM 3047 C C . GLY A 1 363 ? 2.120 -10.188 1.792 1.00 91.44 363 GLY A C 1
ATOM 3048 O O . GLY A 1 363 ? 1.510 -10.724 2.716 1.00 91.44 363 GLY A O 1
ATOM 3049 N N . TYR A 1 364 ? 3.447 -10.252 1.666 1.00 84.38 364 TYR A N 1
ATOM 3050 C CA . TYR A 1 364 ? 4.310 -10.597 2.799 1.00 84.38 364 TYR A CA 1
ATOM 3051 C C . TYR A 1 364 ? 5.701 -9.940 2.716 1.00 84.38 364 TYR A C 1
ATOM 3053 O O . TYR A 1 364 ? 6.209 -9.623 1.636 1.00 84.38 364 TYR A O 1
ATOM 3061 N N . ASP A 1 365 ? 6.309 -9.721 3.885 1.00 76.38 365 ASP A N 1
ATOM 3062 C CA . ASP A 1 365 ? 7.674 -9.207 4.086 1.00 76.38 365 ASP A CA 1
ATOM 3063 C C . ASP A 1 365 ? 8.326 -10.014 5.229 1.00 76.38 365 ASP A C 1
ATOM 3065 O O . ASP A 1 365 ? 7.641 -10.453 6.157 1.00 76.38 365 ASP A O 1
ATOM 3069 N N . VAL A 1 366 ? 9.640 -10.245 5.147 1.00 72.69 366 VAL A N 1
ATOM 3070 C CA . VAL A 1 366 ? 10.417 -11.037 6.118 1.00 72.69 366 VAL A CA 1
ATOM 3071 C C . VAL A 1 366 ? 11.474 -10.130 6.732 1.00 72.69 366 VAL A C 1
ATOM 3073 O O . VAL A 1 366 ? 12.529 -9.864 6.147 1.00 72.69 366 VAL A O 1
ATOM 3076 N N . SER A 1 367 ? 11.172 -9.627 7.927 1.00 64.38 367 SER A N 1
ATOM 3077 C CA . SER A 1 367 ? 11.990 -8.629 8.605 1.00 64.38 367 SER A CA 1
ATOM 3078 C C . SER A 1 367 ? 13.216 -9.258 9.270 1.00 64.38 367 SER A C 1
ATOM 3080 O O . SER A 1 367 ? 13.153 -10.337 9.860 1.00 64.38 367 SER A O 1
ATOM 3082 N N . ARG A 1 368 ? 14.366 -8.580 9.175 1.00 64.31 368 ARG A N 1
ATOM 3083 C CA . ARG A 1 368 ? 15.660 -9.083 9.661 1.00 64.31 368 ARG A CA 1
ATOM 3084 C C . ARG A 1 368 ? 16.351 -8.034 10.514 1.00 64.31 368 ARG A C 1
ATOM 3086 O O . ARG A 1 368 ? 16.495 -6.889 10.083 1.00 64.31 368 ARG A O 1
ATOM 3093 N N . GLU A 1 369 ? 16.855 -8.439 11.673 1.00 57.03 369 GLU A N 1
ATOM 3094 C CA . GLU A 1 369 ? 17.775 -7.636 12.471 1.00 57.03 369 GLU A CA 1
ATOM 3095 C C . GLU A 1 369 ? 19.181 -8.254 12.411 1.00 57.03 369 GLU A C 1
ATOM 3097 O O . GLU A 1 369 ? 19.390 -9.432 12.709 1.00 57.03 369 GLU A O 1
ATOM 3102 N N . LYS A 1 370 ? 20.173 -7.452 12.006 1.00 47.75 370 LYS A N 1
ATOM 3103 C CA . LYS A 1 370 ? 21.591 -7.816 12.107 1.00 47.75 370 LYS A CA 1
ATOM 3104 C C . LYS A 1 370 ? 22.168 -7.183 13.368 1.00 47.75 370 LYS A C 1
ATOM 3106 O O . LYS A 1 370 ? 22.411 -5.979 13.372 1.00 47.75 370 LYS A O 1
ATOM 3111 N N . ARG A 1 371 ? 22.437 -7.987 14.403 1.00 47.50 371 ARG A N 1
ATOM 3112 C CA . ARG A 1 371 ? 23.213 -7.557 15.578 1.00 47.50 371 ARG A CA 1
ATOM 3113 C C . ARG A 1 371 ? 24.567 -8.255 15.598 1.00 47.50 371 ARG A C 1
ATOM 3115 O O . ARG A 1 371 ? 24.642 -9.452 15.864 1.00 47.50 371 ARG A O 1
ATOM 3122 N N . GLU A 1 372 ? 25.601 -7.472 15.290 1.00 44.94 372 GLU A N 1
ATOM 3123 C CA . GLU A 1 372 ? 27.060 -7.642 15.486 1.00 44.94 372 GLU A CA 1
ATOM 3124 C C . GLU A 1 372 ? 27.763 -8.943 15.042 1.00 44.94 372 GLU A C 1
ATOM 3126 O O . GLU A 1 372 ? 28.879 -8.864 14.534 1.00 44.94 372 GLU A O 1
ATOM 3131 N N . LYS A 1 373 ? 27.149 -10.121 15.183 1.00 44.03 373 LYS A N 1
ATOM 3132 C CA . LYS A 1 373 ? 27.621 -11.414 14.645 1.00 44.03 373 LYS A CA 1
ATOM 3133 C C . LYS A 1 373 ? 26.512 -12.421 14.311 1.00 44.03 373 LYS A C 1
ATOM 3135 O O . LYS A 1 373 ? 26.823 -13.473 13.762 1.00 44.03 373 LYS A O 1
ATOM 3140 N N . LYS A 1 374 ? 25.233 -12.133 14.593 1.00 44.44 374 LYS A N 1
ATOM 3141 C CA . LYS A 1 374 ? 24.104 -13.000 14.207 1.00 44.44 374 LYS A CA 1
ATOM 3142 C C . LYS A 1 374 ? 23.048 -12.215 13.430 1.00 44.44 374 LYS A C 1
ATOM 3144 O O . LYS A 1 374 ? 22.695 -11.090 13.786 1.00 44.44 374 LYS A O 1
ATOM 3149 N N . VAL A 1 375 ? 22.541 -12.832 12.364 1.00 52.31 375 VAL A N 1
ATOM 3150 C CA . VAL A 1 375 ? 21.270 -12.440 11.747 1.00 52.31 375 VAL A CA 1
ATOM 3151 C C . VAL A 1 375 ? 20.180 -13.161 12.530 1.00 52.31 375 VAL A C 1
ATOM 3153 O O . VAL A 1 375 ? 20.247 -14.380 12.670 1.00 52.31 375 VAL A O 1
ATOM 3156 N N . ARG A 1 376 ? 19.196 -12.428 13.048 1.00 52.44 376 ARG A N 1
ATOM 3157 C CA . ARG A 1 376 ? 17.913 -13.012 13.445 1.00 52.44 376 ARG A CA 1
ATOM 3158 C C . ARG A 1 376 ? 16.845 -12.464 12.512 1.00 52.44 376 ARG A C 1
ATOM 3160 O O . ARG A 1 376 ? 16.759 -11.251 12.307 1.00 52.44 376 ARG A O 1
ATOM 3167 N N . ASN A 1 377 ? 16.039 -13.353 11.951 1.00 56.62 377 ASN A N 1
ATOM 3168 C CA . ASN A 1 377 ? 14.764 -12.952 11.374 1.00 56.62 377 ASN A CA 1
ATOM 3169 C C . ASN A 1 377 ? 13.868 -12.584 12.560 1.00 56.62 377 ASN A C 1
ATOM 3171 O O . ASN A 1 377 ? 13.863 -13.288 13.569 1.00 56.62 377 ASN A O 1
ATOM 3175 N N . PHE A 1 378 ? 13.230 -11.421 12.494 1.00 57.81 378 PHE A N 1
ATOM 3176 C CA . PHE A 1 378 ? 12.559 -10.825 13.648 1.00 57.81 378 PHE A CA 1
ATOM 3177 C C . PHE A 1 378 ? 11.059 -11.121 13.621 1.00 57.81 378 PHE A C 1
ATOM 3179 O O . PHE A 1 378 ? 10.483 -11.489 14.636 1.00 57.81 378 PHE A O 1
ATOM 3186 N N . SER A 1 379 ? 10.445 -11.017 12.443 1.00 63.09 379 SER A N 1
ATOM 3187 C CA . SER A 1 379 ? 9.090 -11.492 12.161 1.00 63.09 379 SER A CA 1
ATOM 3188 C C . SER A 1 379 ? 8.856 -11.609 10.654 1.00 63.09 379 SER A C 1
ATOM 3190 O O . SER A 1 379 ? 9.418 -10.843 9.861 1.00 63.09 379 SER A O 1
ATOM 3192 N N . GLY A 1 380 ? 7.992 -12.543 10.275 1.00 68.19 380 GLY A N 1
ATOM 3193 C CA . GLY A 1 380 ? 7.280 -12.568 9.004 1.00 68.19 380 GLY A CA 1
ATOM 3194 C C . GLY A 1 380 ? 5.806 -12.251 9.248 1.00 68.19 380 GLY A C 1
ATOM 3195 O O . GLY A 1 380 ? 5.292 -12.397 10.361 1.00 68.19 380 GLY A O 1
ATOM 3196 N N . SER A 1 381 ? 5.103 -11.749 8.243 1.00 75.94 381 SER A N 1
ATOM 3197 C CA . SER A 1 381 ? 3.661 -11.514 8.354 1.00 75.94 381 SER A CA 1
ATOM 3198 C C . SER A 1 381 ? 2.999 -11.548 6.986 1.00 75.94 381 SER A C 1
ATOM 3200 O O . SER A 1 381 ? 3.589 -11.112 5.996 1.00 75.94 381 SER A O 1
ATOM 3202 N N . THR A 1 382 ? 1.781 -12.068 6.975 1.00 79.06 382 THR A N 1
ATOM 3203 C CA . THR A 1 382 ? 0.910 -12.277 5.821 1.00 79.06 382 THR A CA 1
ATOM 3204 C C . THR A 1 382 ? -0.225 -11.267 5.890 1.00 79.06 382 THR A C 1
ATOM 3206 O O . THR A 1 382 ? -0.842 -11.124 6.944 1.00 79.06 382 THR A O 1
ATOM 3209 N N . TYR A 1 383 ? -0.514 -10.579 4.790 1.00 85.81 383 TYR A N 1
ATOM 3210 C CA . TYR A 1 383 ? -1.496 -9.494 4.753 1.00 85.81 383 TYR A CA 1
ATOM 3211 C C . TYR A 1 383 ? -2.538 -9.789 3.685 1.00 85.81 383 TYR A C 1
ATOM 3213 O O . TYR A 1 383 ? -2.212 -9.764 2.494 1.00 85.81 383 TYR A O 1
ATOM 3221 N N . PHE A 1 384 ? -3.759 -10.086 4.121 1.00 91.19 384 PHE A N 1
ATOM 3222 C CA . PHE A 1 384 ? -4.858 -10.493 3.253 1.00 91.19 384 PHE A CA 1
ATOM 3223 C C . PHE A 1 384 ? -5.662 -9.287 2.793 1.00 91.19 384 PHE A C 1
ATOM 3225 O O . PHE A 1 384 ? -6.095 -8.465 3.604 1.00 91.19 384 PHE A O 1
ATOM 3232 N N . PHE A 1 385 ? -5.886 -9.226 1.485 1.00 94.06 385 PHE A N 1
ATOM 3233 C CA . PHE A 1 385 ? -6.811 -8.294 0.868 1.00 94.06 385 PHE A CA 1
ATOM 3234 C C . PHE A 1 385 ? -7.751 -9.060 -0.061 1.00 94.06 385 PHE A C 1
ATOM 3236 O O . PHE A 1 385 ? -7.310 -9.979 -0.760 1.00 94.06 385 PHE A O 1
ATOM 3243 N N . SER A 1 386 ? -9.026 -8.678 -0.089 1.00 93.38 386 SER A N 1
ATOM 3244 C CA . SER A 1 386 ? -10.023 -9.276 -0.983 1.00 93.38 386 SER A CA 1
ATOM 3245 C C . SER A 1 386 ? -9.670 -9.047 -2.460 1.00 93.38 386 SER A C 1
ATOM 3247 O O . SER A 1 386 ? -8.780 -8.261 -2.803 1.00 93.38 386 SER A O 1
ATOM 3249 N N . LYS A 1 387 ? -10.439 -9.647 -3.371 1.00 92.25 387 LYS A N 1
ATOM 3250 C CA . LYS A 1 387 ? -10.388 -9.344 -4.810 1.00 92.25 387 LYS A CA 1
ATOM 3251 C C . LYS A 1 387 ? -10.533 -7.849 -5.148 1.00 92.25 387 LYS A C 1
ATOM 3253 O O . LYS A 1 387 ? -9.921 -7.387 -6.109 1.00 92.25 387 LYS A O 1
ATOM 3258 N N . HIS A 1 388 ? -11.284 -7.079 -4.354 1.00 93.31 388 HIS A N 1
ATOM 3259 C CA . HIS A 1 388 ? -11.430 -5.622 -4.505 1.00 93.31 388 HIS A CA 1
ATOM 3260 C C . HIS A 1 388 ? -10.324 -4.830 -3.782 1.00 93.31 388 HIS A C 1
ATOM 3262 O O . HIS A 1 388 ? -10.278 -3.601 -3.859 1.00 93.31 388 HIS A O 1
ATOM 3268 N N . GLY A 1 389 ? -9.400 -5.520 -3.111 1.00 91.94 389 GLY A N 1
ATOM 3269 C CA . GLY A 1 389 ? -8.339 -4.927 -2.306 1.00 91.94 389 GLY A CA 1
ATOM 3270 C C . GLY A 1 389 ? -8.799 -4.449 -0.925 1.00 91.94 389 GLY A C 1
ATOM 3271 O O . GLY A 1 389 ? -8.036 -3.743 -0.266 1.00 91.94 389 GLY A O 1
ATOM 3272 N N . GLU A 1 390 ? -10.008 -4.827 -0.492 1.00 93.31 390 GLU A N 1
ATOM 3273 C CA . GLU A 1 390 ? -10.502 -4.581 0.872 1.00 93.31 390 GLU A CA 1
ATOM 3274 C C . GLU A 1 390 ? -9.547 -5.237 1.874 1.00 93.31 390 GLU A C 1
ATOM 3276 O O . GLU A 1 390 ? -9.115 -6.365 1.633 1.00 93.31 390 GLU A O 1
ATOM 3281 N N . PHE A 1 391 ? -9.184 -4.570 2.971 1.00 92.00 391 PHE A N 1
ATOM 3282 C CA . PHE A 1 391 ? -8.284 -5.184 3.958 1.00 92.00 391 PHE A CA 1
ATOM 3283 C C . PHE A 1 391 ? -9.044 -6.119 4.908 1.00 92.00 391 PHE A C 1
ATOM 3285 O O . PHE A 1 391 ? -10.028 -5.706 5.519 1.00 92.00 391 PHE A O 1
ATOM 3292 N N . GLU A 1 392 ? -8.556 -7.355 5.064 1.00 91.00 392 GLU A N 1
ATOM 3293 C CA . GLU A 1 392 ? -9.183 -8.362 5.930 1.00 91.00 392 GLU A CA 1
ATOM 3294 C C . GLU A 1 392 ? -8.402 -8.634 7.220 1.00 91.00 392 GLU A C 1
ATOM 3296 O O . GLU A 1 392 ? -8.949 -8.461 8.305 1.00 91.00 392 GLU A O 1
ATOM 3301 N N . GLU A 1 393 ? -7.151 -9.106 7.131 1.00 89.81 393 GLU A N 1
ATOM 3302 C CA . GLU A 1 393 ? -6.391 -9.520 8.320 1.00 89.81 393 GLU A CA 1
ATOM 3303 C C . GLU A 1 393 ? -4.863 -9.546 8.134 1.00 89.81 393 GLU A C 1
ATOM 3305 O O . GLU A 1 393 ? -4.336 -9.660 7.019 1.00 89.81 393 GLU A O 1
ATOM 3310 N N . VAL A 1 394 ? -4.148 -9.501 9.266 1.00 87.75 394 VAL A N 1
ATOM 3311 C CA . VAL A 1 394 ? -2.711 -9.790 9.378 1.00 87.75 394 VAL A CA 1
ATOM 3312 C C . VAL A 1 394 ? -2.471 -11.095 10.142 1.00 87.75 394 VAL A C 1
ATOM 3314 O O . VAL A 1 394 ? -2.679 -11.147 11.353 1.00 87.75 394 VAL A O 1
ATOM 3317 N N . ILE A 1 395 ? -1.907 -12.112 9.485 1.00 86.06 395 ILE A N 1
ATOM 3318 C CA . ILE A 1 395 ? -1.398 -13.316 10.166 1.00 86.06 395 ILE A CA 1
ATOM 3319 C C . ILE A 1 395 ? 0.103 -13.144 10.434 1.00 86.06 395 ILE A C 1
ATOM 3321 O O . ILE A 1 395 ? 0.882 -12.862 9.524 1.00 86.06 395 ILE A O 1
ATOM 3325 N N . ARG A 1 396 ? 0.532 -13.310 11.691 1.00 82.31 396 ARG A N 1
ATOM 3326 C CA . ARG A 1 396 ? 1.946 -13.209 12.105 1.00 82.31 396 ARG A CA 1
ATOM 3327 C C . ARG A 1 396 ? 2.625 -14.577 12.158 1.00 82.31 396 ARG A C 1
ATOM 3329 O O . ARG A 1 396 ? 2.026 -15.558 12.591 1.00 82.31 396 ARG A O 1
ATOM 3336 N N . PHE A 1 397 ? 3.908 -14.620 11.804 1.00 76.00 397 PHE A N 1
ATOM 3337 C CA . PHE A 1 397 ? 4.781 -15.778 12.002 1.00 76.00 397 PHE A CA 1
ATOM 3338 C C . PHE A 1 397 ? 6.224 -15.339 12.305 1.00 76.00 397 PHE A C 1
ATOM 3340 O O . PHE A 1 397 ? 6.600 -14.186 12.100 1.00 76.00 397 PHE A O 1
ATOM 3347 N N . TYR A 1 398 ? 7.054 -16.250 12.808 1.00 75.50 398 TYR A N 1
ATOM 3348 C CA . TYR A 1 398 ? 8.444 -15.972 13.183 1.00 75.50 398 TYR A CA 1
ATOM 3349 C C . TYR A 1 398 ? 9.348 -16.964 12.436 1.00 75.50 398 TYR A C 1
ATOM 3351 O O . TYR A 1 398 ? 9.515 -18.079 12.919 1.00 75.50 398 TYR A O 1
ATOM 3359 N N . PRO A 1 399 ? 9.845 -16.616 11.230 1.00 67.19 399 PRO A N 1
ATOM 3360 C CA . PRO A 1 399 ? 10.459 -17.595 10.341 1.00 67.19 399 PRO A CA 1
ATOM 3361 C C . PRO A 1 399 ? 11.908 -17.929 10.711 1.00 67.19 399 PRO A C 1
ATOM 3363 O O . PRO A 1 399 ? 12.725 -17.035 10.961 1.00 67.19 399 PRO A O 1
ATOM 3366 N N . GLU A 1 400 ? 12.275 -19.207 10.644 1.00 58.97 400 GLU A N 1
ATOM 3367 C CA . GLU A 1 400 ? 13.639 -19.672 10.940 1.00 58.97 400 GLU A CA 1
ATOM 3368 C C . GLU A 1 400 ? 14.639 -19.428 9.786 1.00 58.97 400 GLU A C 1
ATOM 3370 O O . GLU A 1 400 ? 15.818 -19.768 9.888 1.00 58.97 400 GLU A O 1
ATOM 3375 N N . GLY A 1 401 ? 14.227 -18.756 8.701 1.00 64.06 401 GLY A N 1
ATOM 3376 C CA . GLY A 1 401 ? 15.096 -18.460 7.558 1.00 64.06 401 GLY A CA 1
ATOM 3377 C C . GLY A 1 401 ? 14.711 -17.236 6.718 1.00 64.06 401 GLY A C 1
ATOM 3378 O O . GLY A 1 401 ? 13.818 -16.459 7.042 1.00 64.06 401 GLY A O 1
ATOM 3379 N N . GLU A 1 402 ? 15.415 -17.072 5.591 1.00 58.06 402 GLU A N 1
ATOM 3380 C CA . GLU A 1 402 ? 14.980 -16.202 4.479 1.00 58.06 402 GLU A CA 1
ATOM 3381 C C . GLU A 1 402 ? 13.930 -16.878 3.571 1.00 58.06 402 GLU A C 1
ATOM 3383 O O . GLU A 1 402 ? 13.370 -16.240 2.675 1.00 58.06 402 GLU A O 1
ATOM 3388 N N . LYS A 1 403 ? 13.721 -18.180 3.797 1.00 67.06 403 LYS A N 1
ATOM 3389 C CA . LYS A 1 403 ? 12.781 -19.084 3.132 1.00 67.06 403 LYS A CA 1
ATOM 3390 C C . LYS A 1 403 ? 11.622 -19.344 4.088 1.00 67.06 403 LYS A C 1
ATOM 3392 O O . LYS A 1 403 ? 11.875 -19.454 5.284 1.00 67.06 403 LYS A O 1
ATOM 3397 N N . ILE A 1 404 ? 10.408 -19.459 3.557 1.00 69.12 404 ILE A N 1
ATOM 3398 C CA . ILE A 1 404 ? 9.211 -19.820 4.326 1.00 69.12 404 ILE A CA 1
ATOM 3399 C C . ILE A 1 404 ? 8.986 -21.325 4.197 1.00 69.12 404 ILE A C 1
ATOM 3401 O O . ILE A 1 404 ? 8.852 -21.805 3.074 1.00 69.12 404 ILE A O 1
ATOM 3405 N N . ARG A 1 405 ? 8.958 -22.060 5.318 1.00 71.44 405 ARG A N 1
ATOM 3406 C CA . ARG A 1 405 ? 8.950 -23.540 5.322 1.00 71.44 405 ARG A CA 1
ATOM 3407 C C . ARG A 1 405 ? 7.918 -24.136 6.283 1.00 71.44 405 ARG A C 1
ATOM 3409 O O . ARG A 1 405 ? 7.613 -23.551 7.319 1.00 71.44 405 ARG A O 1
ATOM 3416 N N . GLY A 1 406 ? 7.407 -25.332 5.982 1.00 74.75 406 GLY A N 1
ATOM 3417 C CA . GLY A 1 406 ? 6.596 -26.133 6.917 1.00 74.75 406 GLY A CA 1
ATOM 3418 C C . GLY A 1 406 ? 5.395 -25.385 7.520 1.00 74.75 406 GLY A C 1
ATOM 3419 O O . GLY A 1 406 ? 4.496 -24.954 6.799 1.00 74.75 406 GLY A O 1
ATOM 3420 N N . GLU A 1 407 ? 5.368 -25.207 8.847 1.00 75.00 407 GLU A N 1
ATOM 3421 C CA . GLU A 1 407 ? 4.306 -24.440 9.525 1.00 75.00 407 GLU A CA 1
ATOM 3422 C C . GLU A 1 407 ? 4.197 -22.981 9.062 1.00 75.00 407 GLU A C 1
ATOM 3424 O O . GLU A 1 407 ? 3.124 -22.382 9.137 1.00 75.00 407 GLU A O 1
ATOM 3429 N N . GLU A 1 408 ? 5.298 -22.379 8.616 1.00 81.00 408 GLU A N 1
ATOM 3430 C CA . GLU A 1 408 ? 5.316 -20.998 8.145 1.00 81.00 408 GLU A CA 1
ATOM 3431 C C . GLU A 1 408 ? 4.531 -20.876 6.830 1.00 81.00 408 GLU A C 1
ATOM 3433 O O . GLU A 1 408 ? 3.819 -19.893 6.639 1.00 81.00 408 GLU A O 1
ATOM 3438 N N . LEU A 1 409 ? 4.561 -21.910 5.974 1.00 81.88 409 LEU A N 1
ATOM 3439 C CA . LEU A 1 409 ? 3.717 -21.986 4.775 1.00 81.88 409 LEU A CA 1
ATOM 3440 C C . LEU A 1 409 ? 2.237 -22.081 5.146 1.00 81.88 409 LEU A C 1
ATOM 3442 O O . LEU A 1 409 ? 1.424 -21.434 4.499 1.00 81.88 409 LEU A O 1
ATOM 3446 N N . ARG A 1 410 ? 1.881 -22.787 6.230 1.00 86.12 410 ARG A N 1
ATOM 3447 C CA . ARG A 1 410 ? 0.499 -22.799 6.742 1.00 86.12 410 ARG A CA 1
ATOM 3448 C C . ARG A 1 410 ? 0.056 -21.436 7.290 1.00 86.12 410 ARG A C 1
ATOM 3450 O O . ARG A 1 410 ? -1.113 -21.093 7.183 1.00 86.12 410 ARG A O 1
ATOM 3457 N N . LYS A 1 411 ? 0.975 -20.633 7.836 1.00 85.31 411 LYS A N 1
ATOM 3458 C CA . LYS A 1 411 ? 0.703 -19.257 8.311 1.00 85.31 411 LYS A CA 1
ATOM 3459 C C . LYS A 1 411 ? 0.725 -18.221 7.166 1.00 85.31 411 LYS A C 1
ATOM 3461 O O . LYS A 1 411 ? 0.156 -17.137 7.298 1.00 85.31 411 LYS A O 1
ATOM 3466 N N . LEU A 1 412 ? 1.347 -18.554 6.031 1.00 86.00 412 LEU A N 1
ATOM 3467 C CA . LEU A 1 412 ? 1.290 -17.792 4.777 1.00 86.00 412 LEU A CA 1
ATOM 3468 C C . LEU A 1 412 ? 0.033 -18.121 3.952 1.00 86.00 412 LEU A C 1
ATOM 3470 O O . LEU A 1 412 ? -0.554 -17.234 3.339 1.00 86.00 412 LEU A O 1
ATOM 3474 N N . LEU A 1 413 ? -0.365 -19.393 3.928 1.00 90.88 413 LEU A N 1
ATOM 3475 C CA . LEU A 1 413 ? -1.442 -19.939 3.108 1.00 90.88 413 LEU A CA 1
ATOM 3476 C C . LEU A 1 413 ? -2.339 -20.883 3.935 1.00 90.88 413 LEU A C 1
ATOM 3478 O O . LEU A 1 413 ? -2.305 -22.090 3.707 1.00 90.88 413 LEU A O 1
ATOM 3482 N N . PRO A 1 414 ? -3.132 -20.369 4.895 1.00 91.88 414 PRO A N 1
ATOM 3483 C CA . PRO A 1 414 ? -4.008 -21.187 5.739 1.00 91.88 414 PRO A CA 1
ATOM 3484 C C . PRO A 1 414 ? -5.037 -21.960 4.890 1.00 91.88 414 PRO A C 1
ATOM 3486 O O . PRO A 1 414 ? -5.908 -21.329 4.280 1.00 91.88 414 PRO A O 1
ATOM 3489 N N . PRO A 1 415 ? -4.985 -23.308 4.832 1.00 91.88 415 PRO A N 1
ATOM 3490 C CA . PRO A 1 415 ? -5.877 -24.096 3.980 1.00 91.88 415 PRO A CA 1
ATOM 3491 C C . PRO A 1 415 ? -7.347 -23.878 4.323 1.00 91.88 415 PRO A C 1
ATOM 3493 O O . PRO A 1 415 ? -8.159 -23.672 3.429 1.00 91.88 415 PRO A O 1
ATOM 3496 N N . GLU A 1 416 ? -7.653 -23.782 5.619 1.00 93.12 416 GLU A N 1
ATOM 3497 C CA . GLU A 1 416 ? -8.976 -23.445 6.155 1.00 93.12 416 GLU A CA 1
ATOM 3498 C C . GLU A 1 416 ? -9.608 -22.148 5.595 1.00 93.12 416 GLU A C 1
ATOM 3500 O O . GLU A 1 416 ? -10.821 -21.975 5.706 1.00 93.12 416 GLU A O 1
ATOM 3505 N N . LYS A 1 417 ? -8.823 -21.259 4.966 1.00 92.69 417 LYS A N 1
ATOM 3506 C CA . LYS A 1 417 ? -9.305 -20.064 4.248 1.00 92.69 417 LYS A CA 1
ATOM 3507 C C . LYS A 1 417 ? -9.108 -20.145 2.726 1.00 92.69 417 LYS A C 1
ATOM 3509 O O . LYS A 1 417 ? -9.866 -19.523 1.981 1.00 92.69 417 LYS A O 1
ATOM 3514 N N . LEU A 1 418 ? -8.073 -20.851 2.258 1.00 95.12 418 LEU A N 1
ATOM 3515 C CA . LEU A 1 418 ? -7.570 -20.758 0.878 1.00 95.12 418 LEU A CA 1
ATOM 3516 C C . LEU A 1 418 ? -7.736 -22.025 0.022 1.00 95.12 418 LEU A C 1
ATOM 3518 O O . LEU A 1 418 ? -7.365 -22.001 -1.152 1.00 95.12 418 LEU A O 1
ATOM 3522 N N . GLU A 1 419 ? -8.275 -23.123 0.554 1.00 95.06 419 GLU A N 1
ATOM 3523 C CA . GLU A 1 419 ? -8.494 -24.339 -0.240 1.00 95.06 419 GLU A CA 1
ATOM 3524 C C . GLU A 1 419 ? -9.393 -24.055 -1.462 1.00 95.06 419 GLU A C 1
ATOM 3526 O O . GLU A 1 419 ? -10.432 -23.402 -1.352 1.00 95.06 419 GLU A O 1
ATOM 3531 N N . ASN A 1 420 ? -9.004 -24.548 -2.644 1.00 94.19 420 ASN A N 1
ATOM 3532 C CA . ASN A 1 420 ? -9.689 -24.342 -3.937 1.00 94.19 420 ASN A CA 1
ATOM 3533 C C . ASN A 1 420 ? -9.697 -22.889 -4.489 1.00 94.19 420 ASN A C 1
ATOM 3535 O O . ASN A 1 420 ? -10.214 -22.655 -5.593 1.00 94.19 420 ASN A O 1
ATOM 3539 N N . LYS A 1 421 ? -9.106 -21.923 -3.768 1.00 95.38 421 LYS A N 1
ATOM 3540 C CA . LYS A 1 421 ? -9.086 -20.483 -4.096 1.00 95.38 421 LYS A CA 1
ATOM 3541 C C . LYS A 1 421 ? -7.979 -20.095 -5.080 1.00 95.38 421 LYS A C 1
ATOM 3543 O O . LYS A 1 421 ? -6.955 -20.777 -5.173 1.00 95.38 421 LYS A O 1
ATOM 3548 N N . THR A 1 422 ? -8.154 -18.966 -5.773 1.00 95.38 422 THR A N 1
ATOM 3549 C CA . THR A 1 422 ? -7.088 -18.332 -6.567 1.00 95.38 422 THR A CA 1
ATOM 3550 C C . THR A 1 422 ? -6.475 -17.137 -5.845 1.00 95.38 422 THR A C 1
ATOM 3552 O O . THR A 1 422 ? -7.163 -16.185 -5.474 1.00 95.38 422 THR A O 1
ATOM 3555 N N . ILE A 1 423 ? -5.153 -17.182 -5.676 1.00 95.44 423 ILE A N 1
ATOM 3556 C CA . ILE A 1 423 ? -4.377 -16.293 -4.810 1.00 95.44 423 ILE A CA 1
ATOM 3557 C C . ILE A 1 423 ? -3.271 -15.605 -5.613 1.00 95.44 423 ILE A C 1
ATOM 3559 O O . ILE A 1 423 ? -2.487 -16.274 -6.290 1.00 95.44 423 ILE A O 1
ATOM 3563 N N . VAL A 1 424 ? -3.138 -14.285 -5.481 1.00 95.56 424 VAL A N 1
ATOM 3564 C CA . VAL A 1 424 ? -1.989 -13.525 -5.996 1.00 95.56 424 VAL A CA 1
ATOM 3565 C C . VAL A 1 424 ? -1.075 -13.123 -4.836 1.00 95.56 424 VAL A C 1
ATOM 3567 O O . VAL A 1 424 ? -1.444 -12.283 -4.018 1.00 95.56 424 VAL A O 1
ATOM 3570 N N . ILE A 1 425 ? 0.133 -13.690 -4.758 1.00 94.31 425 ILE A N 1
ATOM 3571 C CA . ILE A 1 425 ? 1.122 -13.350 -3.721 1.00 94.31 425 ILE A CA 1
ATOM 3572 C C . ILE A 1 425 ? 2.128 -12.323 -4.253 1.00 94.31 425 ILE A C 1
ATOM 3574 O O . ILE A 1 425 ? 2.830 -12.583 -5.228 1.00 94.31 425 ILE A O 1
ATOM 3578 N N . HIS A 1 426 ? 2.280 -11.192 -3.562 1.00 94.25 426 HIS A N 1
ATOM 3579 C CA . HIS A 1 426 ? 3.301 -10.174 -3.826 1.00 94.25 426 HIS A CA 1
ATOM 3580 C C . HIS A 1 426 ? 4.416 -10.208 -2.756 1.00 94.25 426 HIS A C 1
ATOM 3582 O O . HIS A 1 426 ? 4.201 -9.769 -1.624 1.00 94.25 426 HIS A O 1
ATOM 3588 N N . ARG A 1 427 ? 5.631 -10.646 -3.127 1.00 87.88 427 ARG A N 1
ATOM 3589 C CA . ARG A 1 427 ? 6.846 -10.612 -2.274 1.00 87.88 427 ARG A CA 1
ATOM 3590 C C . ARG A 1 427 ? 7.770 -9.457 -2.679 1.00 87.88 427 ARG A C 1
ATOM 3592 O O . ARG A 1 427 ? 7.988 -9.213 -3.868 1.00 87.88 427 ARG A O 1
ATOM 3599 N N . ASP A 1 428 ? 8.381 -8.776 -1.709 1.00 84.44 428 ASP A N 1
ATOM 3600 C CA . ASP A 1 428 ? 9.490 -7.844 -1.976 1.00 84.44 428 ASP A CA 1
ATOM 3601 C C . ASP A 1 428 ? 10.773 -8.595 -2.388 1.00 84.44 428 ASP A C 1
ATOM 3603 O O . ASP A 1 428 ? 11.154 -9.601 -1.793 1.00 84.44 428 ASP A O 1
ATOM 3607 N N . GLY A 1 429 ? 11.485 -8.078 -3.390 1.00 78.88 429 GLY A N 1
ATOM 3608 C CA . GLY A 1 429 ? 12.834 -8.531 -3.729 1.00 78.88 429 GLY A CA 1
ATOM 3609 C C . GLY A 1 429 ? 12.906 -9.485 -4.922 1.00 78.88 429 GLY A C 1
ATOM 3610 O O . GLY A 1 429 ? 12.771 -9.049 -6.066 1.00 78.88 429 GLY A O 1
ATOM 3611 N N . ARG A 1 430 ? 13.267 -10.749 -4.669 1.00 72.56 430 ARG A N 1
ATOM 3612 C CA . ARG A 1 430 ? 13.533 -11.804 -5.667 1.00 72.56 430 ARG A CA 1
ATOM 3613 C C . ARG A 1 430 ? 13.138 -13.171 -5.103 1.00 72.56 430 ARG A C 1
ATOM 3615 O O . ARG A 1 430 ? 13.097 -13.325 -3.882 1.00 72.56 430 ARG A O 1
ATOM 3622 N N . GLY A 1 431 ? 12.906 -14.131 -5.994 1.00 66.31 431 GLY A N 1
ATOM 3623 C CA . GLY A 1 431 ? 12.718 -15.533 -5.635 1.00 66.31 431 GLY A CA 1
ATOM 3624 C C . GLY A 1 431 ? 14.015 -16.277 -5.361 1.00 66.31 431 GLY A C 1
ATOM 3625 O O . GLY A 1 431 ? 15.083 -15.877 -5.830 1.00 66.31 431 GLY A O 1
ATOM 3626 N N . LEU A 1 432 ? 13.865 -17.364 -4.612 1.00 67.56 432 LEU A N 1
ATOM 3627 C CA . LEU A 1 432 ? 14.820 -18.455 -4.457 1.00 67.56 432 LEU A CA 1
ATOM 3628 C C . LEU A 1 432 ? 14.158 -19.701 -5.058 1.00 67.56 432 LEU A C 1
ATOM 3630 O O . LEU A 1 432 ? 12.943 -19.856 -4.918 1.00 67.56 432 LEU A O 1
ATOM 3634 N N . SER A 1 433 ? 14.914 -20.561 -5.740 1.00 70.88 433 SER A N 1
ATOM 3635 C CA . SER A 1 433 ? 14.340 -21.702 -6.469 1.00 70.88 433 SER A CA 1
ATOM 3636 C C . SER A 1 433 ? 13.565 -22.648 -5.549 1.00 70.88 433 SER A C 1
ATOM 3638 O O . SER A 1 433 ? 12.454 -23.052 -5.879 1.00 70.88 433 SER A O 1
ATOM 3640 N N . GLU A 1 434 ? 14.094 -22.915 -4.355 1.00 73.31 434 GLU A N 1
ATOM 3641 C CA . GLU A 1 434 ? 13.517 -23.894 -3.427 1.00 73.31 434 GLU A CA 1
ATOM 3642 C C . GLU A 1 434 ? 12.227 -23.368 -2.770 1.00 73.31 434 GLU A C 1
ATOM 3644 O O . GLU A 1 434 ? 11.323 -24.133 -2.456 1.00 73.31 434 GLU A O 1
ATOM 3649 N N . GLU A 1 435 ? 12.086 -22.045 -2.627 1.00 79.25 435 GLU A N 1
ATOM 3650 C CA . GLU A 1 435 ? 10.840 -21.420 -2.155 1.00 79.25 435 GLU A CA 1
ATOM 3651 C C . GLU A 1 435 ? 9.692 -21.610 -3.160 1.00 79.25 435 GLU A C 1
ATOM 3653 O O . GLU A 1 435 ? 8.538 -21.770 -2.765 1.00 79.25 435 GLU A O 1
ATOM 3658 N N . ILE A 1 436 ? 9.998 -21.620 -4.461 1.00 85.06 436 ILE A N 1
ATOM 3659 C CA . ILE A 1 436 ? 9.009 -21.868 -5.519 1.00 85.06 436 ILE A CA 1
ATOM 3660 C C . ILE A 1 436 ? 8.573 -23.340 -5.499 1.00 85.06 436 ILE A C 1
ATOM 3662 O O . ILE A 1 436 ? 7.401 -23.631 -5.733 1.00 85.06 436 ILE A O 1
ATOM 3666 N N . GLU A 1 437 ? 9.488 -24.260 -5.192 1.00 87.44 437 GLU A N 1
ATOM 3667 C CA . GLU A 1 437 ? 9.207 -25.693 -5.055 1.00 87.44 437 GLU A CA 1
ATOM 3668 C C . GLU A 1 437 ? 8.351 -25.985 -3.816 1.00 87.44 437 GLU A C 1
ATOM 3670 O O . GLU A 1 437 ? 7.286 -26.589 -3.947 1.00 87.44 437 GLU A O 1
ATOM 3675 N N . GLU A 1 438 ? 8.725 -25.455 -2.649 1.00 87.81 438 GLU A N 1
ATOM 3676 C CA . GLU A 1 438 ? 7.948 -25.590 -1.409 1.00 87.81 438 GLU A CA 1
ATOM 3677 C C . GLU A 1 438 ? 6.530 -24.994 -1.553 1.00 87.81 438 GLU A C 1
ATOM 3679 O O . GLU A 1 438 ? 5.540 -25.629 -1.179 1.00 87.81 438 GLU A O 1
ATOM 3684 N N . LEU A 1 439 ? 6.387 -23.822 -2.193 1.00 90.12 439 LEU A N 1
ATOM 3685 C CA . LEU A 1 439 ? 5.075 -23.240 -2.516 1.00 90.12 439 LEU A CA 1
ATOM 3686 C C . LEU A 1 439 ? 4.267 -24.092 -3.509 1.00 90.12 439 LEU A C 1
ATOM 3688 O O . LEU A 1 439 ? 3.038 -24.131 -3.422 1.00 90.12 439 LEU A O 1
ATOM 3692 N N . LYS A 1 440 ? 4.922 -24.772 -4.455 1.00 91.75 440 LYS A N 1
ATOM 3693 C CA . LYS A 1 440 ? 4.288 -25.627 -5.474 1.00 91.75 440 LYS A CA 1
ATOM 3694 C C . LYS A 1 440 ? 3.769 -26.938 -4.892 1.00 91.75 440 LYS A C 1
ATOM 3696 O O . LYS A 1 440 ? 2.675 -27.360 -5.257 1.00 91.75 440 LYS A O 1
ATOM 3701 N N . GLU A 1 441 ? 4.506 -27.560 -3.979 1.00 91.88 441 GLU A N 1
ATOM 3702 C CA . GLU A 1 441 ? 4.035 -28.745 -3.255 1.00 91.88 441 GLU A CA 1
ATOM 3703 C C . GLU A 1 441 ? 2.884 -28.392 -2.306 1.00 91.88 441 GLU A C 1
ATOM 3705 O O . GLU A 1 441 ? 1.843 -29.058 -2.314 1.00 91.88 441 GLU A O 1
ATOM 3710 N N . TYR A 1 442 ? 3.017 -27.292 -1.558 1.00 92.38 442 TYR A N 1
ATOM 3711 C CA . TYR A 1 442 ? 1.989 -26.837 -0.624 1.00 92.38 442 TYR A CA 1
ATOM 3712 C C . TYR A 1 442 ? 0.676 -26.469 -1.332 1.00 92.38 442 TYR A C 1
ATOM 3714 O O . TYR A 1 442 ? -0.390 -26.975 -0.981 1.00 92.38 442 TYR A O 1
ATOM 3722 N N . SER A 1 443 ? 0.745 -25.633 -2.373 1.00 93.38 443 SER A N 1
ATOM 3723 C CA . SER A 1 443 ? -0.437 -25.215 -3.140 1.00 93.38 443 SER A CA 1
ATOM 3724 C C . SER A 1 443 ? -1.124 -26.382 -3.853 1.00 93.38 443 SER A C 1
ATOM 3726 O O . SER A 1 443 ? -2.351 -26.453 -3.836 1.00 93.38 443 SER A O 1
ATOM 3728 N N . LYS A 1 444 ? -0.365 -27.347 -4.394 1.00 94.50 444 LYS A N 1
ATOM 3729 C CA . LYS A 1 444 ? -0.925 -28.585 -4.960 1.00 94.50 444 LYS A CA 1
ATOM 3730 C C . LYS A 1 444 ? -1.668 -29.418 -3.909 1.00 94.50 444 LYS A C 1
ATOM 3732 O O . LYS A 1 444 ? -2.722 -29.965 -4.219 1.00 94.50 444 LYS A O 1
ATOM 3737 N N . THR A 1 445 ? -1.135 -29.511 -2.690 1.00 94.00 445 THR A N 1
ATOM 3738 C CA . THR A 1 445 ? -1.714 -30.317 -1.597 1.00 94.00 445 THR A CA 1
ATOM 3739 C C . THR A 1 445 ? -3.102 -29.820 -1.187 1.00 94.00 445 THR A C 1
ATOM 3741 O O . THR A 1 4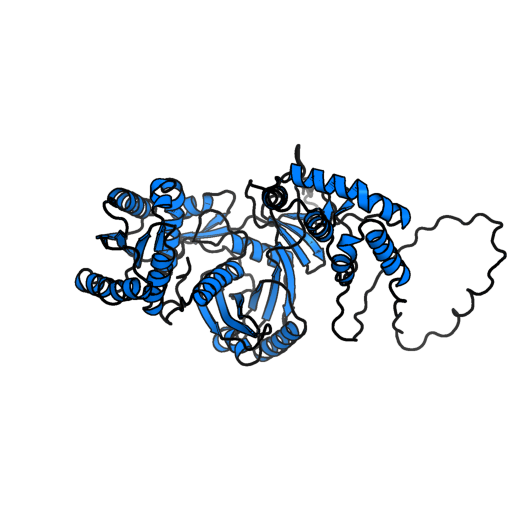45 ? -3.990 -30.630 -0.948 1.00 94.00 445 THR A O 1
ATOM 3744 N N . TRP A 1 446 ? -3.306 -28.501 -1.175 1.00 94.56 446 TRP A N 1
ATOM 3745 C CA . TRP A 1 446 ? -4.556 -27.851 -0.752 1.00 94.56 446 TRP A CA 1
ATOM 3746 C C . TRP A 1 446 ? -5.361 -27.248 -1.921 1.00 94.56 446 TRP A C 1
ATOM 3748 O O . TRP A 1 446 ? -6.161 -26.334 -1.734 1.00 94.56 446 TRP A O 1
ATOM 3758 N N . ASN A 1 447 ? -5.114 -27.718 -3.151 1.00 95.19 447 ASN A N 1
ATOM 3759 C CA . ASN A 1 447 ? -5.742 -27.248 -4.395 1.00 95.19 447 ASN A CA 1
ATOM 3760 C C . ASN A 1 447 ? -5.791 -25.708 -4.565 1.00 95.19 447 ASN A C 1
ATOM 3762 O O . ASN A 1 447 ? -6.726 -25.151 -5.142 1.00 95.19 447 ASN A O 1
ATOM 3766 N N . ILE A 1 448 ? -4.781 -25.005 -4.052 1.00 95.88 448 ILE A N 1
ATOM 3767 C CA . ILE A 1 448 ? -4.658 -23.549 -4.151 1.00 95.88 448 ILE A CA 1
ATOM 3768 C C . ILE A 1 448 ? -4.095 -23.218 -5.536 1.00 95.88 448 ILE A C 1
ATOM 3770 O O . ILE A 1 448 ? -3.080 -23.783 -5.952 1.00 95.88 448 ILE A O 1
ATOM 3774 N N . LYS A 1 449 ? -4.725 -22.288 -6.255 1.00 95.75 449 LYS A N 1
ATOM 3775 C CA . LYS A 1 449 ? -4.230 -21.763 -7.537 1.00 95.75 449 LYS A CA 1
ATOM 3776 C C . LYS A 1 449 ? -3.400 -20.518 -7.241 1.00 95.75 449 LYS A C 1
ATOM 3778 O O . LYS A 1 449 ? -3.935 -19.535 -6.733 1.00 95.75 449 LYS A O 1
ATOM 3783 N N . LEU A 1 450 ? -2.100 -20.542 -7.520 1.00 94.88 450 LEU A N 1
ATOM 3784 C CA . LEU A 1 450 ? -1.174 -19.521 -7.029 1.00 94.88 450 LEU A CA 1
ATOM 3785 C C . LEU A 1 450 ? -0.516 -18.717 -8.162 1.00 94.88 450 LEU A C 1
ATOM 3787 O O . LEU A 1 450 ? 0.105 -19.250 -9.076 1.00 94.88 450 LEU A O 1
ATOM 3791 N N . HIS A 1 451 ? -0.591 -17.397 -8.056 1.00 95.19 451 HIS A N 1
ATOM 3792 C CA . HIS A 1 451 ? 0.100 -16.430 -8.898 1.00 95.19 451 HIS A CA 1
ATOM 3793 C C . HIS A 1 451 ? 1.153 -15.695 -8.067 1.00 95.19 451 HIS A C 1
ATOM 3795 O O . HIS A 1 451 ? 0.846 -14.761 -7.329 1.00 95.19 451 HIS A O 1
ATOM 3801 N N . LEU A 1 452 ? 2.408 -16.131 -8.161 1.00 94.25 452 LEU A N 1
ATOM 3802 C CA . LEU A 1 452 ? 3.513 -15.554 -7.403 1.00 94.25 452 LEU A CA 1
ATOM 3803 C C . LEU A 1 452 ? 4.152 -14.396 -8.179 1.00 94.25 452 LEU A C 1
ATOM 3805 O O . LEU A 1 452 ? 4.484 -14.520 -9.359 1.00 94.25 452 LEU A O 1
ATOM 3809 N N . VAL A 1 453 ? 4.330 -13.261 -7.506 1.00 94.81 453 VAL A N 1
ATOM 3810 C CA . VAL A 1 453 ? 4.842 -12.017 -8.085 1.00 94.81 453 VAL A CA 1
ATOM 3811 C C . VAL A 1 453 ? 5.970 -11.465 -7.216 1.00 94.81 453 VAL A C 1
ATOM 3813 O O . VAL A 1 453 ? 5.769 -11.059 -6.068 1.00 94.81 453 VAL A O 1
ATOM 3816 N N . TYR A 1 454 ? 7.169 -11.388 -7.786 1.00 91.69 454 TYR A N 1
ATOM 3817 C CA . TYR A 1 454 ? 8.330 -10.766 -7.157 1.00 91.69 454 TYR A CA 1
ATOM 3818 C C . TYR A 1 454 ? 8.449 -9.300 -7.581 1.00 91.69 454 TYR A C 1
ATOM 3820 O O . TYR A 1 454 ? 8.541 -8.979 -8.770 1.00 91.69 454 TYR A O 1
ATOM 3828 N N . ILE A 1 455 ? 8.471 -8.397 -6.597 1.00 92.00 455 ILE A N 1
ATOM 3829 C CA . ILE A 1 455 ? 8.448 -6.946 -6.808 1.00 92.00 455 ILE A CA 1
ATOM 3830 C C . ILE A 1 455 ? 9.723 -6.321 -6.241 1.00 92.00 455 ILE A C 1
ATOM 3832 O O . ILE A 1 455 ? 9.837 -6.022 -5.053 1.00 92.00 455 ILE A O 1
ATOM 3836 N N . ALA A 1 456 ? 10.698 -6.060 -7.110 1.00 87.75 456 ALA A N 1
ATOM 3837 C CA . ALA A 1 456 ? 11.940 -5.408 -6.716 1.00 87.75 456 ALA A CA 1
ATOM 3838 C C . ALA A 1 456 ? 11.757 -3.880 -6.682 1.00 87.75 456 ALA A C 1
ATOM 3840 O O . ALA A 1 456 ? 11.740 -3.208 -7.718 1.00 87.75 456 ALA A O 1
ATOM 3841 N N . LYS A 1 457 ? 11.669 -3.312 -5.471 1.00 85.31 457 LYS A N 1
ATOM 3842 C CA . LYS A 1 457 ? 11.341 -1.891 -5.209 1.00 85.31 457 LYS A CA 1
ATOM 3843 C C . LYS A 1 457 ? 12.390 -0.879 -5.694 1.00 85.31 457 LYS A C 1
ATOM 3845 O O . LYS A 1 457 ? 12.084 0.302 -5.895 1.00 85.31 457 LYS A O 1
ATOM 3850 N N . ARG A 1 458 ? 13.642 -1.315 -5.860 1.00 77.06 458 ARG A N 1
ATOM 3851 C CA . ARG A 1 458 ? 14.790 -0.495 -6.293 1.00 77.06 458 ARG A CA 1
ATOM 3852 C C . ARG A 1 458 ? 15.545 -1.194 -7.432 1.00 77.06 458 ARG A C 1
ATOM 3854 O O . ARG A 1 458 ? 16.693 -1.591 -7.232 1.00 77.06 458 ARG A O 1
ATOM 3861 N N . PRO A 1 459 ? 14.939 -1.349 -8.625 1.00 75.50 459 PRO A N 1
ATOM 3862 C CA . PRO A 1 459 ? 15.680 -1.840 -9.772 1.00 75.50 459 PRO A CA 1
ATOM 3863 C C . PRO A 1 459 ? 16.792 -0.845 -10.096 1.00 75.50 459 PRO A C 1
ATOM 3865 O O . PRO A 1 459 ? 16.691 0.365 -9.830 1.00 75.50 459 PRO A O 1
ATOM 3868 N N . THR A 1 460 ? 17.846 -1.349 -10.724 1.00 68.31 460 THR A N 1
ATOM 3869 C CA . THR A 1 460 ? 18.817 -0.479 -11.372 1.00 68.31 460 THR A CA 1
ATOM 3870 C C . THR A 1 460 ? 18.089 0.363 -12.423 1.00 68.31 460 THR A C 1
ATOM 3872 O O . THR A 1 460 ? 18.077 1.586 -12.281 1.00 68.31 460 THR A O 1
ATOM 3875 N N . VAL A 1 461 ? 17.400 -0.279 -13.376 1.00 73.31 461 VAL A N 1
ATOM 3876 C CA . VAL A 1 461 ? 16.734 0.311 -14.558 1.00 73.31 461 VAL A CA 1
ATOM 3877 C C . VAL A 1 461 ? 15.976 1.626 -14.288 1.00 73.31 461 VAL A C 1
ATOM 3879 O O . VAL A 1 461 ? 15.361 1.831 -13.236 1.00 73.31 461 VAL A O 1
ATOM 3882 N N . ARG A 1 462 ? 16.017 2.536 -15.264 1.00 78.00 462 ARG A N 1
ATOM 3883 C CA . ARG A 1 462 ? 15.191 3.749 -15.375 1.00 78.00 462 ARG A CA 1
ATOM 3884 C C . ARG A 1 462 ? 14.489 3.725 -16.727 1.00 78.00 462 ARG A C 1
ATOM 3886 O O . ARG A 1 462 ? 15.044 3.181 -17.673 1.00 78.00 462 ARG A O 1
ATOM 3893 N N . ILE A 1 463 ? 13.317 4.343 -16.794 1.00 78.38 463 ILE A N 1
ATOM 3894 C CA . ILE A 1 463 ? 12.623 4.662 -18.042 1.00 78.38 463 ILE A CA 1
ATOM 3895 C C . ILE A 1 463 ? 12.537 6.190 -18.109 1.00 78.38 463 ILE A C 1
ATOM 3897 O O . ILE A 1 463 ? 12.405 6.850 -17.075 1.00 78.38 463 ILE A O 1
ATOM 3901 N N . PHE A 1 464 ? 12.642 6.737 -19.313 1.00 82.25 464 PHE A N 1
ATOM 3902 C CA . PHE A 1 464 ? 12.528 8.158 -19.619 1.00 82.25 464 PHE A CA 1
ATOM 3903 C C . PHE A 1 464 ? 11.453 8.336 -20.697 1.00 82.25 464 PHE A C 1
ATOM 3905 O O . PHE A 1 464 ? 11.276 7.443 -21.520 1.00 82.25 464 PHE A O 1
ATOM 3912 N N . LYS A 1 465 ? 10.760 9.478 -20.716 1.00 82.06 465 LYS A N 1
ATOM 3913 C CA . LYS A 1 465 ? 9.908 9.886 -21.845 1.00 82.06 465 LYS A CA 1
ATOM 3914 C C . LYS A 1 465 ? 10.569 11.070 -22.543 1.00 82.06 465 LYS A C 1
ATOM 3916 O O . LYS A 1 465 ? 10.912 12.045 -21.869 1.00 82.06 465 LYS A O 1
ATOM 3921 N N . LYS A 1 466 ? 10.754 10.995 -23.862 1.00 78.19 466 LYS A N 1
ATOM 3922 C CA . LYS A 1 466 ? 11.205 12.129 -24.675 1.00 78.19 466 LYS A CA 1
ATOM 3923 C C . LYS A 1 466 ? 10.012 12.870 -25.249 1.00 78.19 466 LYS A C 1
ATOM 3925 O O . LYS A 1 466 ? 9.123 12.285 -25.854 1.00 78.19 466 LYS A O 1
ATOM 3930 N N . GLU A 1 467 ? 10.034 14.176 -25.056 1.00 78.62 467 GLU A N 1
ATOM 3931 C CA . GLU A 1 467 ? 9.177 15.141 -25.733 1.00 78.62 467 GLU A CA 1
ATOM 3932 C C . GLU A 1 467 ? 10.107 16.260 -26.245 1.00 78.62 467 GLU A C 1
ATOM 3934 O O . GLU A 1 467 ? 11.234 15.985 -26.657 1.00 78.62 467 GLU A O 1
ATOM 3939 N N . LYS A 1 468 ? 9.720 17.539 -26.129 1.00 81.50 468 LYS A N 1
ATOM 3940 C CA . LYS A 1 468 ? 10.664 18.669 -26.280 1.00 81.50 468 LYS A CA 1
ATOM 3941 C C . LYS A 1 468 ? 11.815 18.635 -25.255 1.00 81.50 468 LYS A C 1
ATOM 3943 O O . LYS A 1 468 ? 12.847 19.260 -25.470 1.00 81.50 468 LYS A O 1
ATOM 3948 N N . THR A 1 469 ? 11.636 17.920 -24.143 1.00 83.12 469 THR A N 1
ATOM 3949 C CA . THR A 1 469 ? 12.655 17.632 -23.123 1.00 83.12 469 THR A CA 1
ATOM 3950 C C . THR A 1 469 ? 12.497 16.200 -22.612 1.00 83.12 469 THR A C 1
ATOM 3952 O O . THR A 1 469 ? 11.436 15.590 -22.765 1.00 83.12 469 THR A O 1
ATOM 3955 N N . ILE A 1 470 ? 13.546 15.657 -21.993 1.00 80.81 470 ILE A N 1
ATOM 3956 C CA . ILE A 1 470 ? 13.513 14.353 -21.324 1.00 80.81 470 ILE A CA 1
ATOM 3957 C C . ILE A 1 470 ? 12.840 14.494 -19.951 1.00 80.81 470 ILE A C 1
ATOM 3959 O O . ILE A 1 470 ? 13.281 15.278 -19.106 1.00 80.81 470 ILE A O 1
ATOM 3963 N N . LYS A 1 471 ? 11.795 13.696 -19.717 1.00 84.75 471 LYS A N 1
ATOM 3964 C CA . LYS A 1 471 ? 10.938 13.706 -18.520 1.00 84.75 471 LYS A CA 1
ATOM 3965 C C . LYS A 1 471 ? 10.860 12.322 -17.864 1.00 84.75 471 LYS A C 1
ATOM 3967 O O . LYS A 1 471 ? 11.315 11.321 -18.422 1.00 84.75 471 LYS A O 1
ATOM 3972 N N . ASN A 1 472 ? 10.263 12.265 -16.671 1.00 84.50 472 ASN A N 1
ATOM 3973 C CA . ASN A 1 472 ? 9.746 11.001 -16.144 1.00 84.50 472 ASN A CA 1
ATOM 3974 C C . ASN A 1 472 ? 8.586 10.526 -17.049 1.00 84.50 472 ASN A C 1
ATOM 3976 O O . ASN A 1 472 ? 7.796 11.366 -17.485 1.00 84.50 472 ASN A O 1
ATOM 3980 N N . PRO A 1 473 ? 8.471 9.219 -17.333 1.00 86.12 473 PRO A N 1
ATOM 3981 C CA . PRO A 1 473 ? 7.289 8.642 -17.969 1.00 86.12 473 PRO A CA 1
ATOM 3982 C C . PRO A 1 473 ? 6.051 8.737 -17.069 1.00 86.12 473 PRO A C 1
ATOM 3984 O O . PRO A 1 473 ? 6.155 8.865 -15.848 1.00 86.12 473 PRO A O 1
ATOM 3987 N N . GLU A 1 474 ? 4.877 8.636 -17.687 1.00 88.31 474 GLU A N 1
ATOM 3988 C CA . GLU A 1 474 ? 3.593 8.546 -16.990 1.00 88.31 474 GLU A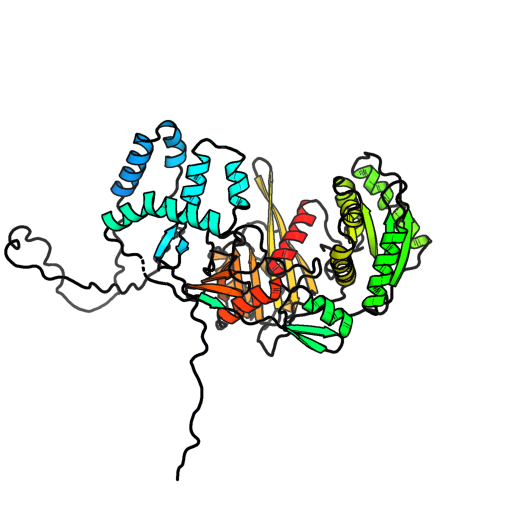 CA 1
ATOM 3989 C C . GLU A 1 474 ? 3.466 7.239 -16.196 1.00 88.31 474 GLU A C 1
ATOM 3991 O O . GLU A 1 474 ? 4.005 6.193 -16.573 1.00 88.31 474 GLU A O 1
ATOM 3996 N N . LYS A 1 475 ? 2.708 7.297 -15.096 1.00 91.38 475 LYS A N 1
ATOM 3997 C CA . LYS A 1 475 ? 2.320 6.116 -14.322 1.00 91.38 475 LYS A CA 1
ATOM 3998 C C . LYS A 1 475 ? 1.481 5.171 -15.201 1.00 91.38 475 LYS A C 1
ATOM 4000 O O . LYS A 1 475 ? 0.649 5.626 -15.980 1.00 91.38 475 LYS A O 1
ATOM 4005 N N . GLY A 1 476 ? 1.737 3.869 -15.092 1.00 93.06 476 GLY A N 1
ATOM 4006 C CA . GLY A 1 476 ? 1.125 2.821 -15.915 1.00 93.06 476 GLY A CA 1
ATOM 4007 C C . GLY A 1 476 ? 1.896 2.454 -17.189 1.00 93.06 476 GLY A C 1
ATOM 4008 O O . GLY A 1 476 ? 1.584 1.438 -17.803 1.00 93.06 476 GLY A O 1
ATOM 4009 N N . ILE A 1 477 ? 2.940 3.200 -17.569 1.00 92.12 477 ILE A N 1
ATOM 4010 C CA . ILE A 1 477 ? 3.860 2.758 -18.630 1.00 92.12 477 ILE A CA 1
ATOM 4011 C C . ILE A 1 477 ? 4.706 1.581 -18.121 1.00 92.12 477 ILE A C 1
ATOM 4013 O O . ILE A 1 477 ? 5.258 1.634 -17.017 1.00 92.12 477 ILE A O 1
ATOM 4017 N N . TYR A 1 478 ? 4.858 0.536 -18.933 1.00 92.44 478 TYR A N 1
ATOM 4018 C CA . TYR A 1 478 ? 5.758 -0.585 -18.664 1.00 92.44 478 TYR A CA 1
ATOM 4019 C C . TYR A 1 478 ? 6.600 -0.970 -19.880 1.00 92.44 478 TYR A C 1
ATOM 4021 O O . TYR A 1 478 ? 6.283 -0.618 -21.011 1.00 92.44 478 TYR A O 1
ATOM 4029 N N . LEU A 1 479 ? 7.683 -1.700 -19.614 1.00 85.75 479 LEU A N 1
ATOM 4030 C CA . LEU A 1 479 ? 8.541 -2.354 -20.600 1.00 85.75 479 LEU A CA 1
ATOM 4031 C C . LEU A 1 479 ? 8.588 -3.854 -20.307 1.00 85.75 479 LEU A C 1
ATOM 4033 O O . LEU A 1 479 ? 9.146 -4.246 -19.278 1.00 85.75 479 LEU A O 1
ATOM 4037 N N . GLN A 1 480 ? 8.055 -4.688 -21.200 1.00 85.56 480 GLN A N 1
ATOM 4038 C CA . GLN A 1 480 ? 8.131 -6.150 -21.093 1.00 85.56 480 GLN A CA 1
ATOM 4039 C C . GLN A 1 480 ? 9.379 -6.670 -21.819 1.00 85.56 480 GLN A C 1
ATOM 4041 O O . GLN A 1 480 ? 9.457 -6.647 -23.046 1.00 85.56 480 GLN A O 1
ATOM 4046 N N . TYR A 1 481 ? 10.375 -7.131 -21.056 1.00 76.94 481 TYR A N 1
ATOM 4047 C CA . TYR A 1 481 ? 11.674 -7.571 -21.590 1.00 76.94 481 TYR A CA 1
ATOM 4048 C C . TYR A 1 481 ? 11.847 -9.098 -21.607 1.00 76.94 481 TYR A C 1
ATOM 4050 O O . TYR A 1 481 ? 12.777 -9.601 -22.236 1.00 76.94 481 TYR A O 1
ATOM 4058 N N . MET A 1 482 ? 10.958 -9.831 -20.933 1.00 81.56 482 MET A N 1
ATOM 4059 C CA . MET A 1 482 ? 10.731 -11.275 -21.077 1.00 81.56 482 MET A CA 1
ATOM 4060 C C . MET A 1 482 ? 9.232 -11.540 -20.903 1.00 81.56 482 MET A C 1
ATOM 4062 O O . MET A 1 482 ? 8.537 -10.712 -20.315 1.00 81.56 482 MET A O 1
ATOM 4066 N N . GLU A 1 483 ? 8.746 -12.694 -21.361 1.00 84.88 483 GLU A N 1
ATOM 4067 C CA . GLU A 1 483 ? 7.333 -13.100 -21.277 1.00 84.88 483 GLU A CA 1
ATOM 4068 C C . GLU A 1 483 ? 6.718 -12.832 -19.892 1.00 84.88 483 GLU A C 1
ATOM 4070 O O . GLU A 1 483 ? 5.683 -12.181 -19.797 1.00 84.88 483 GLU A O 1
ATOM 4075 N N . ASN A 1 484 ? 7.427 -13.208 -18.824 1.00 87.00 484 ASN A N 1
ATOM 4076 C CA . ASN A 1 484 ? 7.004 -13.057 -17.433 1.00 87.00 484 ASN A CA 1
ATOM 4077 C C . ASN A 1 484 ? 7.763 -11.971 -16.636 1.00 87.00 484 ASN A C 1
ATOM 4079 O O . ASN A 1 484 ? 7.727 -11.982 -15.401 1.00 87.00 484 ASN A O 1
ATOM 4083 N N . ARG A 1 485 ? 8.506 -11.057 -17.288 1.00 88.31 485 ARG A N 1
ATOM 4084 C CA . ARG A 1 485 ? 9.279 -10.006 -16.589 1.00 88.31 485 ARG A CA 1
ATOM 4085 C C . ARG A 1 485 ? 9.178 -8.634 -17.254 1.00 88.31 485 ARG A C 1
ATOM 4087 O O . ARG A 1 485 ? 9.452 -8.470 -18.444 1.00 88.31 485 ARG A O 1
ATOM 4094 N N . ALA A 1 486 ? 8.885 -7.617 -16.443 1.00 89.81 486 ALA A N 1
ATOM 4095 C CA . ALA A 1 486 ? 8.734 -6.235 -16.892 1.00 89.81 486 ALA A CA 1
ATOM 4096 C C . ALA A 1 486 ? 9.361 -5.210 -15.937 1.00 89.81 486 ALA A C 1
ATOM 4098 O O . ALA A 1 486 ? 9.714 -5.501 -14.790 1.00 89.81 486 ALA A O 1
ATOM 4099 N N . ILE A 1 487 ? 9.505 -3.986 -16.440 1.00 89.31 487 ILE A N 1
ATOM 4100 C CA . ILE A 1 487 ? 9.846 -2.787 -15.678 1.00 89.31 487 ILE A CA 1
ATOM 4101 C C . ILE A 1 487 ? 8.625 -1.860 -15.709 1.00 89.31 487 ILE A C 1
ATOM 4103 O O . ILE A 1 487 ? 8.259 -1.390 -16.781 1.00 89.31 487 ILE A O 1
ATOM 4107 N N . LEU A 1 488 ? 7.997 -1.606 -14.558 1.00 94.12 488 LEU A N 1
ATOM 4108 C CA . LEU A 1 488 ? 6.706 -0.907 -14.442 1.00 94.12 488 LEU A CA 1
ATOM 4109 C C . LEU A 1 488 ? 6.855 0.466 -13.765 1.00 94.12 488 LEU A C 1
ATOM 4111 O O . LEU A 1 488 ? 7.434 0.576 -12.680 1.00 94.12 488 LEU A O 1
ATOM 4115 N N . VAL A 1 489 ? 6.314 1.518 -14.380 1.00 92.00 489 VAL A N 1
ATOM 4116 C CA . VAL A 1 489 ? 6.291 2.883 -13.835 1.00 92.00 489 VAL A CA 1
ATOM 4117 C C . VAL A 1 489 ? 5.069 3.060 -12.934 1.00 92.00 489 VAL A C 1
ATOM 4119 O O . VAL A 1 489 ? 3.947 3.217 -13.402 1.00 92.00 489 VAL A O 1
ATOM 4122 N N . THR A 1 490 ? 5.293 3.096 -11.623 1.00 92.56 490 THR A N 1
ATOM 4123 C CA . THR A 1 490 ? 4.236 3.261 -10.606 1.00 92.56 490 THR A CA 1
ATOM 4124 C C . THR A 1 490 ? 4.231 4.636 -9.923 1.00 92.56 490 THR A C 1
ATOM 4126 O O . THR A 1 490 ? 3.533 4.823 -8.932 1.00 92.56 490 THR A O 1
ATOM 4129 N N . SER A 1 491 ? 5.008 5.612 -10.410 1.00 84.94 491 SER A N 1
ATOM 4130 C CA . SER A 1 491 ? 5.099 6.949 -9.800 1.00 84.94 491 SER A CA 1
ATOM 4131 C C . SER A 1 491 ? 5.329 8.053 -10.835 1.00 84.94 491 SER A C 1
ATOM 4133 O O . SER A 1 491 ? 6.304 7.991 -11.583 1.00 84.94 491 SER A O 1
ATOM 4135 N N . ASP A 1 492 ? 4.487 9.080 -10.794 1.00 73.19 492 ASP A N 1
ATOM 4136 C CA . ASP A 1 492 ? 4.372 10.225 -11.713 1.00 73.19 492 ASP A CA 1
ATOM 4137 C C . ASP A 1 492 ? 5.120 11.500 -11.257 1.00 73.19 492 ASP A C 1
ATOM 4139 O O . ASP A 1 492 ? 5.388 12.398 -12.053 1.00 73.19 492 ASP A O 1
ATOM 4143 N N . SER A 1 493 ? 5.436 11.593 -9.960 1.00 68.94 493 SER A N 1
ATOM 4144 C CA . SER A 1 493 ? 5.921 12.810 -9.294 1.00 68.94 493 SER A CA 1
ATOM 4145 C C . SER A 1 493 ? 7.044 13.552 -10.046 1.00 68.94 493 SER A C 1
ATOM 4147 O O . SER A 1 493 ? 8.015 12.972 -10.532 1.00 68.94 493 SER A O 1
ATOM 4149 N N . LYS A 1 494 ? 6.944 14.886 -10.072 1.00 67.94 494 LYS A N 1
ATOM 4150 C CA . LYS A 1 494 ? 7.787 15.780 -10.887 1.00 67.94 494 LYS A CA 1
ATOM 4151 C C . LYS A 1 494 ? 9.231 15.977 -10.393 1.00 67.94 494 LYS A C 1
ATOM 4153 O O . LYS A 1 494 ? 10.007 16.579 -11.115 1.00 67.94 494 LYS A O 1
ATOM 4158 N N . ILE A 1 495 ? 9.583 15.509 -9.190 1.00 73.12 495 ILE A N 1
ATOM 4159 C CA . ILE A 1 495 ? 10.893 15.773 -8.553 1.00 73.12 495 ILE A CA 1
ATOM 4160 C C . ILE A 1 495 ? 11.862 14.607 -8.785 1.00 73.12 495 ILE A C 1
ATOM 4162 O O . ILE A 1 495 ? 11.670 13.526 -8.213 1.00 73.12 495 ILE A O 1
ATOM 4166 N N . GLY A 1 496 ? 12.925 14.837 -9.553 1.00 78.88 496 GLY A N 1
ATOM 4167 C CA . GLY A 1 496 ? 14.001 13.884 -9.818 1.00 78.88 496 GLY A CA 1
ATOM 4168 C C . GLY A 1 496 ? 13.589 12.676 -10.668 1.00 78.88 496 GLY A C 1
ATOM 4169 O O . GLY A 1 496 ? 12.411 12.339 -10.817 1.00 78.88 496 GLY A O 1
ATOM 4170 N N . THR A 1 497 ? 14.572 11.963 -11.229 1.00 75.88 497 THR A N 1
ATOM 4171 C CA . THR A 1 497 ? 14.290 10.754 -12.029 1.00 75.88 497 THR A CA 1
ATOM 4172 C C . THR A 1 497 ? 13.804 9.589 -11.166 1.00 75.88 497 THR A C 1
ATOM 4174 O O . THR A 1 497 ? 14.549 9.080 -10.319 1.00 75.88 497 THR A O 1
ATOM 4177 N N . LYS A 1 498 ? 12.585 9.105 -11.412 1.00 80.88 498 LYS A N 1
ATOM 4178 C CA . LYS A 1 498 ? 11.988 8.022 -10.618 1.00 80.88 498 LYS A CA 1
ATOM 4179 C C . LYS A 1 498 ? 12.605 6.663 -10.915 1.00 80.88 498 LYS A C 1
ATOM 4181 O O . LYS A 1 498 ? 12.990 6.359 -12.040 1.00 80.88 498 LYS A O 1
ATOM 4186 N N . GLN A 1 499 ? 12.671 5.813 -9.889 1.00 83.19 499 GLN A N 1
ATOM 4187 C CA . GLN A 1 499 ? 12.899 4.384 -10.100 1.00 83.19 499 GLN A CA 1
ATOM 4188 C C . GLN A 1 499 ? 11.543 3.722 -10.394 1.00 83.19 499 GLN A C 1
ATOM 4190 O O . GLN A 1 499 ? 10.673 3.841 -9.528 1.00 83.19 499 GLN A O 1
ATOM 4195 N N . PRO A 1 500 ? 11.368 2.977 -11.497 1.00 88.00 500 PRO A N 1
ATOM 4196 C CA . PRO A 1 500 ? 10.247 2.047 -11.660 1.00 88.00 500 PRO A CA 1
ATOM 4197 C C . PRO A 1 500 ? 10.323 0.887 -10.642 1.00 88.00 500 PRO A C 1
ATOM 4199 O O . PRO A 1 500 ? 11.181 0.872 -9.748 1.00 88.00 500 PRO A O 1
ATOM 4202 N N . LEU A 1 501 ? 9.424 -0.086 -10.756 1.00 92.00 501 LEU A N 1
ATOM 4203 C CA . LEU A 1 501 ? 9.558 -1.428 -10.180 1.00 92.00 501 LEU A CA 1
ATOM 4204 C C . LEU A 1 501 ? 10.163 -2.365 -11.234 1.00 92.00 501 LEU A C 1
ATOM 4206 O O . LEU A 1 501 ? 9.913 -2.176 -12.423 1.00 92.00 501 LEU A O 1
ATOM 4210 N N . LYS A 1 502 ? 10.922 -3.387 -10.821 1.00 89.75 502 LYS A N 1
ATOM 4211 C CA . LYS A 1 502 ? 11.021 -4.619 -11.625 1.00 89.75 502 LYS A CA 1
ATOM 4212 C C . LYS A 1 502 ? 9.952 -5.580 -11.105 1.00 89.75 502 LYS A C 1
ATOM 4214 O O . LYS A 1 502 ? 9.871 -5.780 -9.894 1.00 89.75 502 LYS A O 1
ATOM 4219 N N . VAL A 1 503 ? 9.202 -6.170 -12.028 1.00 92.88 503 VAL A N 1
ATOM 4220 C CA . VAL A 1 503 ? 8.196 -7.207 -11.789 1.00 92.88 503 VAL A CA 1
ATOM 4221 C C . VAL A 1 503 ? 8.654 -8.506 -12.446 1.00 92.88 503 VAL A C 1
ATOM 4223 O O . VAL A 1 503 ? 9.273 -8.488 -13.517 1.00 92.88 503 VAL A O 1
ATOM 4226 N N . GLU A 1 504 ? 8.362 -9.622 -11.793 1.00 91.06 504 GLU A N 1
ATOM 4227 C CA . GLU A 1 504 ? 8.636 -10.978 -12.256 1.00 91.06 504 GLU A CA 1
ATOM 4228 C C . GLU A 1 504 ? 7.525 -11.915 -11.764 1.00 91.06 504 GLU A C 1
ATOM 4230 O O . GLU A 1 504 ? 7.213 -11.913 -10.576 1.00 91.06 504 GLU A O 1
ATOM 4235 N N . TYR A 1 505 ? 6.900 -12.652 -12.684 1.00 93.94 505 TYR A N 1
ATOM 4236 C CA . TYR A 1 505 ? 5.671 -13.427 -12.468 1.00 93.94 505 TYR A CA 1
ATOM 4237 C C . TYR A 1 505 ? 5.908 -14.931 -12.648 1.00 93.94 505 TYR A C 1
ATOM 4239 O O . TYR A 1 505 ? 6.612 -15.343 -13.570 1.00 93.94 505 TYR A O 1
ATOM 4247 N N . ILE A 1 506 ? 5.315 -15.754 -11.780 1.00 93.00 506 ILE A N 1
ATOM 4248 C CA . ILE A 1 506 ? 5.365 -17.217 -11.850 1.00 93.00 506 ILE A CA 1
ATOM 4249 C C . ILE A 1 506 ? 3.978 -17.788 -11.487 1.00 93.00 506 ILE A C 1
ATOM 4251 O O . ILE A 1 506 ? 3.550 -17.648 -10.338 1.00 93.00 506 ILE A O 1
ATOM 4255 N N . PRO A 1 507 ? 3.255 -18.436 -12.420 1.00 93.75 507 PRO A N 1
ATOM 4256 C CA . PRO A 1 507 ? 2.082 -19.239 -12.085 1.00 93.75 507 PRO A CA 1
ATOM 4257 C C . PRO A 1 507 ? 2.508 -20.573 -11.450 1.00 93.75 507 PRO A C 1
ATOM 4259 O O . PRO A 1 507 ? 3.448 -21.225 -11.901 1.00 93.75 507 PRO A O 1
ATOM 4262 N N . ILE A 1 508 ? 1.799 -20.986 -10.404 1.00 93.00 508 ILE A N 1
ATOM 4263 C CA . ILE A 1 508 ? 2.052 -22.183 -9.601 1.00 93.00 508 ILE A CA 1
ATOM 4264 C C . ILE A 1 508 ? 0.709 -22.896 -9.382 1.00 93.00 508 ILE A C 1
ATOM 4266 O O . ILE A 1 508 ? -0.255 -22.289 -8.922 1.00 93.00 508 ILE A O 1
ATOM 4270 N N . ASN A 1 509 ? 0.631 -24.182 -9.737 1.00 89.12 509 ASN A N 1
ATOM 4271 C CA . ASN A 1 509 ? -0.595 -24.995 -9.647 1.00 89.12 509 ASN A CA 1
ATOM 4272 C C . ASN A 1 509 ? -1.832 -24.374 -10.354 1.00 89.12 509 ASN A C 1
ATOM 4274 O O . ASN A 1 509 ? -2.972 -24.564 -9.943 1.00 89.12 509 ASN A O 1
ATOM 4278 N N . THR A 1 510 ? -1.619 -23.590 -11.416 1.00 91.94 510 THR A N 1
ATOM 4279 C CA . THR A 1 510 ? -2.680 -22.859 -12.132 1.00 91.94 510 THR A CA 1
ATOM 4280 C C . THR A 1 510 ? -2.279 -22.552 -13.579 1.00 91.94 510 THR A C 1
ATOM 4282 O O . THR A 1 510 ? -1.103 -22.647 -13.939 1.00 91.94 510 THR A O 1
ATOM 4285 N N . LYS A 1 511 ? -3.247 -22.167 -14.420 1.00 90.50 511 LYS A N 1
ATOM 4286 C CA . LYS A 1 511 ? -2.984 -21.626 -15.765 1.00 90.50 511 LYS A CA 1
ATOM 4287 C C . LYS A 1 511 ? -2.389 -20.212 -15.648 1.00 90.50 511 LYS A C 1
ATOM 4289 O O . LYS A 1 511 ? -2.777 -19.487 -14.736 1.00 90.50 511 LYS A O 1
ATOM 4294 N N . PRO A 1 512 ? -1.489 -19.775 -16.547 1.00 91.06 512 PRO A N 1
ATOM 4295 C CA . PRO A 1 512 ? -1.036 -18.386 -16.564 1.00 91.06 512 PRO A CA 1
ATOM 4296 C C . PRO A 1 512 ? -2.205 -17.426 -16.829 1.00 91.06 512 PRO A C 1
ATOM 4298 O O . PRO A 1 512 ? -2.992 -17.631 -17.753 1.00 91.06 512 PRO A O 1
ATOM 4301 N N . MET A 1 513 ? -2.275 -16.351 -16.046 1.00 90.94 513 MET A N 1
ATOM 4302 C CA . MET A 1 513 ? -3.007 -15.137 -16.413 1.00 90.94 513 MET A CA 1
ATOM 4303 C C . MET A 1 513 ? -2.194 -14.349 -17.444 1.00 90.94 513 MET A C 1
ATOM 4305 O O . MET A 1 513 ? -0.984 -14.559 -17.582 1.00 90.94 513 MET A O 1
ATOM 4309 N N . SER A 1 514 ? -2.830 -13.403 -18.141 1.00 91.88 514 SER A N 1
ATOM 4310 C CA . SER A 1 514 ? -2.072 -12.470 -18.977 1.00 91.88 514 SER A CA 1
ATOM 4311 C C . SER A 1 514 ? -1.106 -11.667 -18.096 1.00 91.88 514 SER A C 1
ATOM 4313 O O . SER A 1 514 ? -1.465 -11.211 -17.006 1.00 91.88 514 SER A O 1
ATOM 4315 N N . PHE A 1 515 ? 0.136 -11.483 -18.548 1.00 92.62 515 PHE A N 1
ATOM 4316 C CA . PHE A 1 515 ? 1.105 -10.721 -17.759 1.00 92.62 515 PHE A CA 1
ATOM 4317 C C . PHE A 1 515 ? 0.730 -9.230 -17.677 1.00 92.62 515 PHE A C 1
ATOM 4319 O O . PHE A 1 515 ? 1.070 -8.570 -16.699 1.00 92.62 515 PHE A O 1
ATOM 4326 N N . GLU A 1 516 ? -0.047 -8.717 -18.637 1.00 93.69 516 GLU A N 1
ATOM 4327 C CA . GLU A 1 516 ? -0.639 -7.379 -18.556 1.00 93.69 516 GLU A CA 1
ATOM 4328 C C . GLU A 1 516 ? -1.637 -7.271 -17.392 1.00 93.69 516 GLU A C 1
ATOM 4330 O O . GLU A 1 516 ? -1.545 -6.318 -16.627 1.00 93.69 516 GLU A O 1
ATOM 4335 N N . THR A 1 517 ? -2.492 -8.278 -17.163 1.00 93.19 517 THR A N 1
ATOM 4336 C CA . THR A 1 517 ? -3.395 -8.345 -15.993 1.00 93.19 517 THR A CA 1
ATOM 4337 C C . THR A 1 517 ? -2.609 -8.273 -14.681 1.00 93.19 517 THR A C 1
ATOM 4339 O O . THR A 1 517 ? -2.938 -7.482 -13.801 1.00 93.19 517 THR A O 1
ATOM 4342 N N . ILE A 1 518 ? -1.510 -9.027 -14.564 1.00 95.38 518 ILE A N 1
ATOM 4343 C CA . ILE A 1 518 ? -0.642 -9.001 -13.373 1.00 95.38 518 ILE A CA 1
ATOM 4344 C C . ILE A 1 518 ? -0.001 -7.614 -13.176 1.00 95.38 518 ILE A C 1
ATOM 4346 O O . ILE A 1 518 ? 0.098 -7.120 -12.052 1.00 95.38 518 ILE A O 1
ATOM 4350 N N . LEU A 1 519 ? 0.423 -6.950 -14.255 1.00 96.50 519 LEU A N 1
ATOM 4351 C CA . LEU A 1 519 ? 0.986 -5.597 -14.189 1.00 96.50 519 LEU A CA 1
ATOM 4352 C C . LEU A 1 519 ? -0.079 -4.535 -13.872 1.00 96.50 519 LEU A C 1
ATOM 4354 O O . LEU A 1 519 ? 0.209 -3.600 -13.119 1.00 96.50 519 LEU A O 1
ATOM 4358 N N . GLN A 1 520 ? -1.300 -4.708 -14.382 1.00 95.44 520 GLN A N 1
ATOM 4359 C CA . GLN A 1 520 ? -2.467 -3.896 -14.057 1.00 95.44 520 GLN A CA 1
ATOM 4360 C C . GLN A 1 520 ? -2.821 -4.024 -12.574 1.00 95.44 520 GLN A C 1
ATOM 4362 O O . GLN A 1 520 ? -3.026 -3.008 -11.926 1.00 95.44 520 GLN A O 1
ATOM 4367 N N . ASP A 1 521 ? -2.808 -5.224 -11.995 1.00 94.88 521 ASP A N 1
ATOM 4368 C CA . ASP A 1 521 ? -3.109 -5.423 -10.574 1.00 94.88 521 ASP A CA 1
ATOM 4369 C C . ASP A 1 521 ? -2.071 -4.782 -9.649 1.00 94.88 521 ASP A C 1
ATOM 4371 O O . ASP A 1 521 ? -2.420 -4.094 -8.684 1.00 94.88 521 ASP A O 1
ATOM 4375 N N . ILE A 1 522 ? -0.784 -4.908 -9.981 1.00 95.88 522 ILE A N 1
ATOM 4376 C CA . ILE A 1 522 ? 0.289 -4.192 -9.278 1.00 95.88 522 ILE A CA 1
ATOM 4377 C C . ILE A 1 522 ? 0.075 -2.677 -9.370 1.00 95.88 522 ILE A C 1
ATOM 4379 O O . ILE A 1 522 ? 0.273 -1.978 -8.375 1.00 95.88 522 ILE A O 1
ATOM 4383 N N . LEU A 1 523 ? -0.327 -2.161 -10.536 1.00 95.56 523 LEU A N 1
ATOM 4384 C CA . LEU A 1 523 ? -0.640 -0.747 -10.734 1.00 95.56 523 LEU A CA 1
ATOM 4385 C C . LEU A 1 523 ? -1.868 -0.320 -9.912 1.00 95.56 523 LEU A C 1
ATOM 4387 O O . LEU A 1 523 ? -1.778 0.653 -9.162 1.00 95.56 523 LEU A O 1
ATOM 4391 N N . ASN A 1 524 ? -2.975 -1.053 -10.004 1.00 95.00 524 ASN A N 1
ATOM 4392 C CA . ASN A 1 524 ? -4.240 -0.813 -9.311 1.00 95.00 524 ASN A CA 1
ATOM 4393 C C . ASN A 1 524 ? -4.013 -0.695 -7.795 1.00 95.00 524 ASN A C 1
ATOM 4395 O O . ASN A 1 524 ? -4.350 0.317 -7.176 1.00 95.00 524 ASN A O 1
ATOM 4399 N N . LEU A 1 525 ? -3.306 -1.666 -7.210 1.00 95.31 525 LEU A N 1
ATOM 4400 C CA . LEU A 1 525 ? -2.959 -1.691 -5.788 1.00 95.31 525 LEU A CA 1
ATOM 4401 C C . LEU A 1 525 ? -1.995 -0.567 -5.354 1.00 95.31 525 LEU A C 1
ATOM 4403 O O . LEU A 1 525 ? -1.807 -0.377 -4.154 1.00 95.31 525 LEU A O 1
ATOM 4407 N N . THR A 1 526 ? -1.376 0.194 -6.270 1.00 94.62 526 THR A N 1
ATOM 4408 C CA . THR A 1 526 ? -0.578 1.395 -5.916 1.00 94.62 526 THR A CA 1
ATOM 4409 C C . THR A 1 526 ? -1.422 2.659 -5.711 1.00 94.62 526 THR A C 1
ATOM 4411 O O . THR A 1 526 ? -0.911 3.682 -5.251 1.00 94.62 526 THR A O 1
ATOM 4414 N N . TYR A 1 527 ? -2.703 2.622 -6.077 1.00 93.69 527 TYR A N 1
ATOM 4415 C CA . TYR A 1 527 ? -3.653 3.714 -5.854 1.00 93.69 527 TYR A CA 1
ATOM 4416 C C . TYR A 1 527 ? -4.509 3.508 -4.597 1.00 93.69 527 TYR A C 1
ATOM 4418 O O . TYR A 1 527 ? -5.023 4.484 -4.057 1.00 93.69 527 TYR A O 1
ATOM 4426 N N . LEU A 1 528 ? -4.656 2.264 -4.123 1.00 92.88 528 LEU A N 1
ATOM 4427 C CA . LEU A 1 528 ? -5.564 1.884 -3.034 1.00 92.88 528 LEU A CA 1
ATOM 4428 C C . LEU A 1 528 ? -5.032 2.242 -1.631 1.00 92.88 528 LEU A C 1
ATOM 4430 O O . LEU A 1 528 ? -5.047 1.431 -0.715 1.00 92.88 528 LEU A O 1
ATOM 4434 N N . ASN A 1 529 ? -4.484 3.446 -1.464 1.00 91.69 529 ASN A N 1
ATOM 4435 C CA . ASN A 1 529 ? -3.820 3.857 -0.233 1.00 91.69 529 ASN A CA 1
ATOM 4436 C C . ASN A 1 529 ? -4.605 4.920 0.540 1.00 91.69 529 ASN A C 1
ATOM 4438 O O . ASN A 1 529 ? -4.700 6.065 0.104 1.00 91.69 529 ASN A O 1
ATOM 4442 N N . TYR A 1 530 ? -5.057 4.584 1.748 1.00 92.44 530 TYR A N 1
ATOM 4443 C CA . TYR A 1 530 ? -5.844 5.505 2.578 1.00 92.44 530 TYR A CA 1
ATOM 4444 C C . TYR A 1 530 ? -4.996 6.454 3.452 1.00 92.44 530 TYR A C 1
ATOM 4446 O O . TYR A 1 530 ? -5.520 7.427 3.983 1.00 92.44 530 TYR A O 1
ATOM 4454 N N . SER A 1 531 ? -3.675 6.242 3.571 1.00 86.12 531 SER A N 1
ATOM 4455 C CA . SER A 1 531 ? -2.786 7.121 4.362 1.00 86.12 531 SER A CA 1
ATOM 4456 C C . SER A 1 531 ? -2.454 8.463 3.691 1.00 86.12 531 SER A C 1
ATOM 4458 O O . SER A 1 531 ? -1.853 9.344 4.309 1.00 86.12 531 SER A O 1
ATOM 4460 N N . SER A 1 532 ? -2.763 8.609 2.399 1.00 87.38 532 SER A N 1
ATOM 4461 C CA . SER A 1 532 ? -2.332 9.741 1.580 1.00 87.38 532 SER A CA 1
ATOM 4462 C C . SER A 1 532 ? -3.129 9.833 0.282 1.00 87.38 532 SER A C 1
ATOM 4464 O O . SER A 1 532 ? -3.202 8.850 -0.449 1.00 87.38 532 SER A O 1
ATOM 4466 N N . VAL A 1 533 ? -3.619 11.035 -0.046 1.00 85.88 533 VAL A N 1
ATOM 4467 C CA . VAL A 1 533 ? -4.208 11.367 -1.359 1.00 85.88 533 VAL A CA 1
ATOM 4468 C C . VAL A 1 533 ? -3.174 11.276 -2.491 1.00 85.88 533 VAL A C 1
ATOM 4470 O O . VAL A 1 533 ? -3.527 10.930 -3.615 1.00 85.88 533 VAL A O 1
ATOM 4473 N N . SER A 1 534 ? -1.888 11.528 -2.208 1.00 85.12 534 SER A N 1
ATOM 4474 C CA . SER A 1 534 ? -0.817 11.165 -3.143 1.00 85.12 534 SER A CA 1
ATOM 4475 C C . SER A 1 534 ? -0.721 9.647 -3.255 1.00 85.12 534 SER A C 1
ATOM 4477 O O . SER A 1 534 ? -0.439 8.979 -2.255 1.00 85.12 534 SER A O 1
ATOM 4479 N N . ASP A 1 535 ? -0.848 9.154 -4.486 1.00 87.25 535 ASP A N 1
ATOM 4480 C CA . ASP A 1 535 ? -0.454 7.821 -4.936 1.00 87.25 535 ASP A CA 1
ATOM 4481 C C . ASP A 1 535 ? 0.843 7.316 -4.267 1.00 87.25 535 ASP A C 1
ATOM 4483 O O . ASP A 1 535 ? 1.853 8.028 -4.197 1.00 87.25 535 ASP A O 1
ATOM 4487 N N . ILE A 1 536 ? 0.863 6.043 -3.862 1.00 90.38 536 ILE A N 1
ATOM 4488 C CA . ILE A 1 536 ? 2.090 5.379 -3.408 1.00 90.38 536 ILE A CA 1
ATOM 4489 C C . ILE A 1 536 ? 2.828 4.732 -4.588 1.00 90.38 536 ILE A C 1
ATOM 4491 O O . ILE A 1 536 ? 2.250 4.396 -5.614 1.00 90.38 536 ILE A O 1
ATOM 4495 N N . LYS A 1 537 ? 4.145 4.529 -4.450 1.00 91.00 537 LYS A N 1
ATOM 4496 C CA . LYS A 1 537 ? 4.966 3.857 -5.478 1.00 91.00 537 LYS A CA 1
ATOM 4497 C C . LYS A 1 537 ? 4.722 2.332 -5.542 1.00 91.00 537 LYS A C 1
ATOM 4499 O O . LYS A 1 537 ? 5.088 1.677 -6.518 1.00 91.00 537 LYS A O 1
ATOM 4504 N N . LEU A 1 538 ? 4.230 1.731 -4.471 1.00 93.81 538 LEU A N 1
ATOM 4505 C CA . LEU A 1 538 ? 4.235 0.283 -4.256 1.00 93.81 538 LEU A CA 1
ATOM 4506 C C . LEU A 1 538 ? 2.798 -0.219 -4.160 1.00 93.81 538 LEU A C 1
ATOM 4508 O O . LEU A 1 538 ? 1.979 0.528 -3.637 1.00 93.81 538 LEU A O 1
ATOM 4512 N N . PRO A 1 539 ? 2.474 -1.447 -4.598 1.00 95.06 539 PRO A N 1
ATOM 4513 C CA . PRO A 1 539 ? 1.167 -2.010 -4.294 1.00 95.06 539 PRO A CA 1
ATOM 4514 C C . PRO A 1 539 ? 1.023 -2.145 -2.777 1.00 95.06 539 PRO A C 1
ATOM 4516 O O . PRO A 1 539 ? 2.000 -2.522 -2.111 1.00 95.06 539 PRO A O 1
ATOM 4519 N N . ILE A 1 540 ? -0.166 -1.847 -2.238 1.00 93.75 540 ILE A N 1
ATOM 4520 C CA . ILE A 1 540 ? -0.423 -1.855 -0.790 1.00 93.75 540 ILE A CA 1
ATOM 4521 C C . ILE A 1 540 ? 0.044 -3.139 -0.110 1.00 93.75 540 ILE A C 1
ATOM 4523 O O . ILE A 1 540 ? 0.677 -3.054 0.939 1.00 93.75 540 ILE A O 1
ATOM 4527 N N . THR A 1 541 ? -0.115 -4.292 -0.764 1.00 93.75 541 THR A N 1
ATOM 4528 C CA . THR A 1 541 ? 0.390 -5.591 -0.302 1.00 93.75 541 THR A CA 1
ATOM 4529 C C . THR A 1 541 ? 1.856 -5.519 0.138 1.00 93.75 541 THR A C 1
ATOM 4531 O O . THR A 1 541 ? 2.175 -5.884 1.262 1.00 93.75 541 THR A O 1
ATOM 4534 N N . THR A 1 542 ? 2.753 -4.946 -0.671 1.00 91.69 542 THR A N 1
ATOM 4535 C CA . THR A 1 542 ? 4.192 -4.810 -0.339 1.00 91.69 542 THR A CA 1
ATOM 4536 C C . THR A 1 542 ? 4.557 -3.525 0.414 1.00 91.69 542 THR A C 1
ATOM 4538 O O . THR A 1 542 ? 5.689 -3.399 0.897 1.00 91.69 542 THR A O 1
ATOM 4541 N N . TYR A 1 543 ? 3.648 -2.547 0.476 1.00 91.62 543 TYR A N 1
ATOM 4542 C CA . TYR A 1 543 ? 3.852 -1.273 1.170 1.00 91.62 543 TYR A CA 1
ATOM 4543 C C . TYR A 1 543 ? 3.449 -1.364 2.641 1.00 91.62 543 TYR A C 1
ATOM 4545 O O . TYR A 1 543 ? 4.255 -1.035 3.508 1.00 91.62 543 TYR A O 1
ATOM 4553 N N . TYR A 1 544 ? 2.239 -1.851 2.915 1.00 90.38 544 TYR A N 1
ATOM 4554 C CA . TYR A 1 544 ? 1.714 -2.060 4.260 1.00 90.38 544 TYR A CA 1
ATOM 4555 C C . TYR A 1 544 ? 2.491 -3.152 4.985 1.00 90.38 544 TYR A C 1
ATOM 4557 O O . TYR A 1 544 ? 2.918 -2.888 6.109 1.00 90.38 544 TYR A O 1
ATOM 4565 N N . SER A 1 545 ? 2.860 -4.251 4.301 1.00 85.12 545 SER A N 1
ATOM 4566 C CA . SER A 1 545 ? 3.828 -5.223 4.841 1.00 85.12 545 SER A CA 1
ATOM 4567 C C . SER A 1 545 ? 5.055 -4.533 5.439 1.00 85.12 545 SER A C 1
ATOM 4569 O O . SER A 1 545 ? 5.438 -4.779 6.579 1.00 85.12 545 SER A O 1
ATOM 4571 N N . HIS A 1 546 ? 5.623 -3.582 4.692 1.00 85.94 546 HIS A N 1
ATOM 4572 C CA . HIS A 1 546 ? 6.821 -2.875 5.109 1.00 85.94 546 HIS A CA 1
ATOM 4573 C C . HIS A 1 546 ? 6.574 -1.869 6.245 1.00 85.94 546 HIS A C 1
ATOM 4575 O O . HIS A 1 546 ? 7.462 -1.666 7.071 1.00 85.94 546 HIS A O 1
ATOM 4581 N N . GLN A 1 547 ? 5.401 -1.229 6.327 1.00 87.44 547 GLN A N 1
ATOM 4582 C CA . GLN A 1 547 ? 5.070 -0.370 7.477 1.00 87.44 547 GLN A CA 1
ATOM 4583 C C . GLN A 1 547 ? 4.960 -1.198 8.760 1.00 87.44 547 GLN A C 1
ATOM 4585 O O . GLN A 1 547 ? 5.541 -0.845 9.785 1.00 87.44 547 GLN A O 1
ATOM 4590 N N . ILE A 1 548 ? 4.282 -2.341 8.683 1.00 84.69 548 ILE A N 1
ATOM 4591 C CA . ILE A 1 548 ? 3.986 -3.198 9.831 1.00 84.69 548 ILE A CA 1
ATOM 4592 C C . ILE A 1 548 ? 5.255 -3.903 10.320 1.00 84.69 548 ILE A C 1
ATOM 4594 O O . ILE A 1 548 ? 5.572 -3.829 11.507 1.00 84.69 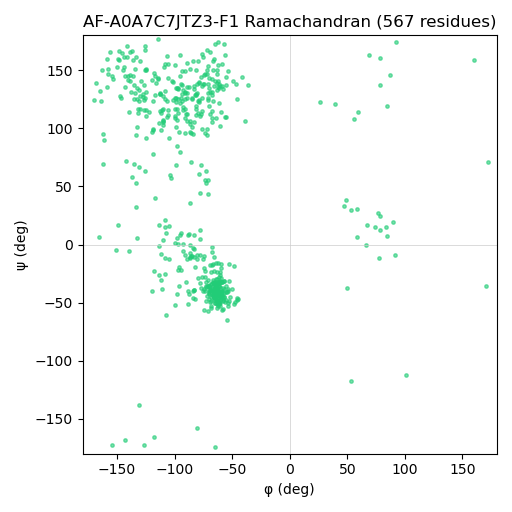548 ILE A O 1
ATOM 4598 N N . SER A 1 549 ? 6.079 -4.440 9.414 1.00 81.00 549 SER A N 1
ATOM 4599 C CA . SER A 1 549 ? 7.426 -4.925 9.744 1.00 81.00 549 SER A CA 1
ATOM 4600 C C . SER A 1 549 ? 8.317 -3.840 10.371 1.00 81.00 549 SER A C 1
ATOM 4602 O O . SER A 1 549 ? 9.156 -4.152 11.215 1.00 81.00 549 SER A O 1
ATOM 4604 N N . ASN A 1 550 ? 8.142 -2.557 10.024 1.00 83.94 550 ASN A N 1
ATOM 4605 C CA . ASN A 1 550 ? 8.854 -1.459 10.688 1.00 83.94 550 ASN A CA 1
ATOM 4606 C C . ASN A 1 550 ? 8.299 -1.113 12.080 1.00 83.94 550 ASN A C 1
ATOM 4608 O O . ASN A 1 550 ? 9.076 -0.633 12.905 1.00 83.94 550 ASN A O 1
ATOM 4612 N N . LEU A 1 551 ? 7.012 -1.339 12.362 1.00 86.31 551 LEU A N 1
ATOM 4613 C CA . LEU A 1 551 ? 6.435 -1.193 13.706 1.00 86.31 551 LEU A CA 1
ATOM 4614 C C . LEU A 1 551 ? 6.896 -2.330 14.625 1.00 86.31 551 LEU A C 1
ATOM 4616 O O . LEU A 1 551 ? 7.445 -2.062 15.693 1.00 86.31 551 LEU A O 1
ATOM 4620 N N . ILE A 1 552 ? 6.801 -3.578 14.163 1.00 83.44 552 ILE A N 1
ATOM 4621 C CA . ILE A 1 552 ? 7.241 -4.761 14.918 1.00 83.44 552 ILE A CA 1
ATOM 4622 C C . ILE A 1 552 ? 8.741 -4.647 15.255 1.00 83.44 552 ILE A C 1
ATOM 4624 O O . ILE A 1 552 ? 9.127 -4.743 16.417 1.00 83.44 552 ILE A O 1
ATOM 4628 N N . ARG A 1 553 ? 9.587 -4.261 14.285 1.00 80.31 553 ARG A N 1
ATOM 4629 C CA . ARG A 1 553 ? 11.026 -3.971 14.491 1.00 80.31 553 ARG A CA 1
ATOM 4630 C C . ARG A 1 553 ? 11.313 -2.800 15.456 1.00 80.31 553 ARG A C 1
ATOM 4632 O O . ARG A 1 553 ? 12.447 -2.638 15.898 1.00 80.31 553 ARG A O 1
ATOM 4639 N N . GLN A 1 554 ? 10.330 -1.955 15.774 1.00 82.44 554 GLN A N 1
ATOM 4640 C CA . GLN A 1 554 ? 10.441 -0.895 16.791 1.00 82.44 554 GLN A CA 1
ATOM 4641 C C . GLN A 1 554 ? 9.974 -1.339 18.188 1.00 82.44 554 GLN A C 1
ATOM 4643 O O . GLN A 1 554 ? 10.029 -0.523 19.116 1.00 82.44 554 GLN A O 1
ATOM 4648 N N . GLY A 1 555 ? 9.540 -2.595 18.338 1.00 83.62 555 GLY A N 1
ATOM 4649 C CA . GLY A 1 555 ? 8.912 -3.127 19.546 1.00 83.62 555 GLY A CA 1
ATOM 4650 C C . GLY A 1 555 ? 7.441 -2.731 19.687 1.00 83.62 555 GLY A C 1
ATOM 4651 O O . GLY A 1 555 ? 6.958 -2.645 20.805 1.00 83.62 555 GLY A O 1
ATOM 4652 N N . ILE A 1 556 ? 6.748 -2.415 18.588 1.00 87.19 556 ILE A N 1
ATOM 4653 C CA . ILE A 1 556 ? 5.312 -2.101 18.575 1.00 87.19 556 ILE A CA 1
ATOM 4654 C C . ILE A 1 556 ? 4.596 -3.318 17.988 1.00 87.19 556 ILE A C 1
ATOM 4656 O O . ILE A 1 556 ? 4.460 -3.438 16.767 1.00 87.19 556 ILE A O 1
ATOM 4660 N N . GLU A 1 557 ? 4.183 -4.240 18.855 1.00 85.50 557 GLU A N 1
ATOM 4661 C CA . GLU A 1 557 ? 3.474 -5.457 18.457 1.00 85.50 557 GLU A CA 1
ATOM 4662 C C . GLU A 1 557 ? 1.954 -5.323 18.649 1.00 85.50 557 GLU A C 1
ATOM 4664 O O . GLU A 1 557 ? 1.508 -4.847 19.693 1.00 85.50 557 GLU A O 1
ATOM 4669 N N . PRO A 1 558 ? 1.136 -5.733 17.661 1.00 87.38 558 PRO A N 1
ATOM 4670 C CA . PRO A 1 558 ? -0.319 -5.705 17.777 1.00 87.38 558 PRO A CA 1
ATOM 4671 C C . PRO A 1 558 ? -0.855 -6.739 18.771 1.00 87.38 558 PRO A C 1
ATOM 4673 O O . PRO A 1 558 ? -0.395 -7.883 18.830 1.00 87.38 558 PRO A O 1
ATOM 4676 N N . SER A 1 559 ? -1.902 -6.355 19.497 1.00 87.81 559 SER A N 1
ATOM 4677 C CA . SER A 1 559 ? -2.847 -7.314 20.079 1.00 87.81 559 SER A CA 1
ATOM 4678 C C . SER A 1 559 ? -3.684 -7.994 18.988 1.00 87.81 559 SER A C 1
ATOM 4680 O O . SER A 1 559 ? -3.730 -7.537 17.846 1.00 87.81 559 SER A O 1
ATOM 4682 N N . GLN A 1 560 ? -4.366 -9.089 19.333 1.00 86.69 560 GLN A N 1
ATOM 4683 C CA . GLN A 1 560 ? -5.225 -9.810 18.387 1.00 86.69 560 GLN A CA 1
ATOM 4684 C C . GLN A 1 560 ? -6.393 -8.944 17.874 1.00 86.69 560 GLN A C 1
ATOM 4686 O O . GLN A 1 560 ? -6.770 -9.058 16.713 1.00 86.69 560 GLN A O 1
ATOM 4691 N N . SER A 1 561 ? -6.923 -8.043 18.709 1.00 86.50 561 SER A N 1
ATOM 4692 C CA . SER A 1 561 ? -8.106 -7.203 18.449 1.00 86.50 561 SER A CA 1
ATOM 4693 C C . SER A 1 561 ? -7.867 -5.980 17.546 1.00 86.50 561 SER A C 1
ATOM 4695 O O . SER A 1 561 ? -8.717 -5.091 17.479 1.00 86.50 561 SER A O 1
ATOM 4697 N N . VAL A 1 562 ? -6.711 -5.916 16.874 1.00 87.31 562 VAL A N 1
ATOM 4698 C CA . VAL A 1 562 ? -6.423 -4.947 15.799 1.00 87.31 562 VAL A CA 1
ATOM 4699 C C . VAL A 1 562 ? -5.799 -5.584 14.556 1.00 87.31 562 VAL A C 1
ATOM 4701 O O . VAL A 1 562 ? -5.417 -4.855 13.647 1.00 87.31 562 VAL A O 1
ATOM 4704 N N . LEU A 1 563 ? -5.671 -6.914 14.473 1.00 89.56 563 LEU A N 1
ATOM 4705 C CA . LEU A 1 563 ? -5.129 -7.559 13.264 1.00 89.56 563 LEU A CA 1
ATOM 4706 C C . LEU A 1 563 ? -6.083 -7.463 12.060 1.00 89.56 563 LEU A C 1
ATOM 4708 O O . LEU A 1 563 ? -5.633 -7.612 10.930 1.00 89.56 563 LEU A O 1
ATOM 4712 N N . ASP A 1 564 ? -7.357 -7.169 12.316 1.00 89.50 564 ASP A N 1
ATOM 4713 C CA . ASP A 1 564 ? -8.464 -6.894 11.390 1.00 89.50 564 ASP A CA 1
ATOM 4714 C C . ASP A 1 564 ? -8.569 -5.413 10.962 1.00 89.50 564 ASP A C 1
ATOM 4716 O O . ASP A 1 564 ? -9.362 -5.053 10.094 1.00 89.50 564 ASP A O 1
ATOM 4720 N N . LYS A 1 565 ? -7.777 -4.519 11.571 1.00 89.31 565 LYS A N 1
ATOM 4721 C CA . LYS A 1 565 ? -7.852 -3.061 11.372 1.00 89.31 565 LYS A CA 1
ATOM 4722 C C . LYS A 1 565 ? -6.519 -2.526 10.829 1.00 89.31 565 LYS A C 1
ATOM 4724 O O . LYS A 1 565 ? -5.464 -2.956 11.290 1.00 89.31 565 LYS A O 1
ATOM 4729 N N . PRO A 1 566 ? -6.490 -1.545 9.904 1.00 91.38 566 PRO A N 1
ATOM 4730 C CA . PRO A 1 566 ? -5.247 -1.027 9.324 1.00 91.38 566 PRO A CA 1
ATOM 4731 C C . PRO A 1 566 ? -4.519 -0.040 10.259 1.00 91.38 566 PRO A C 1
ATOM 4733 O O . PRO A 1 566 ? -4.288 1.132 9.954 1.00 91.38 566 PRO A O 1
ATOM 4736 N N . TYR A 1 567 ? -4.142 -0.530 11.441 1.00 90.62 567 TYR A N 1
ATOM 4737 C CA . TYR A 1 567 ? -3.607 0.235 12.570 1.00 90.62 567 TYR A CA 1
ATOM 4738 C C . TYR A 1 567 ? -2.256 0.924 12.303 1.00 90.62 567 TYR A C 1
ATOM 4740 O O . TYR A 1 567 ? -1.841 1.790 13.082 1.00 90.62 567 TYR A O 1
ATOM 4748 N N . TRP A 1 568 ? -1.558 0.521 11.239 1.00 90.75 568 TRP A N 1
ATOM 4749 C CA . TRP A 1 568 ? -0.228 0.987 10.826 1.00 90.75 568 TRP A CA 1
ATOM 4750 C C . TRP A 1 568 ? -0.232 2.253 9.960 1.00 90.75 568 TRP A C 1
ATOM 4752 O O . TRP A 1 568 ? 0.840 2.794 9.675 1.00 90.75 568 TRP A O 1
ATOM 4762 N N . ILE A 1 569 ? -1.413 2.683 9.505 1.00 89.38 569 ILE A N 1
ATOM 4763 C CA . ILE A 1 569 ? -1.641 3.977 8.843 1.00 89.38 569 ILE A CA 1
ATOM 4764 C C . ILE A 1 569 ? -1.389 5.126 9.849 1.00 89.38 569 ILE A C 1
ATOM 4766 O O . ILE A 1 569 ? -1.449 6.313 9.473 1.00 89.38 569 ILE A O 1
#

Foldseek 3Di:
DDDDDDDDDDPPDDPDFQKFEFADDDDDDDDPDDDDDDDDDDDPDDDDDDDPPPDDPDDDDPPDDDDDDDDDDPDDDDPDPVVVVVVLVVCCVVPVVCSVVSVPDDDDDDWEDTSVQFTFDVVCVVVVVVVVPPPDDVNVVQFQAFQQRVCVVRVVVRVVPPVVVCVVVVPDGGTLSQKDFFDFFWWAAAPRDIFTDDDLCRLVVVCLVRNGNFDDQEAEEEEEEADPPDDCVVVVVVLVVVCVSSVHHYDYHYDYPYDDDPDALVVLQVCCQPPVVVVCVVPPVDPAHEYEYEEAPVCVSNVLSNLQNCQAVLHFYHYDHPCCVVPPCVQCSQLSNLSSCQQVLTGRIWTDDDPDQAFWEKFKEFAWDDDDPDIAGLWIWIWIAGPRRRGFFIQIDGDPDPAQDDVSVCSNAVLVVFQLGEYEYEYEDDDDPVNLVRNQVVCVVRVGWYKYKYKHLAGPYFDWGDDVGIHHDDARIWRPNDQFWIFGFQDDDRGHGDGTIIMGIDTHSHDDDRSSVVNNQQNNQQCRDSSHSDGHRGRCSHVLNVLVSVSVVSVRDGDPSSRRGSSSD

Radius of gyration: 29.09 Å; Cα contacts (8 Å, |Δi|>4): 897; chains: 1; bounding box: 75×68×87 Å

Solvent-accessible surface area (backbone atoms only — not comparable to full-atom values): 33276 Å² total; per-residue (Å²): 132,86,81,86,81,86,87,84,80,83,83,87,78,76,81,84,78,86,49,23,22,60,88,78,89,82,91,81,90,77,79,94,76,89,79,89,79,94,77,89,78,80,87,83,79,81,83,84,73,85,90,78,91,82,85,77,98,76,88,84,83,90,86,83,82,81,97,74,81,78,91,74,80,82,76,76,80,71,82,59,64,61,64,59,48,52,54,48,48,54,48,32,73,77,41,59,98,46,35,77,74,56,76,70,60,71,89,85,85,76,72,39,47,37,66,85,35,51,73,43,49,66,67,59,52,48,55,51,50,73,67,65,71,64,84,59,66,62,66,56,44,68,61,57,38,40,35,44,63,46,48,53,56,51,60,46,57,28,60,76,65,42,54,60,54,31,60,77,69,70,52,86,70,75,69,48,58,49,62,51,70,55,79,73,46,38,25,29,22,14,93,71,42,77,47,69,56,83,65,75,55,46,66,64,52,46,25,45,72,51,26,37,50,39,78,76,84,66,46,41,34,39,38,36,36,46,53,79,96,61,78,59,62,62,60,52,53,52,51,54,48,50,34,52,64,44,73,44,49,68,49,79,46,79,46,80,59,68,80,78,65,99,63,56,60,65,63,54,34,61,48,43,70,63,47,51,54,49,50,44,58,72,76,45,91,57,96,68,63,35,45,35,40,36,38,61,74,88,47,58,58,63,53,52,38,55,50,23,56,33,28,54,70,38,35,44,56,44,79,45,40,48,63,48,61,76,73,43,34,91,71,46,49,60,21,52,50,36,28,51,43,32,36,75,62,29,37,58,56,38,46,54,71,77,98,60,89,48,53,31,37,34,9,33,42,79,34,72,45,79,58,100,88,48,79,42,56,71,37,31,40,24,38,41,19,38,62,41,59,49,74,54,40,54,40,76,47,74,45,98,51,101,54,73,55,74,72,50,41,45,54,65,55,41,52,97,80,38,51,70,35,28,37,38,38,36,36,66,50,71,87,54,75,65,50,55,49,54,51,39,54,52,27,52,74,42,52,20,26,35,39,42,32,29,39,21,77,74,40,87,49,65,71,70,32,81,66,103,53,50,31,67,41,59,55,42,33,32,38,56,83,45,92,49,29,34,40,38,28,44,56,61,70,90,77,23,47,55,66,28,32,32,42,37,57,46,63,33,68,51,78,75,72,62,57,65,58,56,52,43,50,47,49,47,35,16,60,68,50,52,60,34,72,66,69,42,70,45,28,42,44,53,42,52,33,51,47,45,49,53,34,44,77,70,70,33,54,75,26,81,77,36,35,59,27,55,51,77,86

pLDDT: mean 71.36, std 24.73, range [21.36, 97.5]

Secondary structure (DSSP, 8-state):
------------------------------SSPPPP-------------SS---S-TTS-SS------S-----PPPP--HHHHHHHHHHHHHH-GGGHHHHHT--S----B--TT---B-HHHHHHHHHTSS-TTHHHHHHHH--HHHHHHHHHHHHHHHTHHHHHHTT--------EEEPPPPEEEEGGGEEEE--SSSHHHHHHHHH--SB--S-EEEEEEE-STT--THHHHHHHHHHHHHTT--EEEEEEE----SS--HHHHHHHIIIIIHHHHHHH---SS-EEEEEE-TT-HHHHHHHHHHHHHTT---EEEEHHHHHHHHHHHHHHHHHHHHHHTT-BS-EE---S-S--EEEEEEEEEEEETTEEEEEEEEEEEEETT--EEEEEEE--SSSS--THHHHHHS-HHHHTT-EEEEEEES---HHHHHHHHHHHHHTT-EEEEEEEESS-S----EESSSEEPPPTTEEEEEETTEEEE-----SSSPPP-EEEEEEEESSPPPPHHHHHHHHHHTTT--TT-SS--SS-HHHHHHHHHHHHHTTT-PPPGGGTTTTTT-

Mean predicted aligned error: 14.61 Å

Sequence (569 aa):
SENRIDEHFDPKRIESINLTLYRYLTYTKEGDDLISIDVRVRQIGDTLTGDEVVKDRKFFNVLRQKSTGKLNSIEWEEVDKKKIEDAKLYIVKNYPHQAKKVSEIEKTKYLYLDEHGNIYFPIFLRKFVEAQGNENQEIRNYRTLEPQRRHTIVAQKYREKITPLLKEYNIELQPIQNFAKLHTTQFLVGGGNVVTKSGYYDLVNAVRRYGLYKIREIYNLVVVNTIPNYNISHFVNMLSGKFREFRLNCNIQTTNFVNWERNNEYEIEKRIGNKFLKYVNEQYNFSEFMPIIIHPKDNSLIYRATKRILIEKGIPSQFVSFETINSNLANSIYNILFGIVAKFGDEPFVLYRGNEDIDYFIGYDVSREKREKKVRNFSGSTYFFSKHGEFEEVIRFYPEGEKIRGEELRKLLPPEKLENKTIVIHRDGRGLSEEIEELKEYSKTWNIKLHLVYIAKRPTVRIFKKEKTIKNPEKGIYLQYMENRAILVTSDSKIGTKQPLKVEYIPINTKPMSFETILQDILNLTYLNYSSVSDIKLPITTYYSHQISNLIRQGIEPSQSVLDKPYWI

Nearest PDB structures (foldseek):
  1yvu-assembly1_A  TM=7.424E-01  e=2.023E-23  Aquifex aeolicus VF5
  2nub-assembly1_A  TM=6.995E-01  e=4.296E-23  Aquifex aeolicus
  4w5n-assembly1_A  TM=7.579E-01  e=2.659E-20  Homo sapiens
  4z4i-assembly1_A  TM=7.742E-01  e=1.905E-19  Homo sapiens
  7swf-assembly1_A  TM=7.619E-01  e=3.400E-19  Arabidopsis thaliana